Protein 2HR3 (pdb70)

InterPro domains:
  IPR000835 MarR-type HTH domain [PF12802] (34-91)
  IPR000835 MarR-type HTH domain [PS50995] (6-143)
  IPR000835 MarR-type HTH domain [SM00347] (26-128)
  IPR036388 Winged helix-like DNA-binding domain superfamily [G3DSA:1.10.10.10] (32-97)
  IPR036390 Winged helix DNA-binding domain superfamily [SSF46785] (3-143)
  IPR052526 HTH-type transcriptional regulators in bedaquiline tolerance [PTHR39515] (1-146)

B-factor: mean 63.4, std 9.83, range [36.43, 103.21]

Solvent-accessible surface area: 25669 Å² total

Sequence (544 aa):
PTNQDLQLAAHLRSQVTTLTRRLRREAQADPVQFSQLVVLGAIDRLGGDVTPSELAAAERRSSNLAALLRELERGGLIVRHARTRVSLSSEGRRNLYGNRAKREEWLVRAHACLDESERALLAAAGPLLTRLAQFEETNQDLQLAAHLRSQVTTLTRRLRREAQADPVQFSQLVVLGAIDRLGGDVTPSELAAAERRSSNLAALLRELERGGLIVRHTRVSLSSEGRRRNLYGNRAKREEWLVRAHACLDESERALLAAAGPLLTRLAQFETNQDLQLAAHLRSQVTTLTRRLRREAQADPVQFSQLVVLGAIDRLGGDVTPSELAAAERRSSNLAALLRELERGGLIVRHADRTRVSLSSEGRRNLYGNRAKREEWLVRAHACLDESERALLAAAGPLLTRLAQFEPTNQDLQLAAHLRSQVTTLTRRLRREAQADPVQFSQLVVLGAIDRLGGDVTPSELAAAERRSSNLAALLRELERGGLIVRHADPRTRVSLSSEGRRNLYGNRAKREEWLVRAHACLDESERALLAAAGPLLTRLAQFE

CATH classification: 1.20.5.420 (+2 more: 1.10.10.10, 1.10.287.100)

Structure (mmCIF, N/CA/C/O backbone):
data_2HR3
#
_entry.id   2HR3
#
_cell.length_a   60.251
_cell.length_b   72.281
_cell.length_c   70.043
_cell.angle_alpha   90.00
_cell.angle_beta   101.43
_cell.angle_gamma   90.00
#
_symmetry.space_group_name_H-M   'P 1 21 1'
#
loop_
_entity.id
_entity.type
_entity.pdbx_description
1 polymer 'Probable transcriptional regulator'
2 water water
#
loop_
_atom_site.group_PDB
_atom_site.id
_atom_site.type_symbol
_atom_site.label_atom_id
_atom_site.label_alt_id
_atom_site.label_comp_id
_atom_site.label_asym_id
_atom_site.label_entity_id
_atom_site.label_seq_id
_atom_site.pdbx_PDB_ins_code
_atom_site.Cartn_x
_atom_site.Cartn_y
_atom_site.Cartn_z
_atom_site.occupancy
_atom_site.B_iso_or_equiv
_atom_site.auth_seq_id
_atom_site.auth_comp_id
_atom_site.auth_asym_id
_atom_site.auth_atom_id
_atom_site.pdbx_PDB_model_num
ATOM 1 N N . PRO A 1 2 ? -0.290 -6.119 26.057 1.00 69.36 2 PRO A N 1
ATOM 2 C CA . PRO A 1 2 ? 0.684 -5.017 26.184 1.00 69.37 2 PRO A CA 1
ATOM 3 C C . PRO A 1 2 ? 0.242 -3.673 25.548 1.00 69.47 2 PRO A C 1
ATOM 4 O O . PRO A 1 2 ? 0.311 -3.523 24.320 1.00 69.62 2 PRO A O 1
ATOM 8 N N . THR A 1 3 ? -0.201 -2.709 26.376 1.00 69.03 3 THR A N 1
ATOM 9 C CA . THR A 1 3 ? -0.694 -1.437 25.848 1.00 68.59 3 THR A CA 1
ATOM 10 C C . THR A 1 3 ? 0.421 -0.658 25.193 1.00 67.64 3 THR A C 1
ATOM 11 O O . THR A 1 3 ? 1.598 -0.814 25.493 1.00 67.24 3 THR A O 1
ATOM 15 N N . ASN A 1 4 ? -0.005 0.172 24.258 1.00 66.80 4 ASN A N 1
ATOM 16 C CA . ASN A 1 4 ? 0.848 1.117 23.586 1.00 65.74 4 ASN A CA 1
ATOM 17 C C . ASN A 1 4 ? 1.405 2.127 24.616 1.00 64.66 4 ASN A C 1
ATOM 18 O O . ASN A 1 4 ? 2.557 2.594 24.469 1.00 64.29 4 ASN A O 1
ATOM 23 N N . GLN A 1 5 ? 0.614 2.413 25.665 1.00 62.63 5 GLN A N 1
ATOM 24 C CA . GLN A 1 5 ? 1.022 3.334 26.753 1.00 61.71 5 GLN A CA 1
ATOM 25 C C . GLN A 1 5 ? 2.134 2.795 27.625 1.00 60.32 5 GLN A C 1
ATOM 26 O O . GLN A 1 5 ? 2.823 3.526 28.304 1.00 60.12 5 GLN A O 1
ATOM 28 N N . ASP A 1 6 ? 2.244 1.477 27.633 1.00 59.67 6 ASP A N 1
ATOM 29 C CA . ASP A 1 6 ? 3.294 0.734 28.314 1.00 57.75 6 ASP A CA 1
ATOM 30 C C . ASP A 1 6 ? 4.505 0.791 27.398 1.00 56.08 6 ASP A C 1
ATOM 31 O O . ASP A 1 6 ? 5.638 0.893 27.864 1.00 55.48 6 ASP A O 1
ATOM 36 N N . LEU A 1 7 ? 4.266 0.729 26.085 1.00 54.85 7 LEU A N 1
ATOM 37 C CA . LEU A 1 7 ? 5.335 0.885 25.074 1.00 53.86 7 LEU A CA 1
ATOM 38 C C . LEU A 1 7 ? 5.962 2.298 25.165 1.00 52.56 7 LEU A C 1
ATOM 39 O O . LEU A 1 7 ? 7.174 2.417 25.256 1.00 51.84 7 LEU A O 1
ATOM 42 N N . GLN A 1 8 ? 5.152 3.365 25.186 1.00 51.36 8 GLN A N 1
ATOM 43 C CA . GLN A 1 8 ? 5.688 4.706 25.483 1.00 51.21 8 GLN A CA 1
ATOM 44 C C . GLN A 1 8 ? 6.314 4.912 26.876 1.00 50.85 8 GLN A C 1
ATOM 45 O O . GLN A 1 8 ? 7.255 5.662 27.010 1.00 51.07 8 GLN A O 1
ATOM 48 N N . LEU A 1 9 ? 5.898 4.189 27.896 1.00 50.74 9 LEU A N 1
ATOM 49 C CA . LEU A 1 9 ? 6.611 4.268 29.190 1.00 51.10 9 LEU A CA 1
ATOM 50 C C . LEU A 1 9 ? 8.001 3.667 29.123 1.00 49.26 9 LEU A C 1
ATOM 51 O O . LEU A 1 9 ? 8.988 4.240 29.591 1.00 49.08 9 LEU A O 1
ATOM 56 N N . ALA A 1 10 ? 8.098 2.503 28.493 1.00 48.64 10 ALA A N 1
ATOM 57 C CA . ALA A 1 10 ? 9.383 1.844 28.184 1.00 46.39 10 ALA A CA 1
ATOM 58 C C . ALA A 1 10 ? 10.353 2.678 27.337 1.00 47.27 10 ALA A C 1
ATOM 59 O O . ALA A 1 10 ? 11.493 2.763 27.647 1.00 47.95 10 ALA A O 1
ATOM 61 N N . ALA A 1 11 ? 9.899 3.267 26.234 1.00 48.94 11 ALA A N 1
ATOM 62 C CA . ALA A 1 11 ? 10.659 4.237 25.418 1.00 49.51 11 ALA A CA 1
ATOM 63 C C . ALA A 1 11 ? 11.230 5.406 26.224 1.00 50.70 11 ALA A C 1
ATOM 64 O O . ALA A 1 11 ? 12.402 5.723 26.154 1.00 51.78 11 ALA A O 1
ATOM 66 N N . HIS A 1 12 ? 10.383 6.029 27.025 1.00 51.83 12 HIS A N 1
ATOM 67 C CA . HIS A 1 12 ? 10.812 7.060 27.955 1.00 53.07 12 HIS A CA 1
ATOM 68 C C . HIS A 1 12 ? 11.833 6.620 28.991 1.00 53.57 12 HIS A C 1
ATOM 69 O O . HIS A 1 12 ? 12.867 7.227 29.139 1.00 54.25 12 HIS A O 1
ATOM 76 N N . LEU A 1 13 ? 11.502 5.583 29.744 1.00 53.76 13 LEU A N 1
ATOM 77 C CA . LEU A 1 13 ? 12.423 5.036 30.719 1.00 53.23 13 LEU A CA 1
ATOM 78 C C . LEU A 1 13 ? 13.755 4.707 30.078 1.00 54.75 13 LEU A C 1
ATOM 79 O O . LEU A 1 13 ? 14.795 5.105 30.594 1.00 55.86 13 LEU A O 1
ATOM 84 N N . ARG A 1 14 ? 13.751 3.970 28.965 1.00 55.62 14 ARG A N 1
ATOM 85 C CA . ARG A 1 14 ? 14.990 3.738 28.192 1.00 55.28 14 ARG A CA 1
ATOM 86 C C . ARG A 1 14 ? 15.799 5.033 27.887 1.00 55.30 14 ARG A C 1
ATOM 87 O O . ARG A 1 14 ? 17.010 5.086 28.059 1.00 54.33 14 ARG A O 1
ATOM 95 N N . SER A 1 15 ? 15.142 6.072 27.393 1.00 56.03 15 SER A N 1
ATOM 96 C CA . SER A 1 15 ? 15.914 7.227 26.928 1.00 58.04 15 SER A CA 1
ATOM 97 C C . SER A 1 15 ? 16.465 7.947 28.133 1.00 56.49 15 SER A C 1
ATOM 98 O O . SER A 1 15 ? 17.622 8.271 28.149 1.00 58.12 15 SER A O 1
ATOM 101 N N . GLN A 1 16 ? 15.684 8.020 29.184 1.00 55.60 16 GLN A N 1
ATOM 102 C CA . GLN A 1 16 ? 16.092 8.675 30.420 1.00 55.85 16 GLN A CA 1
ATOM 103 C C . GLN A 1 16 ? 17.285 8.095 31.133 1.00 57.34 16 GLN A C 1
ATOM 104 O O . GLN A 1 16 ? 18.017 8.816 31.788 1.00 58.60 16 GLN A O 1
ATOM 110 N N . VAL A 1 17 ? 17.348 6.772 31.155 1.00 57.54 17 VAL A N 1
ATOM 111 C CA . VAL A 1 17 ? 18.292 6.025 31.938 1.00 57.96 17 VAL A CA 1
ATOM 112 C C . VAL A 1 17 ? 19.547 5.983 31.083 1.00 58.03 17 VAL A C 1
ATOM 113 O O . VAL A 1 17 ? 20.618 6.038 31.605 1.00 59.28 17 VAL A O 1
ATOM 117 N N . THR A 1 18 ? 19.423 5.925 29.757 1.00 59.12 18 THR A N 1
ATOM 118 C CA . THR A 1 18 ? 20.623 5.869 28.886 1.00 59.28 18 THR A CA 1
ATOM 119 C C . THR A 1 18 ? 21.220 7.276 28.748 1.00 59.26 18 THR A C 1
ATOM 120 O O . THR A 1 18 ? 22.408 7.470 28.859 1.00 60.30 18 THR A O 1
ATOM 124 N N . THR A 1 19 ? 20.374 8.246 28.560 1.00 59.01 19 THR A N 1
ATOM 125 C CA . THR A 1 19 ? 20.787 9.614 28.613 1.00 60.25 19 THR A CA 1
ATOM 126 C C . THR A 1 19 ? 21.455 10.037 29.919 1.00 60.50 19 THR A C 1
ATOM 127 O O . THR A 1 19 ? 22.488 10.729 29.836 1.00 61.64 19 THR A O 1
ATOM 131 N N . LEU A 1 20 ? 20.907 9.686 31.094 1.00 59.00 20 LEU A N 1
ATOM 132 C CA . LEU A 1 20 ? 21.622 9.992 32.304 1.00 59.43 20 LEU A CA 1
ATOM 133 C C . LEU A 1 20 ? 22.969 9.259 32.378 1.00 61.69 20 LEU A C 1
ATOM 134 O O . LEU A 1 20 ? 23.952 9.848 32.798 1.00 62.25 20 LEU A O 1
ATOM 139 N N . THR A 1 21 ? 23.020 7.964 32.001 1.00 64.15 21 THR A N 1
ATOM 140 C CA . THR A 1 21 ? 24.279 7.167 31.959 1.00 64.44 21 THR A CA 1
ATOM 141 C C . THR A 1 21 ? 25.408 7.776 31.048 1.00 65.82 21 THR A C 1
ATOM 142 O O . THR A 1 21 ? 26.612 7.708 31.350 1.00 66.91 21 THR A O 1
ATOM 146 N N . ARG A 1 22 ? 25.011 8.374 29.947 1.00 66.70 22 ARG A N 1
ATOM 147 C CA . ARG A 1 22 ? 25.952 9.016 29.004 1.00 68.70 22 ARG A CA 1
ATOM 148 C C . ARG A 1 22 ? 26.534 10.394 29.520 1.00 67.26 22 ARG A C 1
ATOM 149 O O . ARG A 1 22 ? 27.702 10.725 29.274 1.00 67.17 22 ARG A O 1
ATOM 157 N N . ARG A 1 23 ? 25.712 11.160 30.233 1.00 65.36 23 ARG A N 1
ATOM 158 C CA . ARG A 1 23 ? 26.148 12.322 30.981 1.00 64.20 23 ARG A CA 1
ATOM 159 C C . ARG A 1 23 ? 27.157 11.980 32.065 1.00 64.22 23 ARG A C 1
ATOM 160 O O . ARG A 1 23 ? 28.206 12.559 32.143 1.00 64.85 23 ARG A O 1
ATOM 168 N N . LEU A 1 24 ? 26.868 10.984 32.866 1.00 65.54 24 LEU A N 1
ATOM 169 C CA . LEU A 1 24 ? 27.800 10.477 33.868 1.00 65.27 24 LEU A CA 1
ATOM 170 C C . LEU A 1 24 ? 29.099 10.010 33.248 1.00 66.72 24 LEU A C 1
ATOM 171 O O . LEU A 1 24 ? 30.153 10.049 33.912 1.00 66.58 24 LEU A O 1
ATOM 176 N N . ARG A 1 25 ? 29.023 9.538 31.999 1.00 68.86 25 ARG A N 1
ATOM 177 C CA . ARG A 1 25 ? 30.235 9.184 31.215 1.00 70.17 25 ARG A CA 1
ATOM 178 C C . ARG A 1 25 ? 31.097 10.404 30.998 1.00 70.11 25 ARG A C 1
ATOM 179 O O . ARG A 1 25 ? 32.242 10.386 31.343 1.00 71.63 25 ARG A O 1
ATOM 182 N N . ARG A 1 26 ? 30.527 11.464 30.460 1.00 71.12 26 ARG A N 1
ATOM 183 C CA . ARG A 1 26 ? 31.208 12.781 30.356 1.00 71.51 26 ARG A CA 1
ATOM 184 C C . ARG A 1 26 ? 31.755 13.364 31.682 1.00 71.85 26 ARG A C 1
ATOM 185 O O . ARG A 1 26 ? 32.717 14.115 31.707 1.00 72.16 26 ARG A O 1
ATOM 187 N N . GLU A 1 27 ? 31.140 13.020 32.797 1.00 72.80 27 GLU A N 1
ATOM 188 C CA . GLU A 1 27 ? 31.621 13.480 34.106 1.00 72.93 27 GLU A CA 1
ATOM 189 C C . GLU A 1 27 ? 32.862 12.725 34.653 1.00 73.79 27 GLU A C 1
ATOM 190 O O . GLU A 1 27 ? 33.419 13.065 35.681 1.00 71.96 27 GLU A O 1
ATOM 196 N N . ALA A 1 28 ? 33.273 11.673 33.952 1.00 76.08 28 ALA A N 1
ATOM 197 C CA . ALA A 1 28 ? 34.508 10.983 34.266 1.00 77.87 28 ALA A CA 1
ATOM 198 C C . ALA A 1 28 ? 35.699 11.925 34.097 1.00 78.78 28 ALA A C 1
ATOM 199 O O . ALA A 1 28 ? 36.686 11.792 34.823 1.00 79.47 28 ALA A O 1
ATOM 201 N N . GLN A 1 29 ? 35.573 12.890 33.172 1.00 79.77 29 GLN A N 1
ATOM 202 C CA . GLN A 1 29 ? 36.600 13.937 32.899 1.00 80.13 29 GLN A CA 1
ATOM 203 C C . GLN A 1 29 ? 37.918 13.317 32.433 1.00 79.91 29 GLN A C 1
ATOM 204 O O . GLN A 1 29 ? 39.014 13.737 32.822 1.00 80.57 29 GLN A O 1
ATOM 206 N N . ALA A 1 30 ? 37.785 12.318 31.579 1.00 79.61 30 ALA A N 1
ATOM 207 C CA . ALA A 1 30 ? 38.894 11.440 31.233 1.00 79.20 30 ALA A CA 1
ATOM 208 C C . ALA A 1 30 ? 38.911 11.325 29.715 1.00 78.54 30 ALA A C 1
ATOM 209 O O . ALA A 1 30 ? 37.880 10.917 29.126 1.00 79.86 30 ALA A O 1
ATOM 211 N N . ASP A 1 31 ? 40.041 11.691 29.097 1.00 76.73 31 ASP A N 1
ATOM 212 C CA . ASP A 1 31 ? 40.330 11.459 27.661 1.00 74.61 31 ASP A CA 1
ATOM 213 C C . ASP A 1 31 ? 40.008 10.023 27.199 1.00 73.71 31 ASP A C 1
ATOM 214 O O . ASP A 1 31 ? 39.675 9.172 28.028 1.00 72.71 31 ASP A O 1
ATOM 219 N N . PRO A 1 32 ? 40.018 9.763 25.867 1.00 72.49 32 PRO A N 1
ATOM 220 C CA . PRO A 1 32 ? 39.831 8.404 25.282 1.00 71.71 32 PRO A CA 1
ATOM 221 C C . PRO A 1 32 ? 40.545 7.206 25.925 1.00 70.28 32 PRO A C 1
ATOM 222 O O . PRO A 1 32 ? 39.898 6.159 26.167 1.00 69.05 32 PRO A O 1
ATOM 226 N N . VAL A 1 33 ? 41.857 7.358 26.144 1.00 69.35 33 VAL A N 1
ATOM 227 C CA . VAL A 1 33 ? 42.699 6.311 26.722 1.00 68.95 33 VAL A CA 1
ATOM 228 C C . VAL A 1 33 ? 42.226 5.961 28.136 1.00 68.56 33 VAL A C 1
ATOM 229 O O . VAL A 1 33 ? 41.999 4.790 28.438 1.00 67.57 33 VAL A O 1
ATOM 231 N N . GLN A 1 34 ? 42.059 6.988 28.975 1.00 68.36 34 GLN A N 1
ATOM 232 C CA . GLN A 1 34 ? 41.611 6.826 30.358 1.00 67.72 34 GLN A CA 1
ATOM 233 C C . GLN A 1 34 ? 40.231 6.253 30.426 1.00 67.22 34 GLN A C 1
ATOM 234 O O . GLN A 1 34 ? 39.899 5.435 31.319 1.00 65.05 34 GLN A O 1
ATOM 240 N N . PHE A 1 35 ? 39.383 6.693 29.509 1.00 67.90 35 PHE A N 1
ATOM 241 C CA . PHE A 1 35 ? 38.011 6.202 29.532 1.00 68.53 35 PHE A CA 1
ATOM 242 C C . PHE A 1 35 ? 37.909 4.713 29.191 1.00 67.53 35 PHE A C 1
ATOM 243 O O . PHE A 1 35 ? 37.179 3.961 29.837 1.00 69.55 35 PHE A O 1
ATOM 251 N N . SER A 1 36 ? 38.612 4.296 28.160 1.00 66.65 36 SER A N 1
ATOM 252 C CA . SER A 1 36 ? 38.618 2.904 27.750 1.00 67.09 36 SER A CA 1
ATOM 253 C C . SER A 1 36 ? 39.103 2.005 28.878 1.00 66.28 36 SER A C 1
ATOM 254 O O . SER A 1 36 ? 38.594 0.899 29.081 1.00 66.61 36 SER A O 1
ATOM 257 N N . GLN A 1 37 ? 40.064 2.534 29.625 1.00 64.76 37 GLN A N 1
ATOM 258 C CA . GLN A 1 37 ? 40.665 1.851 30.743 1.00 63.47 37 GLN A CA 1
ATOM 259 C C . GLN A 1 37 ? 39.823 1.740 31.973 1.00 62.12 37 GLN A C 1
ATOM 260 O O . GLN A 1 37 ? 39.835 0.731 32.678 1.00 62.32 37 GLN A O 1
ATOM 266 N N . LEU A 1 38 ? 39.097 2.795 32.227 1.00 61.01 38 LEU A N 1
ATOM 267 C CA . LEU A 1 38 ? 38.131 2.845 33.306 1.00 60.53 38 LEU A CA 1
ATOM 268 C C . LEU A 1 38 ? 37.051 1.791 33.202 1.00 58.96 38 LEU A C 1
ATOM 269 O O . LEU A 1 38 ? 36.753 1.161 34.171 1.00 57.36 38 LEU A O 1
ATOM 274 N N . VAL A 1 39 ? 36.453 1.682 32.017 1.00 58.61 39 VAL A N 1
ATOM 275 C CA . VAL A 1 39 ? 35.482 0.635 31.674 1.00 59.17 39 VAL A CA 1
ATOM 276 C C . VAL A 1 39 ? 36.026 -0.750 32.011 1.00 57.97 39 VAL A C 1
ATOM 277 O O . VAL A 1 39 ? 35.403 -1.469 32.765 1.00 58.09 39 VAL A O 1
ATOM 281 N N . VAL A 1 40 ? 37.224 -1.094 31.511 1.00 55.51 40 VAL A N 1
ATOM 282 C CA . VAL A 1 40 ? 37.810 -2.386 31.840 1.00 54.44 40 VAL A CA 1
ATOM 283 C C . VAL A 1 40 ? 37.925 -2.551 33.363 1.00 53.84 40 VAL A C 1
ATOM 284 O O . VAL A 1 40 ? 37.495 -3.564 33.942 1.00 54.28 40 VAL A O 1
ATOM 288 N N . LEU A 1 41 ? 38.489 -1.551 34.016 1.00 53.69 41 LEU A N 1
ATOM 289 C CA . LEU A 1 41 ? 38.661 -1.531 35.491 1.00 53.96 41 LEU A CA 1
ATOM 290 C C . LEU A 1 41 ? 37.384 -1.699 36.275 1.00 53.97 41 LEU A C 1
ATOM 291 O O . LEU A 1 41 ? 37.317 -2.393 37.321 1.00 54.21 41 LEU A O 1
ATOM 296 N N . GLY A 1 42 ? 36.354 -1.020 35.789 1.00 53.54 42 GLY A N 1
ATOM 297 C CA . GLY A 1 42 ? 35.128 -1.034 36.507 1.00 54.16 42 GLY A CA 1
ATOM 298 C C . GLY A 1 42 ? 34.471 -2.368 36.359 1.00 53.29 42 GLY A C 1
ATOM 299 O O . GLY A 1 42 ? 33.862 -2.822 37.282 1.00 54.55 42 GLY A O 1
ATOM 300 N N . ALA A 1 43 ? 34.530 -2.915 35.151 1.00 54.03 43 ALA A N 1
ATOM 301 C CA . ALA A 1 43 ? 34.148 -4.248 34.863 1.00 56.93 43 ALA A CA 1
ATOM 302 C C . ALA A 1 43 ? 34.788 -5.310 35.750 1.00 58.98 43 ALA A C 1
ATOM 303 O O . ALA A 1 43 ? 34.097 -6.191 36.261 1.00 62.05 43 ALA A O 1
ATOM 305 N N . ILE A 1 44 ? 36.094 -5.229 35.984 1.00 60.53 44 ILE A N 1
ATOM 306 C CA . ILE A 1 44 ? 36.774 -6.204 36.864 1.00 60.90 44 ILE A CA 1
ATOM 307 C C . ILE A 1 44 ? 36.280 -6.132 38.313 1.00 62.47 44 ILE A C 1
ATOM 308 O O . ILE A 1 44 ? 36.237 -7.143 39.027 1.00 61.66 44 ILE A O 1
ATOM 313 N N . ASP A 1 45 ? 36.026 -4.906 38.788 1.00 64.26 45 ASP A N 1
ATOM 314 C CA . ASP A 1 45 ? 35.605 -4.715 40.166 1.00 65.49 45 ASP A CA 1
ATOM 315 C C . ASP A 1 45 ? 34.171 -5.224 40.296 1.00 66.27 45 ASP A C 1
ATOM 316 O O . ASP A 1 45 ? 33.827 -5.909 41.252 1.00 65.54 45 ASP A O 1
ATOM 321 N N . ARG A 1 46 ? 33.361 -4.930 39.288 1.00 67.78 46 ARG A N 1
ATOM 322 C CA . ARG A 1 46 ? 32.019 -5.427 39.278 1.00 69.88 46 ARG A CA 1
ATOM 323 C C . ARG A 1 46 ? 31.996 -6.935 39.418 1.00 69.93 46 ARG A C 1
ATOM 324 O O . ARG A 1 46 ? 31.304 -7.430 40.296 1.00 70.51 46 ARG A O 1
ATOM 332 N N . LEU A 1 47 ? 32.768 -7.650 38.582 1.00 70.40 47 LEU A N 1
ATOM 333 C CA . LEU A 1 47 ? 32.794 -9.138 38.580 1.00 70.00 47 LEU A CA 1
ATOM 334 C C . LEU A 1 47 ? 33.550 -9.753 39.736 1.00 69.55 47 LEU A C 1
ATOM 335 O O . LEU A 1 47 ? 33.756 -10.992 39.771 1.00 70.63 47 LEU A O 1
ATOM 340 N N . GLY A 1 48 ? 33.966 -8.929 40.682 1.00 68.74 48 GLY A N 1
ATOM 341 C CA . GLY A 1 48 ? 34.452 -9.445 41.948 1.00 69.16 48 GLY A CA 1
ATOM 342 C C . GLY A 1 48 ? 35.952 -9.413 42.023 1.00 69.18 48 GLY A C 1
ATOM 343 O O . GLY A 1 48 ? 36.537 -9.849 43.012 1.00 68.97 48 GLY A O 1
ATOM 344 N N . GLY A 1 49 ? 36.565 -8.916 40.954 1.00 69.05 49 GLY A N 1
ATOM 345 C CA . GLY A 1 49 ? 37.950 -8.575 40.981 1.00 69.34 49 GLY A CA 1
ATOM 346 C C . GLY A 1 49 ? 38.978 -9.665 40.800 1.00 70.18 49 GLY A C 1
ATOM 347 O O . GLY A 1 49 ? 40.163 -9.333 40.964 1.00 71.41 49 GLY A O 1
ATOM 348 N N . ASP A 1 50 ? 38.590 -10.936 40.522 1.00 69.82 50 ASP A N 1
ATOM 349 C CA . ASP A 1 50 ? 39.594 -11.977 40.203 1.00 69.46 50 ASP A CA 1
ATOM 350 C C . ASP A 1 50 ? 39.161 -12.868 39.043 1.00 67.71 50 ASP A C 1
ATOM 351 O O . ASP A 1 50 ? 38.853 -14.042 39.220 1.00 68.50 50 ASP A O 1
ATOM 356 N N . VAL A 1 51 ? 39.294 -12.319 37.841 1.00 65.42 51 VAL A N 1
ATOM 357 C CA . VAL A 1 51 ? 38.547 -12.712 36.667 1.00 62.74 51 VAL A CA 1
ATOM 358 C C . VAL A 1 51 ? 39.407 -13.050 35.466 1.00 59.99 51 VAL A C 1
ATOM 359 O O . VAL A 1 51 ? 40.440 -12.459 35.239 1.00 57.45 51 VAL A O 1
ATOM 363 N N . THR A 1 52 ? 38.938 -14.000 34.659 1.00 59.08 52 THR A N 1
ATOM 364 C CA . THR A 1 52 ? 39.589 -14.337 33.399 1.00 57.64 52 THR A CA 1
ATOM 365 C C . THR A 1 52 ? 39.330 -13.207 32.404 1.00 57.94 52 THR A C 1
ATOM 366 O O . THR A 1 52 ? 38.237 -12.593 32.391 1.00 57.74 52 THR A O 1
ATOM 370 N N . PRO A 1 53 ? 40.301 -12.958 31.532 1.00 57.84 53 PRO A N 1
ATOM 371 C CA . PRO A 1 53 ? 40.025 -12.147 30.371 1.00 58.13 53 PRO A CA 1
ATOM 372 C C . PRO A 1 53 ? 38.703 -12.458 29.677 1.00 59.17 53 PRO A C 1
ATOM 373 O O . PRO A 1 53 ? 37.943 -11.497 29.349 1.00 60.36 53 PRO A O 1
ATOM 377 N N . SER A 1 54 ? 38.455 -13.754 29.435 1.00 59.47 54 SER A N 1
ATOM 378 C CA . SER A 1 54 ? 37.229 -14.276 28.804 1.00 60.04 54 SER A CA 1
ATOM 379 C C . SER A 1 54 ? 35.941 -13.869 29.489 1.00 59.57 54 SER A C 1
ATOM 380 O O . SER A 1 54 ? 34.990 -13.523 28.862 1.00 59.40 54 SER A O 1
ATOM 383 N N . GLU A 1 55 ? 35.907 -13.946 30.793 1.00 60.36 55 GLU A N 1
ATOM 384 C CA . GLU A 1 55 ? 34.695 -13.669 31.479 1.00 61.94 55 GLU A CA 1
ATOM 385 C C . GLU A 1 55 ? 34.370 -12.197 31.368 1.00 63.51 55 GLU A C 1
ATOM 386 O O . GLU A 1 55 ? 33.206 -11.800 31.284 1.00 63.45 55 GLU A O 1
ATOM 392 N N . LEU A 1 56 ? 35.439 -11.403 31.385 1.00 64.00 56 LEU A N 1
ATOM 393 C CA . LEU A 1 56 ? 35.414 -9.983 31.287 1.00 63.26 56 LEU A CA 1
ATOM 394 C C . LEU A 1 56 ? 34.970 -9.561 29.887 1.00 63.66 56 LEU A C 1
ATOM 395 O O . LEU A 1 56 ? 34.081 -8.698 29.756 1.00 62.12 56 LEU A O 1
ATOM 400 N N . ALA A 1 57 ? 35.630 -10.104 28.855 1.00 62.80 57 ALA A N 1
ATOM 401 C CA . ALA A 1 57 ? 35.186 -9.859 27.500 1.00 63.85 57 ALA A CA 1
ATOM 402 C C . ALA A 1 57 ? 33.665 -10.164 27.362 1.00 65.53 57 ALA A C 1
ATOM 403 O O . ALA A 1 57 ? 32.901 -9.314 26.865 1.00 66.47 57 ALA A O 1
ATOM 405 N N . ALA A 1 58 ? 33.222 -11.321 27.853 1.00 65.40 58 ALA A N 1
ATOM 406 C CA . ALA A 1 58 ? 31.843 -11.698 27.716 1.00 66.24 58 ALA A CA 1
ATOM 407 C C . ALA A 1 58 ? 30.893 -10.728 28.386 1.00 67.02 58 ALA A C 1
ATOM 408 O O . ALA A 1 58 ? 29.876 -10.376 27.805 1.00 68.13 58 ALA A O 1
ATOM 410 N N . ALA A 1 59 ? 31.214 -10.304 29.600 1.00 67.56 59 ALA A N 1
ATOM 411 C CA . ALA A 1 59 ? 30.388 -9.385 30.370 1.00 68.14 59 ALA A CA 1
ATOM 412 C C . ALA A 1 59 ? 30.298 -8.005 29.778 1.00 70.05 59 ALA A C 1
ATOM 413 O O . ALA A 1 59 ? 29.377 -7.239 30.093 1.00 70.73 59 ALA A O 1
ATOM 415 N N . GLU A 1 60 ? 31.307 -7.636 29.004 1.00 71.54 60 GLU A N 1
ATOM 416 C CA . GLU A 1 60 ? 31.387 -6.303 28.420 1.00 72.11 60 GLU A CA 1
ATOM 417 C C . GLU A 1 60 ? 31.094 -6.433 26.933 1.00 72.09 60 GLU A C 1
ATOM 418 O O . GLU A 1 60 ? 31.313 -5.501 26.179 1.00 71.38 60 GLU A O 1
ATOM 424 N N . ARG A 1 61 ? 30.584 -7.604 26.527 1.00 72.08 61 ARG A N 1
ATOM 425 C CA . ARG A 1 61 ? 30.391 -7.924 25.103 1.00 73.19 61 ARG A CA 1
ATOM 426 C C . ARG A 1 61 ? 31.576 -7.368 24.303 1.00 74.26 61 ARG A C 1
ATOM 427 O O . ARG A 1 61 ? 31.473 -6.953 23.140 1.00 74.00 61 ARG A O 1
ATOM 443 N N . ARG A 1 63 ? 35.227 -7.669 22.530 1.00 74.44 63 ARG A N 1
ATOM 444 C CA . ARG A 1 63 ? 35.951 -8.580 21.704 1.00 73.72 63 ARG A CA 1
ATOM 445 C C . ARG A 1 63 ? 37.257 -9.053 22.369 1.00 73.19 63 ARG A C 1
ATOM 446 O O . ARG A 1 63 ? 38.043 -8.256 22.873 1.00 72.60 63 ARG A O 1
ATOM 454 N N . SER A 1 64 ? 37.444 -10.374 22.389 1.00 72.88 64 SER A N 1
ATOM 455 C CA . SER A 1 64 ? 38.685 -11.015 22.892 1.00 71.90 64 SER A CA 1
ATOM 456 C C . SER A 1 64 ? 39.941 -10.259 22.435 1.00 71.54 64 SER A C 1
ATOM 457 O O . SER A 1 64 ? 40.730 -9.783 23.252 1.00 71.14 64 SER A O 1
ATOM 460 N N . SER A 1 65 ? 40.084 -10.102 21.125 1.00 71.82 65 SER A N 1
ATOM 461 C CA . SER A 1 65 ? 41.230 -9.378 20.513 1.00 72.17 65 SER A CA 1
ATOM 462 C C . SER A 1 65 ? 41.528 -8.020 21.148 1.00 71.65 65 SER A C 1
ATOM 463 O O . SER A 1 65 ? 42.661 -7.608 21.208 1.00 72.32 65 SER A O 1
ATOM 466 N N . ASN A 1 66 ? 40.496 -7.339 21.626 1.00 71.36 66 ASN A N 1
ATOM 467 C CA . ASN A 1 66 ? 40.547 -5.898 21.944 1.00 70.56 66 ASN A CA 1
ATOM 468 C C . ASN A 1 66 ? 40.903 -5.598 23.408 1.00 69.34 66 ASN A C 1
ATOM 469 O O . ASN A 1 66 ? 41.725 -4.733 23.738 1.00 68.21 66 ASN A O 1
ATOM 474 N N . LEU A 1 67 ? 40.217 -6.342 24.271 1.00 68.69 67 LEU A N 1
ATOM 475 C CA . LEU A 1 67 ? 40.561 -6.549 25.670 1.00 67.66 67 LEU A CA 1
ATOM 476 C C . LEU A 1 67 ? 42.031 -6.977 25.914 1.00 67.10 67 LEU A C 1
ATOM 477 O O . LEU A 1 67 ? 42.655 -6.620 26.932 1.00 65.53 67 LEU A O 1
ATOM 482 N N . ALA A 1 68 ? 42.574 -7.762 24.994 1.00 66.80 68 ALA A N 1
ATOM 483 C CA . ALA A 1 68 ? 43.914 -8.295 25.203 1.00 66.95 68 ALA A CA 1
ATOM 484 C C . ALA A 1 68 ? 44.843 -7.091 25.265 1.00 66.01 68 ALA A C 1
ATOM 485 O O . ALA A 1 68 ? 45.654 -6.949 26.167 1.00 67.06 68 ALA A O 1
ATOM 487 N N . ALA A 1 69 ? 44.611 -6.163 24.369 1.00 65.17 69 ALA A N 1
ATOM 488 C CA . ALA A 1 69 ? 45.421 -4.972 24.274 1.00 64.83 69 ALA A CA 1
ATOM 489 C C . ALA A 1 69 ? 45.236 -3.926 25.381 1.00 64.46 69 ALA A C 1
ATOM 490 O O . ALA A 1 69 ? 46.199 -3.250 25.742 1.00 64.07 69 ALA A O 1
ATOM 492 N N . LEU A 1 70 ? 44.002 -3.725 25.868 1.00 64.25 70 LEU A N 1
ATOM 493 C CA . LEU A 1 70 ? 43.762 -2.795 26.984 1.00 63.42 70 LEU A CA 1
ATOM 494 C C . LEU A 1 70 ? 44.262 -3.388 28.284 1.00 63.07 70 LEU A C 1
ATOM 495 O O . LEU A 1 70 ? 44.611 -2.667 29.197 1.00 62.35 70 LEU A O 1
ATOM 500 N N . LEU A 1 71 ? 44.241 -4.707 28.379 1.00 63.66 71 LEU A N 1
ATOM 501 C CA . LEU A 1 71 ? 44.755 -5.418 29.556 1.00 64.32 71 LEU A CA 1
ATOM 502 C C . LEU A 1 71 ? 46.237 -5.281 29.583 1.00 65.05 71 LEU A C 1
ATOM 503 O O . LEU A 1 71 ? 46.817 -5.034 30.625 1.00 65.22 71 LEU A O 1
ATOM 508 N N . ARG A 1 72 ? 46.845 -5.416 28.416 1.00 66.08 72 ARG A N 1
ATOM 509 C CA . ARG A 1 72 ? 48.232 -5.048 28.263 1.00 67.72 72 ARG A CA 1
ATOM 510 C C . ARG A 1 72 ? 48.563 -3.651 28.770 1.00 67.25 72 ARG A C 1
ATOM 511 O O . ARG A 1 72 ? 49.547 -3.499 29.506 1.00 67.50 72 ARG A O 1
ATOM 519 N N . GLU A 1 73 ? 47.771 -2.636 28.426 1.00 66.69 73 GLU A N 1
ATOM 520 C CA . GLU A 1 73 ? 48.119 -1.259 28.870 1.00 67.80 73 GLU A CA 1
ATOM 521 C C . GLU A 1 73 ? 48.003 -1.037 30.373 1.00 66.74 73 GLU A C 1
ATOM 522 O O . GLU A 1 73 ? 48.787 -0.311 30.987 1.00 66.78 73 GLU A O 1
ATOM 528 N N . LEU A 1 74 ? 46.951 -1.623 30.933 1.00 66.43 74 LEU A N 1
ATOM 529 C CA . LEU A 1 74 ? 46.648 -1.589 32.364 1.00 65.78 74 LEU A CA 1
ATOM 530 C C . LEU A 1 74 ? 47.737 -2.189 33.262 1.00 64.77 74 LEU A C 1
ATOM 531 O O . LEU A 1 74 ? 48.007 -1.628 34.311 1.00 64.72 74 LEU A O 1
ATOM 536 N N . GLU A 1 75 ? 48.296 -3.333 32.868 1.00 63.58 75 GLU A N 1
ATOM 537 C CA . GLU A 1 75 ? 49.455 -3.897 33.556 1.00 64.23 75 GLU A CA 1
ATOM 538 C C . GLU A 1 75 ? 50.641 -2.918 33.449 1.00 62.21 75 GLU A C 1
ATOM 539 O O . GLU A 1 75 ? 51.182 -2.538 34.487 1.00 61.64 75 GLU A O 1
ATOM 545 N N . ARG A 1 76 ? 51.024 -2.485 32.241 1.00 60.51 76 ARG A N 1
ATOM 546 C CA . ARG A 1 76 ? 52.195 -1.558 32.111 1.00 59.70 76 ARG A CA 1
ATOM 547 C C . ARG A 1 76 ? 52.050 -0.390 33.095 1.00 58.35 76 ARG A C 1
ATOM 548 O O . ARG A 1 76 ? 53.016 -0.036 33.766 1.00 58.63 76 ARG A O 1
ATOM 551 N N . GLY A 1 77 ? 50.825 0.134 33.223 1.00 56.52 77 GLY A N 1
ATOM 552 C CA . GLY A 1 77 ? 50.512 1.216 34.152 1.00 55.26 77 GLY A CA 1
ATOM 553 C C . GLY A 1 77 ? 50.197 0.834 35.591 1.00 54.75 77 GLY A C 1
ATOM 554 O O . GLY A 1 77 ? 49.742 1.680 36.359 1.00 54.04 77 GLY A O 1
ATOM 555 N N . GLY A 1 78 ? 50.431 -0.422 35.980 1.00 54.93 78 GLY A N 1
ATOM 556 C CA . GLY A 1 78 ? 50.196 -0.872 37.376 1.00 55.01 78 GLY A CA 1
ATOM 557 C C . GLY A 1 78 ? 48.762 -0.836 37.941 1.00 55.08 78 GLY A C 1
ATOM 558 O O . GLY A 1 78 ? 48.548 -0.974 39.158 1.00 53.72 78 GLY A O 1
ATOM 559 N N . LEU A 1 79 ? 47.761 -0.689 37.077 1.00 55.58 79 LEU A N 1
ATOM 560 C CA . LEU A 1 79 ? 46.381 -0.542 37.557 1.00 56.62 79 LEU A CA 1
ATOM 561 C C . LEU A 1 79 ? 45.731 -1.913 37.783 1.00 56.28 79 LEU A C 1
ATOM 562 O O . LEU A 1 79 ? 44.833 -2.081 38.635 1.00 55.58 79 LEU A O 1
ATOM 567 N N . ILE A 1 80 ? 46.180 -2.886 37.002 1.00 56.74 80 ILE A N 1
ATOM 568 C CA . ILE A 1 80 ? 45.790 -4.271 37.250 1.00 58.00 80 ILE A CA 1
ATOM 569 C C . ILE A 1 80 ? 46.987 -5.171 37.521 1.00 58.12 80 ILE A C 1
ATOM 570 O O . ILE A 1 80 ? 48.137 -4.864 37.157 1.00 57.49 80 ILE A O 1
ATOM 575 N N . VAL A 1 81 ? 46.655 -6.310 38.124 1.00 58.95 81 VAL A N 1
ATOM 576 C CA . VAL A 1 81 ? 47.614 -7.376 38.430 1.00 59.70 81 VAL A CA 1
ATOM 577 C C . VAL A 1 81 ? 47.137 -8.709 37.816 1.00 60.48 81 VAL A C 1
ATOM 578 O O . VAL A 1 81 ? 46.031 -9.172 38.050 1.00 59.26 81 VAL A O 1
ATOM 582 N N . ARG A 1 82 ? 47.988 -9.295 36.999 1.00 62.42 82 ARG A N 1
ATOM 583 C CA . ARG A 1 82 ? 47.662 -10.498 36.264 1.00 64.53 82 ARG A CA 1
ATOM 584 C C . ARG A 1 82 ? 48.343 -11.693 36.952 1.00 66.01 82 ARG A C 1
ATOM 585 O O . ARG A 1 82 ? 49.538 -11.624 37.283 1.00 66.43 82 ARG A O 1
ATOM 588 N N . HIS A 1 83 ? 47.553 -12.717 37.267 1.00 67.88 83 HIS A N 1
ATOM 589 C CA . HIS A 1 83 ? 48.054 -14.040 37.729 1.00 70.40 83 HIS A CA 1
ATOM 590 C C . HIS A 1 83 ? 47.418 -15.050 36.761 1.00 71.37 83 HIS A C 1
ATOM 591 O O . HIS A 1 83 ? 47.133 -14.684 35.617 1.00 72.55 83 HIS A O 1
ATOM 598 N N . ALA A 1 84 ? 47.241 -16.315 37.101 1.00 72.84 84 ALA A N 1
ATOM 599 C CA . ALA A 1 84 ? 48.155 -17.150 37.861 1.00 73.89 84 ALA A CA 1
ATOM 600 C C . ALA A 1 84 ? 48.869 -17.995 36.802 1.00 74.28 84 ALA A C 1
ATOM 601 O O . ALA A 1 84 ? 48.590 -17.847 35.596 1.00 74.78 84 ALA A O 1
ATOM 603 N N . ARG A 1 91 ? 45.208 -21.133 33.643 1.00 62.81 91 ARG A N 1
ATOM 604 C CA . ARG A 1 91 ? 44.284 -20.023 33.450 1.00 63.75 91 ARG A CA 1
ATOM 605 C C . ARG A 1 91 ? 44.774 -18.713 34.109 1.00 62.84 91 ARG A C 1
ATOM 606 O O . ARG A 1 91 ? 45.372 -18.724 35.200 1.00 63.12 91 ARG A O 1
ATOM 608 N N . THR A 1 92 ? 44.484 -17.600 33.434 1.00 61.89 92 THR A N 1
ATOM 609 C CA . THR A 1 92 ? 44.974 -16.273 33.807 1.00 60.95 92 THR A CA 1
ATOM 610 C C . THR A 1 92 ? 43.819 -15.387 34.293 1.00 60.18 92 THR A C 1
ATOM 611 O O . THR A 1 92 ? 42.764 -15.302 33.662 1.00 58.80 92 THR A O 1
ATOM 615 N N . ARG A 1 93 ? 44.060 -14.741 35.425 1.00 58.99 93 ARG A N 1
ATOM 616 C CA . ARG A 1 93 ? 43.087 -14.016 36.147 1.00 58.78 93 ARG A CA 1
ATOM 617 C C . ARG A 1 93 ? 43.663 -12.619 36.392 1.00 58.43 93 ARG A C 1
ATOM 618 O O . ARG A 1 93 ? 44.852 -12.476 36.639 1.00 58.68 93 ARG A O 1
ATOM 626 N N . VAL A 1 94 ? 42.824 -11.597 36.270 1.00 57.37 94 VAL A N 1
ATOM 627 C CA . VAL A 1 94 ? 43.247 -10.230 36.506 1.00 57.05 94 VAL A CA 1
ATOM 628 C C . VAL A 1 94 ? 42.459 -9.650 37.659 1.00 55.43 94 VAL A C 1
ATOM 629 O O . VAL A 1 94 ? 41.300 -9.966 37.848 1.00 55.23 94 VAL A O 1
ATOM 633 N N . SER A 1 95 ? 43.165 -8.831 38.414 1.00 54.37 95 SER A N 1
ATOM 634 C CA . SER A 1 95 ? 42.708 -8.118 39.564 1.00 54.23 95 SER A CA 1
ATOM 635 C C . SER A 1 95 ? 43.104 -6.644 39.551 1.00 53.80 95 SER A C 1
ATOM 636 O O . SER A 1 95 ? 44.054 -6.220 38.911 1.00 52.67 95 SER A O 1
ATOM 639 N N . LEU A 1 96 ? 42.354 -5.859 40.302 1.00 54.23 96 LEU A N 1
ATOM 640 C CA . LEU A 1 96 ? 42.754 -4.507 40.524 1.00 54.16 96 LEU A CA 1
ATOM 641 C C . LEU A 1 96 ? 43.955 -4.555 41.457 1.00 53.72 96 LEU A C 1
ATOM 642 O O . LEU A 1 96 ? 43.970 -5.314 42.439 1.00 52.27 96 LEU A O 1
ATOM 647 N N . SER A 1 97 ? 44.969 -3.768 41.107 1.00 53.83 97 SER A N 1
ATOM 648 C CA . SER A 1 97 ? 46.014 -3.391 42.056 1.00 53.71 97 SER A CA 1
ATOM 649 C C . SER A 1 97 ? 45.381 -2.302 42.928 1.00 54.74 97 SER A C 1
ATOM 650 O O . SER A 1 97 ? 44.354 -1.722 42.558 1.00 54.85 97 SER A O 1
ATOM 653 N N . SER A 1 98 ? 45.961 -2.001 44.081 1.00 56.32 98 SER A N 1
ATOM 654 C CA . SER A 1 98 ? 45.387 -0.892 44.899 1.00 56.86 98 SER A CA 1
ATOM 655 C C . SER A 1 98 ? 45.485 0.552 44.271 1.00 56.20 98 SER A C 1
ATOM 656 O O . SER A 1 98 ? 44.654 1.472 44.621 1.00 55.77 98 SER A O 1
ATOM 659 N N . GLU A 1 99 ? 46.458 0.738 43.363 1.00 55.01 99 GLU A N 1
ATOM 660 C CA . GLU A 1 99 ? 46.450 1.882 42.442 1.00 55.48 99 GLU A CA 1
ATOM 661 C C . GLU A 1 99 ? 45.202 1.841 41.549 1.00 55.66 99 GLU A C 1
ATOM 662 O O . GLU A 1 99 ? 44.620 2.855 41.268 1.00 53.83 99 GLU A O 1
ATOM 668 N N . GLY A 1 100 ? 44.845 0.639 41.080 1.00 57.22 100 GLY A N 1
ATOM 669 C CA . GLY A 1 100 ? 43.641 0.415 40.294 1.00 57.19 100 GLY A CA 1
ATOM 670 C C . GLY A 1 100 ? 42.388 0.807 41.034 1.00 58.20 100 GLY A C 1
ATOM 671 O O . GLY A 1 100 ? 41.500 1.491 40.472 1.00 58.30 100 GLY A O 1
ATOM 672 N N . ARG A 1 101 ? 42.280 0.348 42.282 1.00 58.92 101 ARG A N 1
ATOM 673 C CA . ARG A 1 101 ? 41.135 0.736 43.128 1.00 59.97 101 ARG A CA 1
ATOM 674 C C . ARG A 1 101 ? 41.077 2.224 43.373 1.00 58.71 101 ARG A C 1
ATOM 675 O O . ARG A 1 101 ? 40.014 2.843 43.257 1.00 58.87 101 ARG A O 1
ATOM 683 N N . ARG A 1 102 ? 42.227 2.782 43.757 1.00 58.59 102 ARG A N 1
ATOM 684 C CA . ARG A 1 102 ? 42.320 4.201 44.120 1.00 58.23 102 ARG A CA 1
ATOM 685 C C . ARG A 1 102 ? 41.846 5.035 42.928 1.00 57.55 102 ARG A C 1
ATOM 686 O O . ARG A 1 102 ? 41.093 6.012 43.090 1.00 57.02 102 ARG A O 1
ATOM 688 N N . ASN A 1 103 ? 42.312 4.642 41.746 1.00 56.21 103 ASN A N 1
ATOM 689 C CA . ASN A 1 103 ? 41.837 5.211 40.486 1.00 56.45 103 ASN A CA 1
ATOM 690 C C . ASN A 1 103 ? 40.295 5.041 40.194 1.00 55.58 103 ASN A C 1
ATOM 691 O O . ASN A 1 103 ? 39.593 6.019 39.931 1.00 56.82 103 ASN A O 1
ATOM 696 N N . LEU A 1 104 ? 39.771 3.829 40.261 1.00 53.84 104 LEU A N 1
ATOM 697 C CA . LEU A 1 104 ? 38.368 3.600 39.918 1.00 54.41 104 LEU A CA 1
ATOM 698 C C . LEU A 1 104 ? 37.428 4.307 40.866 1.00 54.41 104 LEU A C 1
ATOM 699 O O . LEU A 1 104 ? 36.501 4.955 40.422 1.00 54.90 104 LEU A O 1
ATOM 704 N N . TYR A 1 105 ? 37.637 4.077 42.157 1.00 56.11 105 TYR A N 1
ATOM 705 C CA . TYR A 1 105 ? 36.852 4.631 43.236 1.00 57.65 105 TYR A CA 1
ATOM 706 C C . TYR A 1 105 ? 36.928 6.152 43.195 1.00 58.26 105 TYR A C 1
ATOM 707 O O . TYR A 1 105 ? 35.881 6.860 43.337 1.00 59.41 105 TYR A O 1
ATOM 716 N N . GLY A 1 106 ? 38.158 6.623 42.996 1.00 57.31 106 GLY A N 1
ATOM 717 C CA . GLY A 1 106 ? 38.452 7.980 42.587 1.00 57.87 106 GLY A CA 1
ATOM 718 C C . GLY A 1 106 ? 37.501 8.605 41.582 1.00 57.65 106 GLY A C 1
ATOM 719 O O . GLY A 1 106 ? 36.967 9.658 41.845 1.00 57.30 106 GLY A O 1
ATOM 720 N N . ASN A 1 107 ? 37.305 7.959 40.439 1.00 58.08 107 ASN A N 1
ATOM 721 C CA . ASN A 1 107 ? 36.522 8.527 39.345 1.00 58.38 107 ASN A CA 1
ATOM 722 C C . ASN A 1 107 ? 35.076 8.493 39.747 1.00 60.31 107 ASN A C 1
ATOM 723 O O . ASN A 1 107 ? 34.294 9.420 39.443 1.00 60.30 107 ASN A O 1
ATOM 728 N N . ARG A 1 108 ? 34.720 7.415 40.447 1.00 61.26 108 ARG A N 1
ATOM 729 C CA . ARG A 1 108 ? 33.337 7.234 40.888 1.00 61.37 108 ARG A CA 1
ATOM 730 C C . ARG A 1 108 ? 32.995 8.249 41.932 1.00 60.48 108 ARG A C 1
ATOM 731 O O . ARG A 1 108 ? 31.873 8.633 42.027 1.00 59.82 108 ARG A O 1
ATOM 739 N N . ALA A 1 109 ? 33.974 8.635 42.749 1.00 60.36 109 ALA A N 1
ATOM 740 C CA . ALA A 1 109 ? 33.746 9.647 43.759 1.00 60.34 109 ALA A CA 1
ATOM 741 C C . ALA A 1 109 ? 33.465 11.008 43.077 1.00 60.29 109 ALA A C 1
ATOM 742 O O . ALA A 1 109 ? 32.546 11.724 43.502 1.00 59.77 109 ALA A O 1
ATOM 744 N N . LYS A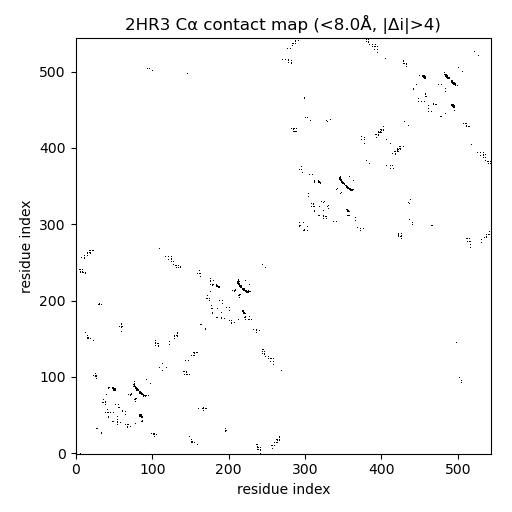 1 110 ? 34.246 11.333 42.031 1.00 59.19 110 LYS A N 1
ATOM 745 C CA . LYS A 1 110 ? 33.955 12.507 41.192 1.00 58.36 110 LYS A CA 1
ATOM 746 C C . LYS A 1 110 ? 32.576 12.483 40.610 1.00 57.30 110 LYS A C 1
ATOM 747 O O . LYS A 1 110 ? 31.868 13.461 40.735 1.00 57.28 110 LYS A O 1
ATOM 750 N N . ARG A 1 111 ? 32.184 11.391 39.970 1.00 56.46 111 ARG A N 1
ATOM 751 C CA . ARG A 1 111 ? 30.867 11.355 39.288 1.00 57.35 111 ARG A CA 1
ATOM 752 C C . ARG A 1 111 ? 29.665 11.545 40.235 1.00 54.80 111 ARG A C 1
ATOM 753 O O . ARG A 1 111 ? 28.632 12.090 39.864 1.00 53.22 111 ARG A O 1
ATOM 761 N N . GLU A 1 112 ? 29.848 11.017 41.444 1.00 53.80 112 GLU A N 1
ATOM 762 C CA . GLU A 1 112 ? 28.892 11.028 42.513 1.00 52.37 112 GLU A CA 1
ATOM 763 C C . GLU A 1 112 ? 28.770 12.392 43.175 1.00 51.78 112 GLU A C 1
ATOM 764 O O . GLU A 1 112 ? 27.666 12.814 43.561 1.00 48.64 112 GLU A O 1
ATOM 770 N N . GLU A 1 113 ? 29.917 13.037 43.347 1.00 51.67 113 GLU A N 1
ATOM 771 C CA . GLU A 1 113 ? 29.953 14.434 43.792 1.00 52.05 113 GLU A CA 1
ATOM 772 C C . GLU A 1 113 ? 29.207 15.298 42.783 1.00 50.95 113 GLU A C 1
ATOM 773 O O . GLU A 1 113 ? 28.280 15.969 43.147 1.00 52.09 113 GLU A O 1
ATOM 779 N N . TRP A 1 114 ? 29.611 15.255 41.517 1.00 50.15 114 TRP A N 1
ATOM 780 C CA . TRP A 1 114 ? 28.821 15.797 40.442 1.00 50.31 114 TRP A CA 1
ATOM 781 C C . TRP A 1 114 ? 27.303 15.602 40.660 1.00 50.45 114 TRP A C 1
ATOM 782 O O . TRP A 1 114 ? 26.582 16.548 40.641 1.00 49.63 114 TRP A O 1
ATOM 793 N N . LEU A 1 115 ? 26.836 14.366 40.857 1.00 52.56 115 LEU A N 1
ATOM 794 C CA . LEU A 1 115 ? 25.372 14.035 40.873 1.00 52.20 115 LEU A CA 1
ATOM 795 C C . LEU A 1 115 ? 24.648 14.636 42.015 1.00 51.96 115 LEU A C 1
ATOM 796 O O . LEU A 1 115 ? 23.493 15.028 41.877 1.00 51.48 115 LEU A O 1
ATOM 801 N N . VAL A 1 116 ? 25.314 14.625 43.168 1.00 52.07 116 VAL A N 1
ATOM 802 C CA . VAL A 1 116 ? 24.850 15.342 44.377 1.00 52.81 116 VAL A CA 1
ATOM 803 C C . VAL A 1 116 ? 24.579 16.804 44.118 1.00 52.36 116 VAL A C 1
ATOM 804 O O . VAL A 1 116 ? 23.570 17.362 44.592 1.00 53.51 116 VAL A O 1
ATOM 808 N N . ARG A 1 117 ? 25.501 17.435 43.404 1.00 52.52 117 ARG A N 1
ATOM 809 C CA . ARG A 1 117 ? 25.369 18.834 43.008 1.00 51.86 117 ARG A CA 1
ATOM 810 C C . ARG A 1 117 ? 24.293 19.039 41.976 1.00 50.74 117 ARG A C 1
ATOM 811 O O . ARG A 1 117 ? 23.606 20.044 42.036 1.00 48.80 117 ARG A O 1
ATOM 819 N N . ALA A 1 118 ? 24.149 18.141 41.004 1.00 51.40 118 ALA A N 1
ATOM 820 C CA . ALA A 1 118 ? 22.890 18.127 40.141 1.00 53.27 118 ALA A CA 1
ATOM 821 C C . ALA A 1 118 ? 21.596 18.078 40.942 1.00 53.11 118 ALA A C 1
ATOM 822 O O . ALA A 1 118 ? 20.681 18.831 40.713 1.00 51.75 118 ALA A O 1
ATOM 832 N N . HIS A 1 120 ? 21.050 18.775 43.995 1.00 58.12 120 HIS A N 1
ATOM 833 C CA . HIS A 1 120 ? 20.738 19.903 44.852 1.00 56.53 120 HIS A CA 1
ATOM 834 C C . HIS A 1 120 ? 20.311 21.088 44.079 1.00 55.29 120 HIS A C 1
ATOM 835 O O . HIS A 1 120 ? 19.581 21.928 44.595 1.00 53.37 120 HIS A O 1
ATOM 842 N N . ALA A 1 121 ? 20.695 21.116 42.820 1.00 54.46 121 ALA A N 1
ATOM 843 C CA . ALA A 1 121 ? 20.410 22.265 41.957 1.00 54.20 121 ALA A CA 1
ATOM 844 C C . ALA A 1 121 ? 19.134 22.065 41.097 1.00 53.60 121 ALA A C 1
ATOM 845 O O . ALA A 1 121 ? 18.621 23.006 40.575 1.00 54.47 121 ALA A O 1
ATOM 847 N N . CYS A 1 122 ? 18.699 20.835 40.899 1.00 53.13 122 CYS A N 1
ATOM 848 C CA . CYS A 1 122 ? 17.671 20.469 39.893 1.00 55.05 122 CYS A CA 1
ATOM 849 C C . CYS A 1 122 ? 16.338 20.032 40.511 1.00 54.14 122 CYS A C 1
ATOM 850 O O . CYS A 1 122 ? 15.305 20.077 39.841 1.00 54.04 122 CYS A O 1
ATOM 853 N N . LEU A 1 123 ? 16.393 19.625 41.782 1.00 52.85 123 LEU A N 1
ATOM 854 C CA . LEU A 1 123 ? 15.369 18.874 42.420 1.00 53.08 123 LEU A CA 1
ATOM 855 C C . LEU A 1 123 ? 15.198 19.395 43.805 1.00 52.50 123 LEU A C 1
ATOM 856 O O . LEU A 1 123 ? 16.189 19.749 44.402 1.00 52.54 123 LEU A O 1
ATOM 861 N N . ASP A 1 124 ? 13.983 19.323 44.363 1.00 52.65 124 ASP A N 1
ATOM 862 C CA . ASP A 1 124 ? 13.808 19.479 45.822 1.00 53.76 124 ASP A CA 1
ATOM 863 C C . ASP A 1 124 ? 13.869 18.162 46.588 1.00 52.98 124 ASP A C 1
ATOM 864 O O . ASP A 1 124 ? 14.042 17.124 46.010 1.00 53.78 124 ASP A O 1
ATOM 869 N N . GLU A 1 125 ? 13.691 18.247 47.884 1.00 53.37 125 GLU A N 1
ATOM 870 C CA . GLU A 1 125 ? 13.792 17.135 48.817 1.00 54.55 125 GLU A CA 1
ATOM 871 C C . GLU A 1 125 ? 12.820 15.963 48.515 1.00 55.54 125 GLU A C 1
ATOM 872 O O . GLU A 1 125 ? 13.213 14.746 48.572 1.00 55.18 125 GLU A O 1
ATOM 875 N N . SER A 1 126 ? 11.590 16.317 48.152 1.00 55.26 126 SER A N 1
ATOM 876 C CA . SER A 1 126 ? 10.554 15.347 47.908 1.00 56.19 126 SER A CA 1
ATOM 877 C C . SER A 1 126 ? 10.814 14.654 46.571 1.00 56.19 126 SER A C 1
ATOM 878 O O . SER A 1 126 ? 10.530 13.485 46.392 1.00 56.57 126 SER A O 1
ATOM 881 N N . GLU A 1 127 ? 11.502 15.347 45.671 1.00 56.34 127 GLU A N 1
ATOM 882 C CA . GLU A 1 127 ? 11.922 14.756 44.416 1.00 55.68 127 GLU A CA 1
ATOM 883 C C . GLU A 1 127 ? 13.109 13.805 44.524 1.00 54.97 127 GLU A C 1
ATOM 884 O O . GLU A 1 127 ? 13.186 12.854 43.784 1.00 54.56 127 GLU A O 1
ATOM 890 N N . ARG A 1 128 ? 14.087 14.132 45.372 1.00 55.13 128 ARG A N 1
ATOM 891 C CA . ARG A 1 128 ? 15.145 13.160 45.741 1.00 54.69 128 ARG A CA 1
ATOM 892 C C . ARG A 1 128 ? 14.605 11.905 46.443 1.00 53.28 128 ARG A C 1
ATOM 893 O O . ARG A 1 128 ? 15.214 10.835 46.378 1.00 54.05 128 ARG A O 1
ATOM 901 N N . ALA A 1 129 ? 13.552 12.091 47.232 1.00 51.74 129 ALA A N 1
ATOM 902 C CA . ALA A 1 129 ? 12.902 11.002 47.940 1.00 51.38 129 ALA A CA 1
ATOM 903 C C . ALA A 1 129 ? 12.188 10.002 46.981 1.00 51.83 129 ALA A C 1
ATOM 904 O O . ALA A 1 129 ? 12.210 8.801 47.235 1.00 49.93 129 ALA A O 1
ATOM 906 N N . LEU A 1 130 ? 11.599 10.521 45.903 1.00 52.38 130 LEU A N 1
ATOM 907 C CA . LEU A 1 130 ? 11.041 9.742 44.802 1.00 53.47 130 LEU A CA 1
ATOM 908 C C . LEU A 1 130 ? 12.101 8.942 44.051 1.00 53.08 130 LEU A C 1
ATOM 909 O O . LEU A 1 130 ? 11.850 7.836 43.604 1.00 51.07 130 LEU A O 1
ATOM 914 N N . LEU A 1 131 ? 13.202 9.604 43.765 1.00 51.42 131 LEU A N 1
ATOM 915 C CA . LEU A 1 131 ? 14.343 8.947 43.150 1.00 51.39 131 LEU A CA 1
ATOM 916 C C . LEU A 1 131 ? 14.970 7.894 43.990 1.00 50.23 131 LEU A C 1
ATOM 917 O O . LEU A 1 131 ? 15.525 6.886 43.436 1.00 51.01 131 LEU A O 1
ATOM 922 N N . ALA A 1 132 ? 14.933 8.102 45.298 1.00 49.18 132 ALA A N 1
ATOM 923 C CA . ALA A 1 132 ? 15.415 7.088 46.232 1.00 48.47 132 ALA A CA 1
ATOM 924 C C . ALA A 1 132 ? 14.483 5.863 46.219 1.00 50.07 132 ALA A C 1
ATOM 925 O O . ALA A 1 132 ? 14.989 4.737 46.250 1.00 51.92 132 ALA A O 1
ATOM 927 N N . ALA A 1 133 ? 13.136 6.075 46.177 1.00 50.59 133 ALA A N 1
ATOM 928 C CA . ALA A 1 133 ? 12.141 4.988 46.031 1.00 50.16 133 ALA A CA 1
ATOM 929 C C . ALA A 1 133 ? 12.193 4.315 44.668 1.00 50.40 133 ALA A C 1
ATOM 930 O O . ALA A 1 133 ? 11.980 3.109 44.549 1.00 49.97 133 ALA A O 1
ATOM 932 N N . ALA A 1 134 ? 12.469 5.076 43.643 1.00 50.67 134 ALA A N 1
ATOM 933 C CA . ALA A 1 134 ? 12.398 4.565 42.270 1.00 51.34 134 ALA A CA 1
ATOM 934 C C . ALA A 1 134 ? 13.641 3.870 41.788 1.00 51.38 134 ALA A C 1
ATOM 935 O O . ALA A 1 134 ? 13.574 3.060 40.939 1.00 53.29 134 ALA A O 1
ATOM 937 N N . GLY A 1 135 ? 14.778 4.199 42.346 1.00 53.17 135 GLY A N 1
ATOM 938 C CA . GLY A 1 135 ? 16.070 3.746 41.878 1.00 52.92 135 GLY A CA 1
ATOM 939 C C . GLY A 1 135 ? 16.236 2.264 42.076 1.00 52.75 135 GLY A C 1
ATOM 940 O O . GLY A 1 135 ? 16.634 1.506 41.190 1.00 52.57 135 GLY A O 1
ATOM 941 N N . PRO A 1 136 ? 15.912 1.820 43.247 1.00 53.25 136 PRO A N 1
ATOM 942 C CA . PRO A 1 136 ? 15.940 0.348 43.371 1.00 52.49 136 PRO A CA 1
ATOM 943 C C . PRO A 1 136 ? 14.999 -0.431 42.396 1.00 52.55 136 PRO A C 1
ATOM 944 O O . PRO A 1 136 ? 15.167 -1.658 42.198 1.00 54.68 136 PRO A O 1
ATOM 948 N N . LEU A 1 137 ? 14.045 0.209 41.727 1.00 50.45 137 LEU A N 1
ATOM 949 C CA . LEU A 1 137 ? 13.205 -0.610 40.815 1.00 47.81 137 LEU A CA 1
ATOM 950 C C . LEU A 1 137 ? 13.975 -0.817 39.505 1.00 46.44 137 LEU A C 1
ATOM 951 O O . LEU A 1 137 ? 13.669 -1.700 38.737 1.00 44.10 137 LEU A O 1
ATOM 956 N N . LEU A 1 138 ? 14.983 0.036 39.271 1.00 46.41 138 LEU A N 1
ATOM 957 C CA . LEU A 1 138 ? 15.846 -0.031 38.089 1.00 46.40 138 LEU A CA 1
ATOM 958 C C . LEU A 1 138 ? 16.736 -1.265 38.182 1.00 47.26 138 LEU A C 1
ATOM 959 O O . LEU A 1 138 ? 16.934 -1.985 37.190 1.00 45.62 138 LEU A O 1
ATOM 964 N N . THR A 1 139 ? 17.221 -1.505 39.395 1.00 48.44 139 THR A N 1
ATOM 965 C CA . THR A 1 139 ? 17.953 -2.718 39.763 1.00 49.52 139 THR A CA 1
ATOM 966 C C . THR A 1 139 ? 17.075 -3.961 39.560 1.00 49.01 139 THR A C 1
ATOM 967 O O . THR A 1 139 ? 17.487 -4.950 38.981 1.00 49.85 139 THR A O 1
ATOM 971 N N . ARG A 1 140 ? 15.846 -3.920 40.014 1.00 48.80 140 ARG A N 1
ATOM 972 C CA . ARG A 1 140 ? 14.988 -5.067 39.806 1.00 48.22 140 ARG A CA 1
ATOM 973 C C . ARG A 1 140 ? 14.766 -5.373 38.342 1.00 47.46 140 ARG A C 1
ATOM 974 O O . ARG A 1 140 ? 14.897 -6.510 37.951 1.00 47.33 140 ARG A O 1
ATOM 982 N N . LEU A 1 141 ? 14.575 -4.353 37.501 1.00 46.36 141 LEU A N 1
ATOM 983 C CA . LEU A 1 141 ? 14.439 -4.589 36.057 1.00 45.36 141 LEU A CA 1
ATOM 984 C C . LEU A 1 141 ? 15.778 -5.051 35.446 1.00 47.06 141 LEU A C 1
ATOM 985 O O . LEU A 1 141 ? 15.762 -5.951 34.561 1.00 47.03 141 LEU A O 1
ATOM 990 N N . ALA A 1 142 ? 16.906 -4.492 35.928 1.00 46.04 142 ALA A N 1
ATOM 991 C CA . ALA A 1 142 ? 18.233 -4.946 35.503 1.00 48.85 142 ALA A CA 1
ATOM 992 C C . ALA A 1 142 ? 18.549 -6.414 35.805 1.00 50.95 142 ALA A C 1
ATOM 993 O O . ALA A 1 142 ? 19.270 -7.000 35.058 1.00 51.94 142 ALA A O 1
ATOM 995 N N . GLN A 1 143 ? 17.990 -6.982 36.886 1.00 52.84 143 GLN A N 1
ATOM 996 C CA . GLN A 1 143 ? 18.249 -8.315 37.321 1.00 54.10 143 GLN A CA 1
ATOM 997 C C . GLN A 1 143 ? 17.096 -9.230 36.930 1.00 55.89 143 GLN A C 1
ATOM 998 O O . GLN A 1 143 ? 17.014 -10.337 37.390 1.00 56.14 143 GLN A O 1
ATOM 1004 N N . PHE A 1 144 ? 16.176 -8.754 36.102 1.00 58.09 144 PHE A N 1
ATOM 1005 C CA . PHE A 1 144 ? 15.051 -9.575 35.706 1.00 58.07 144 PHE A CA 1
ATOM 1006 C C . PHE A 1 144 ? 15.494 -10.836 34.953 1.00 60.44 144 PHE A C 1
ATOM 1007 O O . PHE A 1 144 ? 16.363 -10.764 34.084 1.00 60.16 144 PHE A O 1
ATOM 1015 N N . GLU A 1 145 ? 14.866 -11.975 35.283 1.00 62.66 145 GLU A N 1
ATOM 1016 C CA . GLU A 1 145 ? 14.938 -13.229 34.506 1.00 64.81 145 GLU A CA 1
ATOM 1017 C C . GLU A 1 145 ? 13.505 -13.624 34.176 1.00 65.99 145 GLU A C 1
ATOM 1018 O O . GLU A 1 145 ? 12.630 -13.594 35.060 1.00 65.30 145 GLU A O 1
ATOM 1024 N N . GLU A 1 146 ? 13.260 -13.933 32.906 1.00 68.02 146 GLU A N 1
ATOM 1025 C CA . GLU A 1 146 ? 11.913 -14.346 32.452 1.00 70.67 146 GLU A CA 1
ATOM 1026 C C . GLU A 1 146 ? 11.865 -15.821 32.138 1.00 69.18 146 GLU A C 1
ATOM 1027 O O . GLU A 1 146 ? 12.201 -16.195 31.026 1.00 69.47 146 GLU A O 1
ATOM 1033 N N . THR B 1 3 ? 25.231 15.518 53.808 1.00 57.66 3 THR B N 1
ATOM 1034 C CA . THR B 1 3 ? 25.616 14.937 52.516 1.00 58.02 3 THR B CA 1
ATOM 1035 C C . THR B 1 3 ? 25.776 13.430 52.665 1.00 58.27 3 THR B C 1
ATOM 1036 O O . THR B 1 3 ? 25.758 12.726 51.677 1.00 58.30 3 THR B O 1
ATOM 1040 N N . ASN B 1 4 ? 25.914 12.927 53.888 1.00 58.10 4 ASN B N 1
ATOM 1041 C CA . ASN B 1 4 ? 25.948 11.470 54.100 1.00 57.77 4 ASN B CA 1
ATOM 1042 C C . ASN B 1 4 ? 24.806 10.728 53.403 1.00 56.69 4 ASN B C 1
ATOM 1043 O O . ASN B 1 4 ? 25.067 9.808 52.601 1.00 56.91 4 ASN B O 1
ATOM 1048 N N . GLN B 1 5 ? 23.554 11.117 53.692 1.00 55.24 5 GLN B N 1
ATOM 1049 C CA . GLN B 1 5 ? 22.414 10.628 52.898 1.00 53.69 5 GLN B CA 1
ATOM 1050 C C . GLN B 1 5 ? 22.586 10.979 51.422 1.00 52.24 5 GLN B C 1
ATOM 1051 O O . GLN B 1 5 ? 22.362 10.139 50.547 1.00 52.24 5 GLN B O 1
ATOM 1053 N N . ASP B 1 6 ? 23.016 12.214 51.153 1.00 50.96 6 ASP B N 1
ATOM 1054 C CA . ASP B 1 6 ? 23.129 12.716 49.774 1.00 49.89 6 ASP B CA 1
ATOM 1055 C C . ASP B 1 6 ? 24.027 11.869 48.915 1.00 46.84 6 ASP B C 1
ATOM 1056 O O . ASP B 1 6 ? 23.660 11.488 47.834 1.00 46.83 6 ASP B O 1
ATOM 1061 N N . LEU B 1 7 ? 25.223 11.654 49.415 1.00 44.49 7 LEU B N 1
ATOM 1062 C CA . LEU B 1 7 ? 26.224 10.718 48.887 1.00 43.47 7 LEU B CA 1
ATOM 1063 C C . LEU B 1 7 ? 25.738 9.248 48.749 1.00 41.39 7 LEU B C 1
ATOM 1064 O O . LEU B 1 7 ? 25.890 8.668 47.713 1.00 39.66 7 LEU B O 1
ATOM 1069 N N . GLN B 1 8 ? 25.154 8.688 49.799 1.00 40.99 8 GLN B N 1
ATOM 1070 C CA . GLN B 1 8 ? 24.344 7.440 49.701 1.00 41.90 8 GLN B CA 1
ATOM 1071 C C . GLN B 1 8 ? 23.391 7.406 48.491 1.00 40.57 8 GLN B C 1
ATOM 1072 O O . GLN B 1 8 ? 23.436 6.467 47.710 1.00 39.85 8 GLN B O 1
ATOM 1075 N N . LEU B 1 9 ? 22.577 8.452 48.326 1.00 39.18 9 LEU B N 1
ATOM 1076 C CA . LEU B 1 9 ? 21.571 8.510 47.261 1.00 39.34 9 LEU B CA 1
ATOM 1077 C C . LEU B 1 9 ? 22.208 8.540 45.887 1.00 38.29 9 LEU B C 1
ATOM 1078 O O . LEU B 1 9 ? 21.805 7.803 44.974 1.00 38.10 9 LEU B O 1
ATOM 1083 N N . ALA B 1 10 ? 23.209 9.410 45.741 1.00 37.81 10 ALA B N 1
ATOM 1084 C CA . ALA B 1 10 ? 23.940 9.553 44.493 1.00 38.44 10 ALA B CA 1
ATOM 1085 C C . ALA B 1 10 ? 24.740 8.299 44.105 1.00 38.32 10 ALA B C 1
ATOM 1086 O O . ALA B 1 10 ? 24.804 7.968 42.970 1.00 37.50 10 ALA B O 1
ATOM 1088 N N . ALA B 1 11 ? 25.327 7.607 45.054 1.00 39.86 11 ALA B N 1
ATOM 1089 C CA . ALA B 1 11 ? 26.070 6.372 44.734 1.00 42.02 11 ALA B CA 1
ATOM 1090 C C . ALA B 1 11 ? 25.117 5.269 44.301 1.00 43.66 11 ALA B C 1
ATOM 1091 O O . ALA B 1 11 ? 25.413 4.529 43.348 1.00 45.85 11 ALA B O 1
ATOM 1093 N N . HIS B 1 12 ? 23.991 5.137 45.018 1.00 43.84 12 HIS B N 1
ATOM 1094 C CA . HIS B 1 12 ? 22.949 4.204 44.633 1.00 44.25 12 HIS B CA 1
ATOM 1095 C C . HIS B 1 12 ? 22.385 4.532 43.298 1.00 44.04 12 HIS B C 1
ATOM 1096 O O . HIS B 1 12 ? 22.362 3.648 42.431 1.00 45.42 12 HIS B O 1
ATOM 1103 N N . LEU B 1 13 ? 21.973 5.794 43.099 1.00 43.26 13 LEU B N 1
ATOM 1104 C CA . LEU B 1 13 ? 21.377 6.214 41.847 1.00 42.98 13 LEU B CA 1
ATOM 1105 C C . LEU B 1 13 ? 22.224 6.001 40.622 1.00 43.57 13 LEU B C 1
ATOM 1106 O O . LEU B 1 13 ? 21.721 5.601 39.589 1.00 45.09 13 LEU B O 1
ATOM 1111 N N . ARG B 1 14 ? 23.496 6.336 40.706 1.00 44.58 14 ARG B N 1
ATOM 1112 C CA . ARG B 1 14 ? 24.421 6.103 39.630 1.00 45.73 14 ARG B CA 1
ATOM 1113 C C . ARG B 1 14 ? 24.460 4.615 39.284 1.00 46.26 14 ARG B C 1
ATOM 1114 O O . ARG B 1 14 ? 24.486 4.208 38.144 1.00 46.98 14 ARG B O 1
ATOM 1122 N N . SER B 1 15 ? 24.506 3.796 40.296 1.00 46.23 15 SER B N 1
ATOM 1123 C CA . SER B 1 15 ? 24.708 2.417 40.055 1.00 47.42 15 SER B CA 1
ATOM 1124 C C . SER B 1 15 ? 23.461 1.822 39.415 1.00 46.78 15 SER B C 1
ATOM 1125 O O . SER B 1 15 ? 23.524 1.086 38.437 1.00 47.22 15 SER B O 1
ATOM 1128 N N . GLN B 1 16 ? 22.314 2.196 39.974 1.00 46.22 16 GLN B N 1
ATOM 1129 C CA . GLN B 1 16 ? 21.008 1.808 39.465 1.00 44.72 16 GLN B CA 1
ATOM 1130 C C . GLN B 1 16 ? 20.813 2.191 38.030 1.00 45.11 16 GLN B C 1
ATOM 1131 O O . GLN B 1 16 ? 20.309 1.410 37.288 1.00 46.17 16 GLN B O 1
ATOM 1137 N N . VAL B 1 17 ? 21.201 3.400 37.612 1.00 46.09 17 VAL B N 1
ATOM 1138 C CA . VAL B 1 17 ? 20.959 3.783 36.222 1.00 45.92 17 VAL B CA 1
ATOM 1139 C C . VAL B 1 17 ? 21.868 3.040 35.244 1.00 47.16 17 VAL B C 1
ATOM 1140 O O . VAL B 1 17 ? 21.432 2.639 34.170 1.00 46.84 17 VAL B O 1
ATOM 1144 N N . THR B 1 18 ? 23.131 2.916 35.607 1.00 49.41 18 THR B N 1
ATOM 1145 C CA . THR B 1 18 ? 24.143 2.411 34.676 1.00 51.77 18 THR B CA 1
ATOM 1146 C C . THR B 1 18 ? 24.082 0.929 34.597 1.00 51.21 18 THR B C 1
ATOM 1147 O O . THR B 1 18 ? 24.675 0.406 33.730 1.00 52.12 18 THR B O 1
ATOM 1151 N N . THR B 1 19 ? 23.433 0.278 35.556 1.00 51.70 19 THR B N 1
ATOM 1152 C CA . THR B 1 19 ? 23.234 -1.155 35.548 1.00 50.96 19 THR B CA 1
ATOM 1153 C C . THR B 1 19 ? 22.102 -1.517 34.595 1.00 50.59 19 THR B C 1
ATOM 1154 O O . THR B 1 19 ? 22.209 -2.453 33.792 1.00 49.02 19 THR B O 1
ATOM 1158 N N . LEU B 1 20 ? 21.037 -0.733 34.629 1.00 50.06 20 LEU B N 1
ATOM 1159 C CA . LEU B 1 20 ? 19.895 -1.044 33.819 1.00 50.94 20 LEU B CA 1
ATOM 1160 C C . LEU B 1 20 ? 20.298 -0.711 32.387 1.00 53.05 20 LEU B C 1
ATOM 1161 O O . LEU B 1 20 ? 19.922 -1.417 31.500 1.00 53.87 20 LEU B O 1
ATOM 1166 N N . THR B 1 21 ? 21.089 0.331 32.173 1.00 55.98 21 THR B N 1
ATOM 1167 C CA . THR B 1 21 ? 21.631 0.626 30.834 1.00 58.10 21 THR B CA 1
ATOM 1168 C C . THR B 1 21 ? 22.575 -0.470 30.248 1.00 59.75 21 THR B C 1
ATOM 1169 O O . THR B 1 21 ? 22.511 -0.722 29.044 1.00 62.47 21 THR B O 1
ATOM 1173 N N . ARG B 1 22 ? 23.450 -1.050 31.066 1.00 60.02 22 ARG B N 1
ATOM 1174 C CA . ARG B 1 22 ? 24.136 -2.304 30.790 1.00 60.41 22 ARG B CA 1
ATOM 1175 C C . ARG B 1 22 ? 23.176 -3.460 30.418 1.00 60.34 22 ARG B C 1
ATOM 1176 O O . ARG B 1 22 ? 23.286 -4.021 29.328 1.00 59.53 22 ARG B O 1
ATOM 1184 N N . ARG B 1 23 ? 22.207 -3.787 31.289 1.00 60.77 23 ARG B N 1
ATOM 1185 C CA . ARG B 1 23 ? 21.122 -4.707 30.903 1.00 60.03 23 ARG B CA 1
ATOM 1186 C C . ARG B 1 23 ? 20.446 -4.335 29.597 1.00 60.48 23 ARG B C 1
ATOM 1187 O O . ARG B 1 23 ? 20.156 -5.216 28.791 1.00 61.06 23 ARG B O 1
ATOM 1195 N N . LEU B 1 24 ? 20.221 -3.053 29.329 1.00 61.30 24 LEU B N 1
ATOM 1196 C CA . LEU B 1 24 ? 19.579 -2.709 28.062 1.00 62.91 24 LEU B CA 1
ATOM 1197 C C . LEU B 1 24 ? 20.390 -3.133 26.819 1.00 65.32 24 LEU B C 1
ATOM 1198 O O . LEU B 1 24 ? 19.809 -3.634 25.863 1.00 66.60 24 LEU B O 1
ATOM 1203 N N . ARG B 1 25 ? 21.700 -2.906 26.823 1.00 67.50 25 ARG B N 1
ATOM 1204 C CA . ARG B 1 25 ? 22.537 -3.249 25.682 1.00 69.45 25 ARG B CA 1
ATOM 1205 C C . ARG B 1 25 ? 22.857 -4.753 25.521 1.00 69.54 25 ARG B C 1
ATOM 1206 O O . ARG B 1 25 ? 23.290 -5.158 24.464 1.00 69.73 25 ARG B O 1
ATOM 1214 N N . ARG B 1 26 ? 22.640 -5.539 26.568 1.00 69.99 26 ARG B N 1
ATOM 1215 C CA . ARG B 1 26 ? 22.602 -7.013 26.507 1.00 70.40 26 ARG B CA 1
ATOM 1216 C C . ARG B 1 26 ? 21.420 -7.571 25.736 1.00 70.97 26 ARG B C 1
ATOM 1217 O O . ARG B 1 26 ? 21.531 -8.547 25.014 1.00 70.26 26 ARG B O 1
ATOM 1219 N N . GLU B 1 27 ? 20.262 -6.955 25.927 1.00 73.07 27 GLU B N 1
ATOM 1220 C CA . GLU B 1 27 ? 19.009 -7.342 25.244 1.00 74.10 27 GLU B CA 1
ATOM 1221 C C . GLU B 1 27 ? 18.945 -6.898 23.775 1.00 76.11 27 GLU B C 1
ATOM 1222 O O . GLU B 1 27 ? 17.858 -6.891 23.159 1.00 78.14 27 GLU B O 1
ATOM 1228 N N . ALA B 1 28 ? 20.103 -6.485 23.255 1.00 77.63 28 ALA B N 1
ATOM 1229 C CA . ALA B 1 28 ? 20.402 -6.469 21.830 1.00 78.41 28 ALA B CA 1
ATOM 1230 C C . ALA B 1 28 ? 20.509 -7.887 21.398 1.00 78.80 28 ALA B C 1
ATOM 1231 O O . ALA B 1 28 ? 20.158 -8.214 20.273 1.00 79.25 28 ALA B O 1
ATOM 1233 N N . GLN B 1 29 ? 20.976 -8.725 22.339 1.00 79.14 29 GLN B N 1
ATOM 1234 C CA . GLN B 1 29 ? 21.397 -10.106 22.100 1.00 78.67 29 GLN B CA 1
ATOM 1235 C C . GLN B 1 29 ? 22.273 -10.176 20.860 1.00 77.64 29 GLN B C 1
ATOM 1236 O O . GLN B 1 29 ? 21.913 -10.767 19.850 1.00 78.15 29 GLN B O 1
ATOM 1242 N N . ALA B 1 30 ? 23.423 -9.524 20.977 1.00 76.74 30 ALA B N 1
ATOM 1243 C CA . ALA B 1 30 ? 24.467 -9.510 19.956 1.00 75.76 30 ALA B CA 1
ATOM 1244 C C . ALA B 1 30 ? 25.744 -10.051 20.555 1.00 75.09 30 ALA B C 1
ATOM 1245 O O . ALA B 1 30 ? 26.058 -9.830 21.735 1.00 75.27 30 ALA B O 1
ATOM 1247 N N . ASP B 1 31 ? 26.480 -10.779 19.734 1.00 73.67 31 ASP B N 1
ATOM 1248 C CA . ASP B 1 31 ? 27.819 -11.136 20.062 1.00 72.36 31 ASP B CA 1
ATOM 1249 C C . ASP B 1 31 ? 28.702 -9.852 19.943 1.00 70.84 31 ASP B C 1
ATOM 1250 O O . ASP B 1 31 ? 28.300 -8.884 19.344 1.00 68.40 31 ASP B O 1
ATOM 1252 N N . PRO B 1 32 ? 29.918 -9.879 20.519 1.00 70.86 32 PRO B N 1
ATOM 1253 C CA . PRO B 1 32 ? 30.887 -8.788 20.495 1.00 70.58 32 PRO B CA 1
ATOM 1254 C C . PRO B 1 32 ? 31.030 -8.014 19.188 1.00 70.57 32 PRO B C 1
ATOM 1255 O O . PRO B 1 32 ? 31.008 -6.774 19.226 1.00 70.26 32 PRO B O 1
ATOM 1259 N N . VAL B 1 33 ? 31.169 -8.712 18.060 1.00 70.62 33 VAL B N 1
ATOM 1260 C CA . VAL B 1 33 ? 31.366 -8.014 16.778 1.00 70.92 33 VAL B CA 1
ATOM 1261 C C . VAL B 1 33 ? 30.176 -7.167 16.364 1.00 69.95 33 VAL B C 1
ATOM 1262 O O . VAL B 1 33 ? 30.379 -6.038 15.936 1.00 70.04 33 VAL B O 1
ATOM 1266 N N . GLN B 1 34 ? 28.964 -7.719 16.459 1.00 69.36 34 GLN B N 1
ATOM 1267 C CA . GLN B 1 34 ? 27.730 -6.948 16.156 1.00 68.60 34 GLN B CA 1
ATOM 1268 C C . GLN B 1 34 ? 27.518 -5.855 17.204 1.00 67.67 34 GLN B C 1
ATOM 1269 O O . GLN B 1 34 ? 27.037 -4.808 16.880 1.00 66.04 34 GLN B O 1
ATOM 1275 N N . PHE B 1 35 ? 27.908 -6.114 18.449 1.00 67.35 35 PHE B N 1
ATOM 1276 C CA . PHE B 1 35 ? 27.773 -5.132 19.518 1.00 67.86 35 PHE B CA 1
ATOM 1277 C C . PHE B 1 35 ? 28.565 -3.835 19.389 1.00 67.76 35 PHE B C 1
ATOM 1278 O O . PHE B 1 35 ? 27.985 -2.718 19.453 1.00 65.18 35 PHE B O 1
ATOM 1286 N N . SER B 1 36 ? 29.889 -4.005 19.295 1.00 67.84 36 SER B N 1
ATOM 1287 C CA . SER B 1 36 ? 30.837 -2.900 19.076 1.00 69.34 36 SER B CA 1
ATOM 1288 C C . SER B 1 36 ? 30.352 -1.956 17.962 1.00 70.63 36 SER B C 1
ATOM 1289 O O . SER B 1 36 ? 30.520 -0.751 18.016 1.00 71.30 36 SER B O 1
ATOM 1292 N N . GLN B 1 37 ? 29.659 -2.533 16.993 1.00 72.11 37 GLN B N 1
ATOM 1293 C CA . GLN B 1 37 ? 29.126 -1.814 15.847 1.00 72.62 37 GLN B CA 1
ATOM 1294 C C . GLN B 1 37 ? 27.935 -0.893 16.129 1.00 72.41 37 GLN B C 1
ATOM 1295 O O . GLN B 1 37 ? 27.962 0.276 15.767 1.00 73.25 37 GLN B O 1
ATOM 1301 N N . LEU B 1 38 ? 26.902 -1.411 16.787 1.00 72.50 38 LEU B N 1
ATOM 1302 C CA . LEU B 1 38 ? 25.719 -0.603 17.225 1.00 71.83 38 LEU B CA 1
ATOM 1303 C C . LEU B 1 38 ? 26.086 0.712 17.959 1.00 71.04 38 LEU B C 1
ATOM 1304 O O . LEU B 1 38 ? 25.467 1.787 17.786 1.00 72.14 38 LEU B O 1
ATOM 1307 N N . VAL B 1 39 ? 27.120 0.624 18.764 1.00 70.00 39 VAL B N 1
ATOM 1308 C CA . VAL B 1 39 ? 27.659 1.758 19.500 1.00 69.36 39 VAL B CA 1
ATOM 1309 C C . VAL B 1 39 ? 28.098 2.916 18.552 1.00 68.40 39 VAL B C 1
ATOM 1310 O O . VAL B 1 39 ? 27.927 4.084 18.897 1.00 68.65 39 VAL B O 1
ATOM 1314 N N . VAL B 1 40 ? 28.706 2.579 17.405 1.00 67.28 40 VAL B N 1
ATOM 1315 C CA . VAL B 1 40 ? 29.167 3.566 16.435 1.00 66.91 40 VAL B CA 1
ATOM 1316 C C . VAL B 1 40 ? 27.956 4.057 15.619 1.00 66.16 40 VAL B C 1
ATOM 1317 O O . VAL B 1 40 ? 27.787 5.242 15.445 1.00 64.78 40 VAL B O 1
ATOM 1321 N N . LEU B 1 41 ? 27.108 3.128 15.176 1.00 65.31 41 LEU B N 1
ATOM 1322 C CA . LEU B 1 41 ? 25.806 3.444 14.600 1.00 65.96 41 LEU B CA 1
ATOM 1323 C C . LEU B 1 41 ? 24.964 4.467 15.381 1.00 65.27 41 LEU B C 1
ATOM 1324 O O . LEU B 1 41 ? 24.546 5.468 14.824 1.00 64.61 41 LEU B O 1
ATOM 1329 N N . GLY B 1 42 ? 24.685 4.161 16.651 1.00 64.79 42 GLY B N 1
ATOM 1330 C CA . GLY B 1 42 ? 24.016 5.078 17.551 1.00 64.89 42 GLY B CA 1
ATOM 1331 C C . GLY B 1 42 ? 24.738 6.388 17.684 1.00 65.43 42 GLY B C 1
ATOM 1332 O O . GLY B 1 42 ? 24.139 7.446 17.649 1.00 64.79 42 GLY B O 1
ATOM 1333 N N . ALA B 1 43 ? 26.054 6.324 17.843 1.00 67.70 43 ALA B N 1
ATOM 1334 C CA . ALA B 1 43 ? 26.881 7.563 17.913 1.00 68.28 43 ALA B CA 1
ATOM 1335 C C . ALA B 1 43 ? 26.666 8.419 16.679 1.00 68.70 43 ALA B C 1
ATOM 1336 O O . ALA B 1 43 ? 26.482 9.637 16.770 1.00 70.15 43 ALA B O 1
ATOM 1338 N N . ILE B 1 44 ? 26.666 7.788 15.511 1.00 68.72 44 ILE B N 1
ATOM 1339 C CA . ILE B 1 44 ? 26.482 8.534 14.276 1.00 68.27 44 ILE B CA 1
ATOM 1340 C C . ILE B 1 44 ? 25.064 9.109 14.198 1.00 68.64 44 ILE B C 1
ATOM 1341 O O . ILE B 1 44 ? 24.862 10.273 13.828 1.00 67.80 44 ILE B O 1
ATOM 1346 N N . ASP B 1 45 ? 24.084 8.287 14.535 1.00 68.97 45 ASP B N 1
ATOM 1347 C CA . ASP B 1 45 ? 22.706 8.759 14.555 1.00 69.42 45 ASP B CA 1
ATOM 1348 C C . ASP B 1 45 ? 22.491 9.937 15.533 1.00 70.14 45 ASP B C 1
ATOM 1349 O O . ASP B 1 45 ? 21.899 10.965 15.184 1.00 68.99 45 ASP B O 1
ATOM 1354 N N . ARG B 1 46 ? 23.021 9.784 16.749 1.00 71.95 46 ARG B N 1
ATOM 1355 C CA . ARG B 1 46 ? 22.914 10.818 17.771 1.00 73.64 46 ARG B CA 1
ATOM 1356 C C . ARG B 1 46 ? 23.525 12.148 17.332 1.00 74.14 46 ARG B C 1
ATOM 1357 O O . ARG B 1 46 ? 23.024 13.211 17.692 1.00 75.07 46 ARG B O 1
ATOM 1365 N N . LEU B 1 47 ? 24.572 12.104 16.517 1.00 74.43 47 LEU B N 1
ATOM 1366 C CA . LEU B 1 47 ? 25.183 13.329 16.001 1.00 74.69 47 LEU B CA 1
ATOM 1367 C C . LEU B 1 47 ? 24.649 13.842 14.650 1.00 74.37 47 LEU B C 1
ATOM 1368 O O . LEU B 1 47 ? 25.320 14.623 13.981 1.00 74.37 47 LEU B O 1
ATOM 1373 N N . GLY B 1 48 ? 23.465 13.408 14.233 1.00 74.57 48 GLY B N 1
ATOM 1374 C CA . GLY B 1 48 ? 22.886 13.875 12.975 1.00 74.79 48 GLY B CA 1
ATOM 1375 C C . GLY B 1 48 ? 23.342 13.201 11.686 1.00 75.28 48 GLY B C 1
ATOM 1376 O O . GLY B 1 48 ? 22.885 13.563 10.592 1.00 75.49 48 GLY B O 1
ATOM 1377 N N . GLY B 1 49 ? 24.266 12.249 11.789 1.00 75.85 49 GLY B N 1
ATOM 1378 C CA . GLY B 1 49 ? 24.558 11.325 10.705 1.00 75.76 49 GLY B CA 1
ATOM 1379 C C . GLY B 1 49 ? 25.384 11.782 9.505 1.00 76.17 49 GLY B C 1
ATOM 1380 O O . GLY B 1 49 ? 25.394 11.053 8.499 1.00 77.42 49 GLY B O 1
ATOM 1381 N N . ASP B 1 50 ? 26.046 12.955 9.550 1.00 75.45 50 ASP B N 1
ATOM 1382 C CA . ASP B 1 50 ? 26.941 13.388 8.444 1.00 74.44 50 ASP B CA 1
ATOM 1383 C C . ASP B 1 50 ? 28.278 13.793 9.039 1.00 73.94 50 ASP B C 1
ATOM 1384 O O . ASP B 1 50 ? 28.783 14.895 8.840 1.00 73.27 50 ASP B O 1
ATOM 1386 N N . VAL B 1 51 ? 28.861 12.842 9.751 1.00 73.33 51 VAL B N 1
ATOM 1387 C CA . VAL B 1 51 ? 30.011 13.098 10.603 1.00 72.80 51 VAL B CA 1
ATOM 1388 C C . VAL B 1 51 ? 31.321 12.629 9.940 1.00 71.55 51 VAL B C 1
ATOM 1389 O O . VAL B 1 51 ? 31.326 11.735 9.097 1.00 71.79 51 VAL B O 1
ATOM 1393 N N . THR B 1 52 ? 32.424 13.254 10.317 1.00 69.94 52 THR B N 1
ATOM 1394 C CA . THR B 1 52 ? 33.726 12.755 9.945 1.00 68.86 52 THR B CA 1
ATOM 1395 C C . THR B 1 52 ? 34.187 11.879 11.063 1.00 67.59 52 THR B C 1
ATOM 1396 O O . THR B 1 52 ? 33.813 12.098 12.213 1.00 67.14 52 THR B O 1
ATOM 1400 N N . PRO B 1 53 ? 35.052 10.921 10.749 1.00 67.05 53 PRO B N 1
ATOM 1401 C CA . PRO B 1 53 ? 35.633 10.055 11.799 1.00 67.50 53 PRO B CA 1
ATOM 1402 C C . PRO B 1 53 ? 36.137 10.781 13.073 1.00 67.36 53 PRO B C 1
ATOM 1403 O O . PRO B 1 53 ? 35.930 10.295 14.174 1.00 66.15 53 PRO B O 1
ATOM 1407 N N . SER B 1 54 ? 36.797 11.929 12.887 1.00 68.50 54 SER B N 1
ATOM 1408 C CA . SER B 1 54 ? 37.376 12.721 13.981 1.00 69.14 54 SER B CA 1
ATOM 1409 C C . SER B 1 54 ? 36.320 13.232 14.953 1.00 69.37 54 SER B C 1
ATOM 1410 O O . SER B 1 54 ? 36.444 13.001 16.157 1.00 69.44 54 SER B O 1
ATOM 1413 N N . GLU B 1 55 ? 35.302 13.934 14.439 1.00 69.60 55 GLU B N 1
ATOM 1414 C CA . GLU B 1 55 ? 34.273 14.552 15.302 1.00 69.97 55 GLU B CA 1
ATOM 1415 C C . GLU B 1 55 ? 33.559 13.439 16.036 1.00 70.32 55 GLU B C 1
ATOM 1416 O O . GLU B 1 55 ? 33.045 13.614 17.151 1.00 70.09 55 GLU B O 1
ATOM 1418 N N . LEU B 1 56 ? 33.573 12.282 15.387 1.00 70.50 56 LEU B N 1
ATOM 1419 C CA . LEU B 1 56 ? 32.992 11.093 15.908 1.00 71.19 56 LEU B CA 1
ATOM 1420 C C . LEU B 1 56 ? 33.853 10.560 17.038 1.00 71.93 56 LEU B C 1
ATOM 1421 O O . LEU B 1 56 ? 33.499 10.655 18.196 1.00 72.55 56 LEU B O 1
ATOM 1426 N N . ALA B 1 57 ? 35.010 10.023 16.707 1.00 73.83 57 ALA B N 1
ATOM 1427 C CA . ALA B 1 57 ? 36.074 9.744 17.707 1.00 74.42 57 ALA B CA 1
ATOM 1428 C C . ALA B 1 57 ? 36.104 10.733 18.889 1.00 75.12 57 ALA B C 1
ATOM 1429 O O . ALA B 1 57 ? 36.207 10.328 20.040 1.00 75.09 57 ALA B O 1
ATOM 1431 N N . ALA B 1 58 ? 36.014 12.023 18.603 1.00 76.86 58 ALA B N 1
ATOM 1432 C CA . ALA B 1 58 ? 35.942 13.064 19.653 1.00 78.35 58 ALA B CA 1
ATOM 1433 C C . ALA B 1 58 ? 34.610 13.022 20.425 1.00 79.75 58 ALA B C 1
ATOM 1434 O O . ALA B 1 58 ? 34.591 12.773 21.631 1.00 80.30 58 ALA B O 1
ATOM 1436 N N . ALA B 1 59 ? 33.492 13.247 19.736 1.00 81.36 59 ALA B N 1
ATOM 1437 C CA . ALA B 1 59 ? 32.178 13.200 20.385 1.00 82.25 59 ALA B CA 1
ATOM 1438 C C . ALA B 1 59 ? 32.203 12.242 21.548 1.00 83.18 59 ALA B C 1
ATOM 1439 O O . ALA B 1 59 ? 31.916 12.638 22.675 1.00 83.85 59 ALA B O 1
ATOM 1441 N N . GLU B 1 60 ? 32.594 10.996 21.250 1.00 84.01 60 GLU B N 1
ATOM 1442 C CA . GLU B 1 60 ? 32.270 9.827 22.045 1.00 84.39 60 GLU B CA 1
ATOM 1443 C C . GLU B 1 60 ? 33.352 9.324 23.008 1.00 85.56 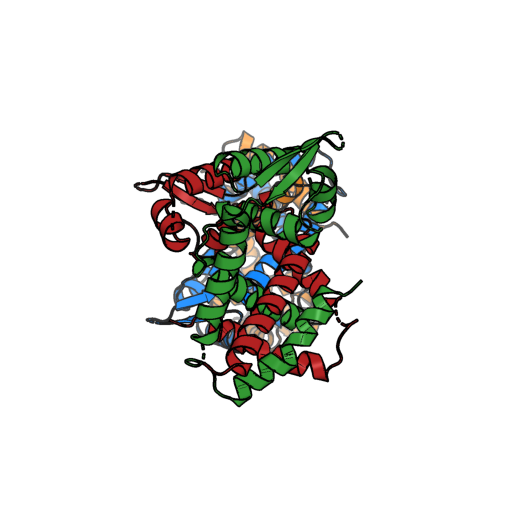60 GLU B C 1
ATOM 1444 O O . GLU B 1 60 ? 33.187 8.246 23.582 1.00 85.85 60 GLU B O 1
ATOM 1446 N N . ARG B 1 61 ? 34.448 10.077 23.185 1.00 87.14 61 ARG B N 1
ATOM 1447 C CA . ARG B 1 61 ? 35.555 9.734 24.136 1.00 87.83 61 ARG B CA 1
ATOM 1448 C C . ARG B 1 61 ? 36.281 8.472 23.674 1.00 88.95 61 ARG B C 1
ATOM 1449 O O . ARG B 1 61 ? 36.638 7.594 24.466 1.00 88.72 61 ARG B O 1
ATOM 1459 N N . ARG B 1 63 ? 38.762 6.187 20.722 1.00 87.84 63 ARG B N 1
ATOM 1460 C CA . ARG B 1 63 ? 40.091 6.126 20.131 1.00 86.11 63 ARG B CA 1
ATOM 1461 C C . ARG B 1 63 ? 40.017 5.786 18.643 1.00 85.00 63 ARG B C 1
ATOM 1462 O O . ARG B 1 63 ? 39.151 5.042 18.205 1.00 85.09 63 ARG B O 1
ATOM 1470 N N . SER B 1 64 ? 40.952 6.329 17.878 1.00 83.64 64 SER B N 1
ATOM 1471 C CA . SER B 1 64 ? 40.877 6.319 16.422 1.00 82.57 64 SER B CA 1
ATOM 1472 C C . SER B 1 64 ? 41.255 4.979 15.755 1.00 81.19 64 SER B C 1
ATOM 1473 O O . SER B 1 64 ? 40.676 4.606 14.727 1.00 81.61 64 SER B O 1
ATOM 1476 N N . SER B 1 65 ? 42.214 4.261 16.324 1.00 79.20 65 SER B N 1
ATOM 1477 C CA . SER B 1 65 ? 42.493 2.882 15.891 1.00 77.63 65 SER B CA 1
ATOM 1478 C C . SER B 1 65 ? 41.180 2.083 15.872 1.00 75.76 65 SER B C 1
ATOM 1479 O O . SER B 1 65 ? 40.716 1.619 14.818 1.00 75.14 65 SER B O 1
ATOM 1482 N N . ASN B 1 66 ? 40.624 1.940 17.078 1.00 73.92 66 ASN B N 1
ATOM 1483 C CA . ASN B 1 66 ? 39.303 1.376 17.328 1.00 72.33 66 ASN B CA 1
ATOM 1484 C C . ASN B 1 66 ? 38.329 1.875 16.231 1.00 70.31 66 ASN B C 1
ATOM 1485 O O . ASN B 1 66 ? 37.913 1.099 15.372 1.00 68.23 66 ASN B O 1
ATOM 1490 N N . LEU B 1 67 ? 38.079 3.181 16.201 1.00 69.28 67 LEU B N 1
ATOM 1491 C CA . LEU B 1 67 ? 37.076 3.752 15.288 1.00 68.80 67 LEU B CA 1
ATOM 1492 C C . LEU B 1 67 ? 37.330 3.469 13.815 1.00 68.18 67 LEU B C 1
ATOM 1493 O O . LEU B 1 67 ? 36.402 3.066 13.098 1.00 68.76 67 LEU B O 1
ATOM 1498 N N . ALA B 1 68 ? 38.555 3.657 13.347 1.00 67.23 68 ALA B N 1
ATOM 1499 C CA . ALA B 1 68 ? 38.816 3.443 11.933 1.00 66.86 68 ALA B CA 1
ATOM 1500 C C . ALA B 1 68 ? 38.355 2.042 11.554 1.00 66.46 68 ALA B C 1
ATOM 1501 O O . ALA B 1 68 ? 37.711 1.849 10.525 1.00 66.85 68 ALA B O 1
ATOM 1503 N N . ALA B 1 69 ? 38.673 1.076 12.412 1.00 66.34 69 ALA B N 1
ATOM 1504 C CA . ALA B 1 69 ? 38.418 -0.349 12.148 1.00 66.43 69 ALA B CA 1
ATOM 1505 C C . ALA B 1 69 ? 36.917 -0.698 12.136 1.00 66.74 69 ALA B C 1
ATOM 1506 O O . ALA B 1 69 ? 36.435 -1.472 11.307 1.00 66.89 69 ALA B O 1
ATOM 1508 N N . LEU B 1 70 ? 36.176 -0.120 13.069 1.00 67.31 70 LEU B N 1
ATOM 1509 C CA . LEU B 1 70 ? 34.733 -0.293 13.107 1.00 67.69 70 LEU B CA 1
ATOM 1510 C C . LEU B 1 70 ? 34.048 0.230 11.844 1.00 68.48 70 LEU B C 1
ATOM 1511 O O . LEU B 1 70 ? 33.150 -0.421 11.322 1.00 69.64 70 LEU B O 1
ATOM 1516 N N . LEU B 1 71 ? 34.473 1.387 11.330 1.00 68.98 71 LEU B N 1
ATOM 1517 C CA . LEU B 1 71 ? 33.837 1.966 10.124 1.00 68.56 71 LEU B CA 1
ATOM 1518 C C . LEU B 1 71 ? 33.949 1.005 8.931 1.00 68.48 71 LEU B C 1
ATOM 1519 O O . LEU B 1 71 ? 32.991 0.775 8.226 1.00 68.88 71 LEU B O 1
ATOM 1524 N N . ARG B 1 72 ? 35.109 0.399 8.749 1.00 68.65 72 ARG B N 1
ATOM 1525 C CA . ARG B 1 72 ? 35.362 -0.446 7.586 1.00 68.24 72 ARG B CA 1
ATOM 1526 C C . ARG B 1 72 ? 34.458 -1.702 7.611 1.00 67.63 72 ARG B C 1
ATOM 1527 O O . ARG B 1 72 ? 33.921 -2.157 6.577 1.00 66.21 72 ARG B O 1
ATOM 1529 N N . GLU B 1 73 ? 34.266 -2.231 8.815 1.00 67.61 73 GLU B N 1
ATOM 1530 C CA . GLU B 1 73 ? 33.304 -3.320 9.038 1.00 67.58 73 GLU B CA 1
ATOM 1531 C C . GLU B 1 73 ? 31.885 -2.898 8.697 1.00 66.94 73 GLU B C 1
ATOM 1532 O O . GLU B 1 73 ? 31.120 -3.622 8.067 1.00 66.72 73 GLU B O 1
ATOM 1538 N N . LEU B 1 74 ? 31.551 -1.707 9.151 1.00 66.48 74 LEU B N 1
ATOM 1539 C CA . LEU B 1 74 ? 30.238 -1.132 8.951 1.00 66.18 74 LEU B CA 1
ATOM 1540 C C . LEU B 1 74 ? 29.914 -0.889 7.494 1.00 65.99 74 LEU B C 1
ATOM 1541 O O . LEU B 1 74 ? 28.780 -1.178 7.063 1.00 65.06 74 LEU B O 1
ATOM 1546 N N . GLU B 1 75 ? 30.900 -0.375 6.750 1.00 66.05 75 GLU B N 1
ATOM 1547 C CA . GLU B 1 75 ? 30.744 -0.125 5.306 1.00 66.94 75 GLU B CA 1
ATOM 1548 C C . GLU B 1 75 ? 30.563 -1.455 4.532 1.00 66.39 75 GLU B C 1
ATOM 1549 O O . GLU B 1 75 ? 29.571 -1.645 3.829 1.00 66.68 75 GLU B O 1
ATOM 1555 N N . ARG B 1 76 ? 31.537 -2.358 4.668 1.00 66.86 76 ARG B N 1
ATOM 1556 C CA . ARG B 1 76 ? 31.468 -3.738 4.168 1.00 66.41 76 ARG B CA 1
ATOM 1557 C C . ARG B 1 76 ? 30.140 -4.479 4.527 1.00 65.54 76 ARG B C 1
ATOM 1558 O O . ARG B 1 76 ? 29.556 -5.155 3.679 1.00 65.51 76 ARG B O 1
ATOM 1561 N N . GLY B 1 77 ? 29.658 -4.327 5.758 1.00 64.86 77 GLY B N 1
ATOM 1562 C CA . GLY B 1 77 ? 28.311 -4.818 6.164 1.00 63.64 77 GLY B CA 1
ATOM 1563 C C . GLY B 1 77 ? 27.092 -4.058 5.609 1.00 63.11 77 GLY B C 1
ATOM 1564 O O . GLY B 1 77 ? 25.946 -4.553 5.673 1.00 62.25 77 GLY B O 1
ATOM 1565 N N . GLY B 1 78 ? 27.313 -2.833 5.110 1.00 62.28 78 GLY B N 1
ATOM 1566 C CA . GLY B 1 78 ? 26.269 -2.088 4.393 1.00 61.23 78 GLY B CA 1
ATOM 1567 C C . GLY B 1 78 ? 25.408 -1.174 5.255 1.00 60.00 78 GLY B C 1
ATOM 1568 O O . GLY B 1 78 ? 24.341 -0.723 4.845 1.00 57.13 78 GLY B O 1
ATOM 1569 N N . LEU B 1 79 ? 25.959 -0.851 6.417 1.00 60.11 79 LEU B N 1
ATOM 1570 C CA . LEU B 1 79 ? 25.291 -0.068 7.442 1.00 60.37 79 LEU B CA 1
ATOM 1571 C C . LEU B 1 79 ? 25.694 1.420 7.467 1.00 60.48 79 LEU B C 1
ATOM 1572 O O . LEU B 1 79 ? 25.061 2.222 8.131 1.00 61.41 79 LEU B O 1
ATOM 1577 N N . ILE B 1 80 ? 26.748 1.780 6.759 1.00 60.51 80 ILE B N 1
ATOM 1578 C CA . ILE B 1 80 ? 27.183 3.153 6.674 1.00 60.77 80 ILE B CA 1
ATOM 1579 C C . ILE B 1 80 ? 27.583 3.440 5.235 1.00 60.32 80 ILE B C 1
ATOM 1580 O O . ILE B 1 80 ? 27.895 2.529 4.474 1.00 59.67 80 ILE B O 1
ATOM 1585 N N . VAL B 1 81 ? 27.491 4.698 4.851 1.00 60.62 81 VAL B N 1
ATOM 1586 C CA . VAL B 1 81 ? 28.002 5.111 3.562 1.00 61.82 81 VAL B CA 1
ATOM 1587 C C . VAL B 1 81 ? 29.040 6.183 3.785 1.00 62.60 81 VAL B C 1
ATOM 1588 O O . VAL B 1 81 ? 28.966 6.923 4.769 1.00 61.55 81 VAL B O 1
ATOM 1592 N N . ARG B 1 82 ? 30.022 6.197 2.880 1.00 64.69 82 ARG B N 1
ATOM 1593 C CA . ARG B 1 82 ? 31.182 7.105 2.924 1.00 65.95 82 ARG B CA 1
ATOM 1594 C C . ARG B 1 82 ? 31.045 8.111 1.809 1.00 66.84 82 ARG B C 1
ATOM 1595 O O . ARG B 1 82 ? 30.812 7.726 0.668 1.00 67.42 82 ARG B O 1
ATOM 1597 N N . HIS B 1 83 ? 31.155 9.397 2.147 1.00 68.02 83 HIS B N 1
ATOM 1598 C CA . HIS B 1 83 ? 31.020 10.494 1.161 1.00 68.56 83 HIS B CA 1
ATOM 1599 C C . HIS B 1 83 ? 31.901 11.678 1.571 1.00 68.94 83 HIS B C 1
ATOM 1600 O O . HIS B 1 83 ? 32.683 11.580 2.532 1.00 68.33 83 HIS B O 1
ATOM 1602 N N . THR B 1 92 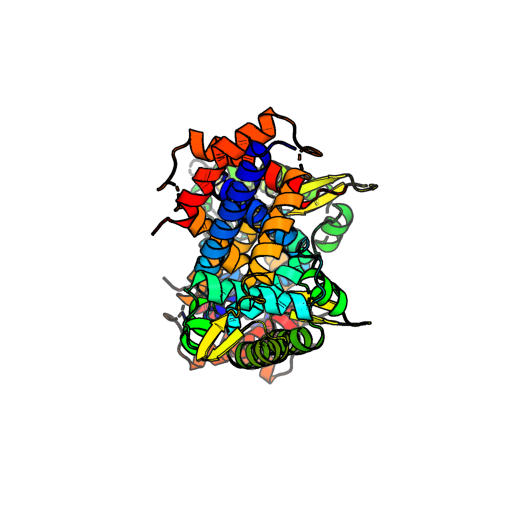? 35.562 12.148 2.812 1.00 64.60 92 THR B N 1
ATOM 1603 C CA . THR B 1 92 ? 35.985 11.863 4.191 1.00 64.47 92 THR B CA 1
ATOM 1604 C C . THR B 1 92 ? 34.839 11.959 5.281 1.00 63.75 92 THR B C 1
ATOM 1605 O O . THR B 1 92 ? 35.117 11.943 6.480 1.00 63.87 92 THR B O 1
ATOM 1609 N N . ARG B 1 93 ? 33.568 12.024 4.877 1.00 63.09 93 ARG B N 1
ATOM 1610 C CA . ARG B 1 93 ? 32.423 11.967 5.860 1.00 63.46 93 ARG B CA 1
ATOM 1611 C C . ARG B 1 93 ? 31.600 10.696 5.767 1.00 62.29 93 ARG B C 1
ATOM 1612 O O . ARG B 1 93 ? 31.552 10.024 4.744 1.00 62.00 93 ARG B O 1
ATOM 1620 N N . VAL B 1 94 ? 30.892 10.432 6.848 1.00 61.94 94 VAL B N 1
ATOM 1621 C CA . VAL B 1 94 ? 30.274 9.144 7.086 1.00 61.46 94 VAL B CA 1
ATOM 1622 C C . VAL B 1 94 ? 28.789 9.300 7.482 1.00 60.86 94 VAL B C 1
ATOM 1623 O O . VAL B 1 94 ? 28.440 10.200 8.234 1.00 60.98 94 VAL B O 1
ATOM 1627 N N . SER B 1 95 ? 27.924 8.442 6.926 1.00 60.26 95 SER B N 1
ATOM 1628 C CA . SER B 1 95 ? 26.476 8.413 7.243 1.00 59.56 95 SER B CA 1
ATOM 1629 C C . SER B 1 95 ? 25.897 6.994 7.366 1.00 58.50 95 SER B C 1
ATOM 1630 O O . SER B 1 95 ? 26.466 6.036 6.861 1.00 59.34 95 SER B O 1
ATOM 1633 N N . LEU B 1 96 ? 24.738 6.858 7.975 1.00 56.68 96 LEU B N 1
ATOM 1634 C CA . LEU B 1 96 ? 24.069 5.559 7.980 1.00 55.56 96 LEU B CA 1
ATOM 1635 C C . LEU B 1 96 ? 23.232 5.335 6.711 1.00 54.20 96 LEU B C 1
ATOM 1636 O O . LEU B 1 96 ? 22.454 6.203 6.271 1.00 54.13 96 LEU B O 1
ATOM 1641 N N . SER B 1 97 ? 23.419 4.164 6.126 1.00 52.67 97 SER B N 1
ATOM 1642 C CA . SER B 1 97 ? 22.528 3.658 5.123 1.00 51.89 97 SER B CA 1
ATOM 1643 C C . SER B 1 97 ? 21.163 3.383 5.771 1.00 51.41 97 SER B C 1
ATOM 1644 O O . SER B 1 97 ? 21.013 3.410 6.991 1.00 50.96 97 SER B O 1
ATOM 1647 N N . SER B 1 98 ? 20.169 3.095 4.947 1.00 51.37 98 SER B N 1
ATOM 1648 C CA . SER B 1 98 ? 18.845 2.743 5.472 1.00 51.51 98 SER B CA 1
ATOM 1649 C C . SER B 1 98 ? 18.901 1.449 6.297 1.00 51.34 98 SER B C 1
ATOM 1650 O O . SER B 1 98 ? 18.163 1.330 7.252 1.00 49.15 98 SER B O 1
ATOM 1653 N N . GLU B 1 99 ? 19.770 0.495 5.914 1.00 51.60 99 GLU B N 1
ATOM 1654 C CA . GLU B 1 99 ? 19.903 -0.779 6.652 1.00 52.77 99 GLU B CA 1
ATOM 1655 C C . GLU B 1 99 ? 20.468 -0.529 8.021 1.00 50.80 99 GLU B C 1
ATOM 1656 O O . GLU B 1 99 ? 20.062 -1.148 8.973 1.00 50.51 99 GLU B O 1
ATOM 1662 N N . GLY B 1 100 ? 21.380 0.421 8.101 1.00 50.88 100 GLY B N 1
ATOM 1663 C CA . GLY B 1 100 ? 21.957 0.888 9.347 1.00 50.54 100 GLY B CA 1
ATOM 1664 C C . GLY B 1 100 ? 20.962 1.630 10.188 1.00 50.07 100 GLY B C 1
ATOM 1665 O O . GLY B 1 100 ? 20.921 1.452 11.395 1.00 50.35 100 GLY B O 1
ATOM 1666 N N . ARG B 1 101 ? 20.18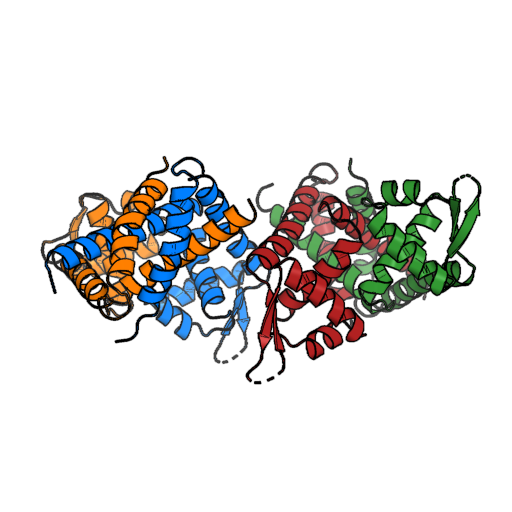7 2.516 9.587 1.00 50.56 101 ARG B N 1
ATOM 1667 C CA A ARG B 1 101 ? 19.082 3.143 10.317 0.60 50.73 101 ARG B CA 1
ATOM 1668 C CA B ARG B 1 101 ? 19.097 3.163 10.304 0.40 50.56 101 ARG B CA 1
ATOM 1669 C C . ARG B 1 101 ? 18.133 2.059 10.792 1.00 50.63 101 ARG B C 1
ATOM 1670 O O . ARG B 1 101 ? 17.783 2.013 11.926 1.00 50.89 101 ARG B O 1
ATOM 1685 N N . ARG B 1 102 ? 17.754 1.139 9.916 1.00 51.71 102 ARG B N 1
ATOM 1686 C CA . ARG B 1 102 ? 17.012 -0.080 10.309 1.00 53.19 102 ARG B CA 1
ATOM 1687 C C . ARG B 1 102 ? 17.615 -0.921 11.449 1.00 53.72 102 ARG B C 1
ATOM 1688 O O . ARG B 1 102 ? 16.894 -1.257 12.364 1.00 54.08 102 ARG B O 1
ATOM 1696 N N . ASN B 1 103 ? 18.888 -1.294 11.408 1.00 54.25 103 ASN B N 1
ATOM 1697 C CA . ASN B 1 103 ? 19.495 -2.013 12.565 1.00 55.35 103 ASN B CA 1
ATOM 1698 C C . ASN B 1 103 ? 19.397 -1.262 13.868 1.00 55.44 103 ASN B C 1
ATOM 1699 O O . ASN B 1 103 ? 18.989 -1.815 14.884 1.00 54.69 103 ASN B O 1
ATOM 1704 N N . LEU B 1 104 ? 19.813 -0.010 13.842 1.00 56.36 104 LEU B N 1
ATOM 1705 C CA . LEU B 1 104 ? 19.804 0.838 15.020 1.00 57.27 104 LEU B CA 1
ATOM 1706 C C . LEU B 1 104 ? 18.416 0.943 15.609 1.00 58.33 104 LEU B C 1
ATOM 1707 O O . LEU B 1 104 ? 18.181 0.548 16.741 1.00 60.57 104 LEU B O 1
ATOM 1712 N N . TYR B 1 105 ? 17.452 1.405 14.828 1.00 59.35 105 TYR B N 1
ATOM 1713 C CA . TYR B 1 105 ? 16.064 1.546 15.325 1.00 58.82 105 TYR B CA 1
ATOM 1714 C C . TYR B 1 105 ? 15.397 0.222 15.674 1.00 57.68 105 TYR B C 1
ATOM 1715 O O . TYR B 1 105 ? 14.564 0.127 16.592 1.00 56.25 105 TYR B O 1
ATOM 1724 N N . GLY B 1 106 ? 15.754 -0.822 14.945 1.00 57.11 106 GLY B N 1
ATOM 1725 C CA . GLY B 1 106 ? 15.285 -2.147 15.286 1.00 56.67 106 GLY B CA 1
ATOM 1726 C C . GLY B 1 106 ? 15.773 -2.519 16.660 1.00 57.05 106 GLY B C 1
ATOM 1727 O O . GLY B 1 106 ? 15.031 -3.064 17.431 1.00 57.21 106 GLY B O 1
ATOM 1728 N N . ASN B 1 107 ? 17.019 -2.172 16.975 1.00 58.06 107 ASN B N 1
ATOM 1729 C CA . ASN B 1 107 ? 17.625 -2.499 18.257 1.00 59.22 107 ASN B CA 1
ATOM 1730 C C . ASN B 1 107 ? 17.037 -1.788 19.457 1.00 59.30 107 ASN B C 1
ATOM 1731 O O . ASN B 1 107 ? 16.904 -2.378 20.511 1.00 58.52 107 ASN B O 1
ATOM 1736 N N . ARG B 1 108 ? 16.775 -0.496 19.264 1.00 60.18 108 ARG B N 1
ATOM 1737 C CA . ARG B 1 108 ? 15.996 0.360 20.156 1.00 61.00 108 ARG B CA 1
ATOM 1738 C C . ARG B 1 108 ? 14.619 -0.235 20.405 1.00 59.72 108 ARG B C 1
ATOM 1739 O O . ARG B 1 108 ? 14.266 -0.410 21.545 1.00 60.33 108 ARG B O 1
ATOM 1747 N N . ALA B 1 109 ? 13.855 -0.544 19.358 1.00 59.15 109 ALA B N 1
ATOM 1748 C CA . ALA B 1 109 ? 12.510 -1.160 19.504 1.00 57.68 109 ALA B CA 1
ATOM 1749 C C . ALA B 1 109 ? 12.511 -2.378 20.398 1.00 57.36 109 ALA B C 1
ATOM 1750 O O . ALA B 1 109 ? 11.646 -2.562 21.214 1.00 56.21 109 ALA B O 1
ATOM 1752 N N . LYS B 1 110 ? 13.528 -3.193 20.245 1.00 57.61 110 LYS B N 1
ATOM 1753 C CA . LYS B 1 110 ? 13.634 -4.507 20.875 1.00 58.40 110 LYS B CA 1
ATOM 1754 C C . LYS B 1 110 ? 14.030 -4.362 22.339 1.00 57.40 110 LYS B C 1
ATOM 1755 O O . LYS B 1 110 ? 13.671 -5.154 23.194 1.00 56.25 110 LYS B O 1
ATOM 1761 N N . ARG B 1 111 ? 14.814 -3.351 22.629 1.00 57.74 111 ARG B N 1
ATOM 1762 C CA . ARG B 1 111 ? 15.095 -3.009 24.012 1.00 58.56 111 ARG B CA 1
ATOM 1763 C C . ARG B 1 111 ? 13.797 -2.519 24.696 1.00 56.33 111 ARG B C 1
ATOM 1764 O O . ARG B 1 111 ? 13.525 -2.822 25.839 1.00 55.03 111 ARG B O 1
ATOM 1772 N N . GLU B 1 112 ? 13.024 -1.733 23.979 1.00 54.40 112 GLU B N 1
ATOM 1773 C CA . GLU B 1 112 ? 11.752 -1.237 24.504 1.00 54.31 112 GLU B CA 1
ATOM 1774 C C . GLU B 1 112 ? 10.779 -2.377 24.765 1.00 52.80 112 GLU B C 1
ATOM 1775 O O . GLU B 1 112 ? 10.254 -2.491 25.861 1.00 51.65 112 GLU B O 1
ATOM 1781 N N . GLU B 1 113 ? 10.640 -3.259 23.785 1.00 52.51 113 GLU B N 1
ATOM 1782 C CA . GLU B 1 113 ? 9.860 -4.469 23.917 1.00 54.01 113 GLU B CA 1
ATOM 1783 C C . GLU B 1 113 ? 10.328 -5.262 25.118 1.00 52.34 113 GLU B C 1
ATOM 1784 O O . GLU B 1 113 ? 9.536 -5.582 25.983 1.00 52.83 113 GLU B O 1
ATOM 1790 N N . TRP B 1 114 ? 11.615 -5.470 25.258 1.00 51.58 114 TRP B N 1
ATOM 1791 C CA . TRP B 1 114 ? 12.134 -6.120 26.471 1.00 50.98 114 TRP B CA 1
ATOM 1792 C C . TRP B 1 114 ? 11.804 -5.408 27.758 1.00 50.80 114 TRP B C 1
ATOM 1793 O O . TRP B 1 114 ? 11.320 -6.008 28.689 1.00 50.58 114 TRP B O 1
ATOM 1804 N N . LEU B 1 115 ? 12.041 -4.111 27.822 1.00 51.64 115 LEU B N 1
ATOM 1805 C CA . LEU B 1 115 ? 11.640 -3.337 29.036 1.00 51.99 115 LEU B CA 1
ATOM 1806 C C . LEU B 1 115 ? 10.189 -3.504 29.416 1.00 52.51 115 LEU B C 1
ATOM 1807 O O . LEU B 1 115 ? 9.865 -3.567 30.577 1.00 51.73 115 LEU B O 1
ATOM 1812 N N . VAL B 1 116 ? 9.304 -3.535 28.422 1.00 54.62 116 VAL B N 1
ATOM 1813 C CA . VAL B 1 116 ? 7.835 -3.674 28.657 1.00 55.38 116 VAL B CA 1
ATOM 1814 C C . VAL B 1 116 ? 7.529 -4.967 29.377 1.00 55.20 116 VAL B C 1
ATOM 1815 O O . VAL B 1 116 ? 6.862 -4.960 30.382 1.00 55.29 116 VAL B O 1
ATOM 1819 N N . ARG B 1 117 ? 8.021 -6.073 28.833 1.00 55.45 117 ARG B N 1
ATOM 1820 C CA . ARG B 1 117 ? 7.863 -7.374 29.437 1.00 56.37 117 ARG B CA 1
ATOM 1821 C C . ARG B 1 117 ? 8.440 -7.358 30.839 1.00 55.91 117 ARG B C 1
ATOM 1822 O O . ARG B 1 117 ? 7.786 -7.809 31.774 1.00 56.41 117 ARG B O 1
ATOM 1830 N N . ALA B 1 118 ? 9.653 -6.819 30.993 1.00 55.84 118 ALA B N 1
ATOM 1831 C CA . ALA B 1 118 ? 10.284 -6.660 32.315 1.00 55.78 118 ALA B CA 1
ATOM 1832 C C . ALA B 1 118 ? 9.411 -5.884 33.332 1.00 55.56 118 ALA B C 1
ATOM 1833 O O . ALA B 1 118 ? 9.210 -6.320 34.475 1.00 54.24 118 ALA B O 1
ATOM 1843 N N . HIS B 1 120 ? 6.168 -5.328 33.233 1.00 54.95 120 HIS B N 1
ATOM 1844 C CA . HIS B 1 120 ? 4.930 -6.113 33.527 1.00 55.43 120 HIS B CA 1
ATOM 1845 C C . HIS B 1 120 ? 5.157 -7.366 34.323 1.00 54.01 120 HIS B C 1
ATOM 1846 O O . HIS B 1 120 ? 4.429 -7.605 35.244 1.00 53.39 120 HIS B O 1
ATOM 1853 N N . ALA B 1 121 ? 6.261 -8.050 34.095 1.00 54.40 121 ALA B N 1
ATOM 1854 C CA . ALA B 1 121 ? 6.596 -9.224 34.902 1.00 54.40 121 ALA B CA 1
ATOM 1855 C C . ALA B 1 121 ? 7.040 -8.931 36.329 1.00 53.83 121 ALA B C 1
ATOM 1856 O O . ALA B 1 121 ? 6.522 -9.535 37.248 1.00 54.26 121 ALA B O 1
ATOM 1858 N N . CYS B 1 122 ? 7.976 -8.031 36.558 1.00 53.06 122 CYS B N 1
ATOM 1859 C CA . CYS B 1 122 ? 8.502 -7.919 37.916 1.00 53.41 122 CYS B CA 1
ATOM 1860 C C . CYS B 1 122 ? 8.120 -6.665 38.706 1.00 52.98 122 CYS B C 1
ATOM 1861 O O . CYS B 1 122 ? 8.583 -6.495 39.841 1.00 53.31 122 CYS B O 1
ATOM 1864 N N . LEU B 1 123 ? 7.276 -5.808 38.129 1.00 52.23 123 LEU B N 1
ATOM 1865 C CA . LEU B 1 123 ? 6.774 -4.624 38.844 1.00 51.81 123 LEU B CA 1
ATOM 1866 C C . LEU B 1 123 ? 5.274 -4.634 38.890 1.00 51.71 123 LEU B C 1
ATOM 1867 O O . LEU B 1 123 ? 4.616 -5.087 37.964 1.00 51.34 123 LEU B O 1
ATOM 1872 N N . ASP B 1 124 ? 4.724 -4.093 39.951 1.00 51.83 124 ASP B N 1
ATOM 1873 C CA . ASP B 1 124 ? 3.291 -3.903 39.980 1.00 52.97 124 ASP B CA 1
ATOM 1874 C C . ASP B 1 124 ? 2.955 -2.508 39.417 1.00 52.76 124 ASP B C 1
ATOM 1875 O O . ASP B 1 124 ? 3.831 -1.713 39.069 1.00 52.33 124 ASP B O 1
ATOM 1880 N N . GLU B 1 125 ? 1.657 -2.232 39.354 1.00 53.16 125 GLU B N 1
ATOM 1881 C CA . GLU B 1 125 ? 1.156 -1.068 38.679 1.00 53.50 125 GLU B CA 1
ATOM 1882 C C . GLU B 1 125 ? 1.606 0.243 39.301 1.00 51.95 125 GLU B C 1
ATOM 1883 O O . GLU B 1 125 ? 1.833 1.198 38.594 1.00 52.13 125 GLU B O 1
ATOM 1889 N N . SER B 1 126 ? 1.695 0.283 40.615 1.00 51.22 126 SER B N 1
ATOM 1890 C CA . SER B 1 126 ? 2.112 1.454 41.286 1.00 51.66 126 SER B CA 1
ATOM 1891 C C . SER B 1 126 ? 3.629 1.637 41.187 1.00 52.37 126 SER B C 1
ATOM 1892 O O . SER B 1 126 ? 4.112 2.783 41.192 1.00 53.12 126 SER B O 1
ATOM 1895 N N . GLU B 1 127 ? 4.367 0.546 41.040 1.00 51.16 127 GLU B N 1
ATOM 1896 C CA . GLU B 1 127 ? 5.797 0.678 40.755 1.00 50.01 127 GLU B CA 1
ATOM 1897 C C . GLU B 1 127 ? 6.103 1.344 39.408 1.00 48.86 127 GLU B C 1
ATOM 1898 O O . GLU B 1 127 ? 7.006 2.215 39.330 1.00 48.13 127 GLU B O 1
ATOM 1904 N N . ARG B 1 128 ? 5.343 0.942 38.396 1.00 46.56 128 ARG B N 1
ATOM 1905 C CA . ARG B 1 128 ? 5.440 1.497 37.081 1.00 46.68 128 ARG B CA 1
ATOM 1906 C C . ARG B 1 128 ? 4.996 2.938 37.069 1.00 46.08 128 ARG B C 1
ATOM 1907 O O . ARG B 1 128 ? 5.617 3.774 36.418 1.00 48.32 128 ARG B O 1
ATOM 1915 N N . ALA B 1 129 ? 3.973 3.279 37.820 1.00 45.38 129 ALA B N 1
ATOM 1916 C CA . ALA B 1 129 ? 3.599 4.683 37.905 1.00 45.71 129 ALA B CA 1
ATOM 1917 C C . ALA B 1 129 ? 4.709 5.534 38.619 1.00 46.72 129 ALA B C 1
ATOM 1918 O O . ALA B 1 129 ? 4.823 6.755 38.359 1.00 45.75 129 ALA B O 1
ATOM 1920 N N . LEU B 1 130 ? 5.463 4.943 39.553 1.00 47.67 130 LEU B N 1
ATOM 1921 C CA . LEU B 1 130 ? 6.504 5.701 40.304 1.00 49.48 130 LEU B CA 1
ATOM 1922 C C . LEU B 1 130 ? 7.593 6.003 39.312 1.00 50.21 130 LEU B C 1
ATOM 1923 O O . LEU B 1 130 ? 8.193 7.049 39.303 1.00 51.79 130 LEU B O 1
ATOM 1928 N N . LEU B 1 131 ? 7.837 5.039 38.445 1.00 51.51 131 LEU B N 1
ATOM 1929 C CA . LEU B 1 131 ? 8.837 5.184 37.419 1.00 51.52 131 LEU B CA 1
ATOM 1930 C C . LEU B 1 131 ? 8.420 6.205 36.404 1.00 51.65 131 LEU B C 1
ATOM 1931 O O . LEU B 1 131 ? 9.274 6.962 35.946 1.00 51.19 131 LEU B O 1
ATOM 1936 N N . ALA B 1 132 ? 7.143 6.206 36.000 1.00 50.85 132 ALA B N 1
ATOM 1937 C CA . ALA B 1 132 ? 6.660 7.265 35.116 1.00 51.80 132 ALA B CA 1
ATOM 1938 C C . ALA B 1 132 ? 6.828 8.646 35.772 1.00 52.25 132 ALA B C 1
ATOM 1939 O O . ALA B 1 132 ? 7.322 9.582 35.161 1.00 53.11 132 ALA B O 1
ATOM 1941 N N . ALA B 1 133 ? 6.496 8.724 37.037 1.00 52.08 133 ALA B N 1
ATOM 1942 C CA . ALA B 1 133 ? 6.738 9.939 37.838 1.00 52.31 133 ALA B CA 1
ATOM 1943 C C . ALA B 1 133 ? 8.243 10.312 38.079 1.00 53.02 133 ALA B C 1
ATOM 1944 O O . ALA B 1 133 ? 8.574 11.476 37.969 1.00 51.43 133 ALA B O 1
ATOM 1946 N N . ALA B 1 134 ? 9.098 9.346 38.455 1.00 53.39 134 ALA B N 1
ATOM 1947 C CA . ALA B 1 134 ? 10.505 9.637 38.706 1.00 55.07 134 ALA B CA 1
ATOM 1948 C C . ALA B 1 134 ? 11.346 9.836 37.443 1.00 55.80 134 ALA B C 1
ATOM 1949 O O . ALA B 1 134 ? 12.349 10.559 37.456 1.00 56.61 134 ALA B O 1
ATOM 1951 N N . GLY B 1 135 ? 10.909 9.244 36.332 1.00 56.91 135 GLY B N 1
ATOM 1952 C CA . GLY B 1 135 ? 11.697 9.145 35.122 1.00 56.20 135 GLY B CA 1
ATOM 1953 C C . GLY B 1 135 ? 12.231 10.476 34.667 1.00 57.49 135 GLY B C 1
ATOM 1954 O O . GLY B 1 135 ? 13.424 10.663 34.511 1.00 58.91 135 GLY B O 1
ATOM 1955 N N . PRO B 1 136 ? 11.329 11.422 34.400 1.00 56.40 136 PRO B N 1
ATOM 1956 C CA . PRO B 1 136 ? 11.676 12.734 33.956 1.00 54.54 136 PRO B CA 1
ATOM 1957 C C . PRO B 1 136 ? 12.778 13.439 34.793 1.00 53.90 136 PRO B C 1
ATOM 1958 O O . PRO B 1 136 ? 13.445 14.384 34.320 1.00 54.34 136 PRO B O 1
ATOM 1962 N N . LEU B 1 137 ? 12.883 13.072 36.054 1.00 52.74 137 LEU B N 1
ATOM 1963 C CA . LEU B 1 137 ? 13.841 13.687 36.954 1.00 50.79 137 LEU B CA 1
ATOM 1964 C C . LEU B 1 137 ? 15.223 13.306 36.506 1.00 50.00 137 LEU B C 1
ATOM 1965 O O . LEU B 1 137 ? 16.175 14.048 36.670 1.00 48.74 137 LEU B O 1
ATOM 1970 N N . LEU B 1 138 ? 15.292 12.106 35.933 1.00 50.26 138 LEU B N 1
ATOM 1971 C CA . LEU B 1 138 ? 16.508 11.575 35.373 1.00 49.57 138 LEU B CA 1
ATOM 1972 C C . LEU B 1 138 ? 16.993 12.407 34.183 1.00 50.82 138 LEU B C 1
ATOM 1973 O O . LEU B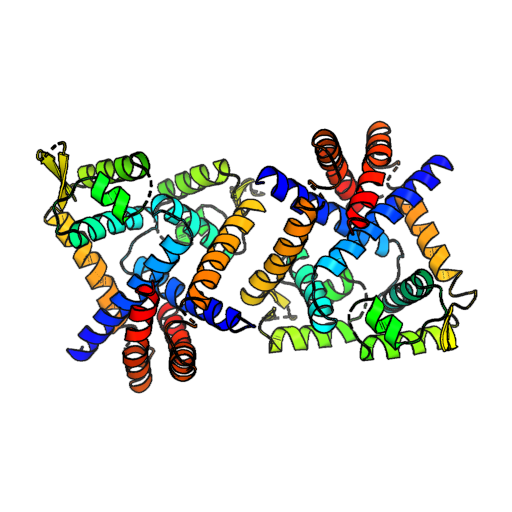 1 138 ? 18.207 12.615 33.991 1.00 50.97 138 LEU B O 1
ATOM 1978 N N . THR B 1 139 ? 16.039 12.835 33.360 1.00 52.44 139 THR B N 1
ATOM 1979 C CA . THR B 1 139 ? 16.294 13.729 32.221 1.00 53.05 139 THR B CA 1
ATOM 1980 C C . THR B 1 139 ? 16.830 15.124 32.639 1.00 52.97 139 THR B C 1
ATOM 1981 O O . THR B 1 139 ? 17.737 15.693 32.018 1.00 53.85 139 THR B O 1
ATOM 1985 N N . ARG B 1 140 ? 16.238 15.686 33.678 1.00 52.40 140 ARG B N 1
ATOM 1986 C CA . ARG B 1 140 ? 16.739 16.919 34.262 1.00 51.74 140 ARG B CA 1
ATOM 1987 C C . ARG B 1 140 ? 18.156 16.797 34.797 1.00 51.08 140 ARG B C 1
ATOM 1988 O O . ARG B 1 140 ? 18.931 17.657 34.619 1.00 50.14 140 ARG B O 1
ATOM 1996 N N . LEU B 1 141 ? 18.501 15.706 35.477 1.00 51.60 141 LEU B N 1
ATOM 1997 C CA . LEU B 1 141 ? 19.844 15.598 36.026 1.00 51.03 141 LEU B CA 1
ATOM 1998 C C . LEU B 1 141 ? 20.861 15.475 34.890 1.00 52.15 141 LEU B C 1
ATOM 1999 O O . LEU B 1 141 ? 21.987 15.998 35.018 1.00 50.36 141 LEU B O 1
ATOM 2004 N N . ALA B 1 142 ? 20.418 14.822 33.792 1.00 52.95 142 ALA B N 1
ATOM 2005 C CA . ALA B 1 142 ? 21.222 14.638 32.578 1.00 54.34 142 ALA B CA 1
ATOM 2006 C C . ALA B 1 142 ? 21.475 15.920 31.814 1.00 55.50 142 ALA B C 1
ATOM 2007 O O . ALA B 1 142 ? 22.535 16.067 31.228 1.00 56.71 142 ALA B O 1
ATOM 2009 N N . GLN B 1 143 ? 20.492 16.821 31.791 1.00 56.71 143 GLN B N 1
ATOM 2010 C CA . GLN B 1 143 ? 20.638 18.158 31.203 1.00 57.11 143 GLN B CA 1
ATOM 2011 C C . GLN B 1 143 ? 21.165 19.210 32.161 1.00 57.39 143 GLN B C 1
ATOM 2012 O O . GLN B 1 143 ? 21.028 20.388 31.892 1.00 57.68 143 GLN B O 1
ATOM 2018 N N . PHE B 1 144 ? 21.786 18.827 33.265 1.00 58.20 144 PHE B N 1
ATOM 2019 C CA . PHE B 1 144 ? 22.274 19.827 34.213 1.00 58.87 144 PHE B CA 1
ATOM 2020 C C . PHE B 1 144 ? 23.527 20.561 33.657 1.00 59.40 144 PHE B C 1
ATOM 2021 O O . PHE B 1 144 ? 24.603 20.422 34.227 1.00 59.68 144 PHE B O 1
ATOM 2029 N N . GLU B 1 145 ? 23.377 21.314 32.553 1.00 60.07 145 GLU B N 1
ATOM 2030 C CA . GLU B 1 145 ? 24.414 22.305 32.066 1.00 60.14 145 GLU B CA 1
ATOM 2031 C C . GLU B 1 145 ? 23.997 23.671 32.533 1.00 60.39 145 GLU B C 1
ATOM 2032 O O . GLU B 1 145 ? 22.936 23.790 33.158 1.00 60.81 145 GLU B O 1
ATOM 2034 N N . THR C 1 3 ? 51.391 18.617 41.610 1.00 81.31 3 THR C N 1
ATOM 2035 C CA . THR C 1 3 ? 49.947 18.237 41.481 1.00 81.34 3 THR C CA 1
ATOM 2036 C C . THR C 1 3 ? 49.556 17.819 40.065 1.00 81.38 3 THR C C 1
ATOM 2037 O O . THR C 1 3 ? 48.516 18.237 39.582 1.00 81.12 3 THR C O 1
ATOM 2039 N N . ASN C 1 4 ? 50.371 16.989 39.412 1.00 81.72 4 ASN C N 1
ATOM 2040 C CA . ASN C 1 4 ? 49.952 16.335 38.155 1.00 81.81 4 ASN C CA 1
ATOM 2041 C C . ASN C 1 4 ? 49.582 14.850 38.425 1.00 81.64 4 ASN C C 1
ATOM 2042 O O . ASN C 1 4 ? 48.442 14.560 38.867 1.00 82.26 4 ASN C O 1
ATOM 2047 N N . GLN C 1 5 ? 50.516 13.921 38.158 1.00 80.58 5 GLN C N 1
ATOM 2048 C CA . GLN C 1 5 ? 50.456 12.579 38.723 1.00 79.22 5 GLN C CA 1
ATOM 2049 C C . GLN C 1 5 ? 51.777 12.365 39.422 1.00 78.39 5 GLN C C 1
ATOM 2050 O O . GLN C 1 5 ? 52.410 11.323 39.278 1.00 78.92 5 GLN C O 1
ATOM 2052 N N . ASP C 1 6 ? 52.216 13.415 40.117 1.00 76.85 6 ASP C N 1
ATOM 2053 C CA . ASP C 1 6 ? 53.111 13.311 41.265 1.00 75.48 6 ASP C CA 1
ATOM 2054 C C . ASP C 1 6 ? 52.183 13.197 42.497 1.00 74.14 6 ASP C C 1
ATOM 2055 O O . ASP C 1 6 ? 52.626 13.120 43.669 1.00 73.55 6 ASP C O 1
ATOM 2060 N N . LEU C 1 7 ? 50.881 13.176 42.202 1.00 72.23 7 LEU C N 1
ATOM 2061 C CA . LEU C 1 7 ? 49.879 12.655 43.130 1.00 70.94 7 LEU C CA 1
ATOM 2062 C C . LEU C 1 7 ? 50.168 11.161 43.363 1.00 68.91 7 LEU C C 1
ATOM 2063 O O . LEU C 1 7 ? 49.879 10.608 44.422 1.00 68.40 7 LEU C O 1
ATOM 2068 N N . GLN C 1 8 ? 50.779 10.546 42.369 1.00 67.14 8 GLN C N 1
ATOM 2069 C CA . GLN C 1 8 ? 51.141 9.149 42.432 1.00 66.82 8 GLN C CA 1
ATOM 2070 C C . GLN C 1 8 ? 52.285 8.918 43.377 1.00 64.95 8 GLN C C 1
ATOM 2071 O O . GLN C 1 8 ? 52.318 7.911 44.036 1.00 65.01 8 GLN C O 1
ATOM 2077 N N . LEU C 1 9 ? 53.226 9.853 43.437 1.00 63.30 9 LEU C N 1
ATOM 2078 C CA . LEU C 1 9 ? 54.372 9.731 44.338 1.00 61.33 9 LEU C CA 1
ATOM 2079 C C . LEU C 1 9 ? 53.963 9.917 45.781 1.00 59.18 9 LEU C C 1
ATOM 2080 O O . LEU C 1 9 ? 54.476 9.268 46.669 1.00 60.62 9 LEU C O 1
ATOM 2082 N N . ALA C 1 10 ? 53.039 10.820 46.019 1.00 57.53 10 ALA C N 1
ATOM 2083 C CA . ALA C 1 10 ? 52.472 11.022 47.352 1.00 55.84 10 ALA C CA 1
ATOM 2084 C C . ALA C 1 10 ? 51.709 9.765 47.825 1.00 55.02 10 ALA C C 1
ATOM 2085 O O . ALA C 1 10 ? 51.839 9.368 48.941 1.00 54.87 10 ALA C O 1
ATOM 2087 N N . ALA C 1 11 ? 50.969 9.124 46.937 1.00 54.55 11 ALA C N 1
ATOM 2088 C CA . ALA C 1 11 ? 50.224 7.895 47.257 1.00 54.47 11 ALA C CA 1
ATOM 2089 C C . ALA C 1 11 ? 51.150 6.713 47.549 1.00 53.76 11 ALA C C 1
ATOM 2090 O O . ALA C 1 11 ? 50.945 6.020 48.531 1.00 53.87 11 ALA C O 1
ATOM 2092 N N . HIS C 1 12 ? 52.195 6.536 46.734 1.00 54.11 12 HIS C N 1
ATOM 2093 C CA . HIS C 1 12 ? 53.341 5.648 47.043 1.00 53.43 12 HIS C CA 1
ATOM 2094 C C . HIS C 1 12 ? 53.918 5.933 48.401 1.00 51.99 12 HIS C C 1
ATOM 2095 O O . HIS C 1 12 ? 54.151 5.010 49.172 1.00 51.39 12 HIS C O 1
ATOM 2102 N N . LEU C 1 13 ? 54.230 7.201 48.688 1.00 50.27 13 LEU C N 1
ATOM 2103 C CA . LEU C 1 13 ? 54.981 7.460 49.936 1.00 49.68 13 LEU C CA 1
ATOM 2104 C C . LEU C 1 13 ? 54.136 7.213 51.142 1.00 49.36 13 LEU C C 1
ATOM 2105 O O . LEU C 1 13 ? 54.629 6.641 52.118 1.00 49.32 13 LEU C O 1
ATOM 2110 N N . ARG C 1 14 ? 52.853 7.551 51.048 1.00 48.89 14 ARG C N 1
ATOM 2111 C CA . ARG C 1 14 ? 51.912 7.294 52.152 1.00 49.69 14 ARG C CA 1
ATOM 2112 C C . ARG C 1 14 ? 51.806 5.805 52.477 1.00 48.21 14 ARG C C 1
ATOM 2113 O O . ARG C 1 14 ? 51.780 5.374 53.618 1.00 48.52 14 ARG C O 1
ATOM 2121 N N . SER C 1 15 ? 51.603 5.034 51.435 1.00 48.45 15 SER C N 1
ATOM 2122 C CA . SER C 1 15 ? 51.551 3.607 51.544 1.00 49.25 15 SER C CA 1
ATOM 2123 C C . SER C 1 15 ? 52.842 3.037 52.110 1.00 48.64 15 SER C C 1
ATOM 2124 O O . SER C 1 15 ? 52.778 2.306 53.036 1.00 46.69 15 SER C O 1
ATOM 2127 N N . GLN C 1 16 ? 54.007 3.463 51.615 1.00 49.24 16 GLN C N 1
ATOM 2128 C CA . GLN C 1 16 ? 55.260 2.866 52.049 1.00 50.87 16 GLN C CA 1
ATOM 2129 C C . GLN C 1 16 ? 55.437 3.114 53.533 1.00 53.32 16 GLN C C 1
ATOM 2130 O O . GLN C 1 16 ? 55.711 2.199 54.311 1.00 54.09 16 GLN C O 1
ATOM 2136 N N . VAL C 1 17 ? 55.222 4.386 53.903 1.00 54.71 17 VAL C N 1
ATOM 2137 C CA . VAL C 1 17 ? 55.445 4.892 55.266 1.00 54.26 17 VAL C CA 1
ATOM 2138 C C . VAL C 1 17 ? 54.455 4.352 56.271 1.00 53.23 17 VAL C C 1
ATOM 2139 O O . VAL C 1 17 ? 54.882 3.919 57.319 1.00 52.17 17 VAL C O 1
ATOM 2143 N N . THR C 1 18 ? 53.147 4.337 55.944 1.00 53.03 18 THR C N 1
ATOM 2144 C CA . THR C 1 18 ? 52.125 3.790 56.864 1.00 52.93 18 THR C CA 1
ATOM 2145 C C . THR C 1 18 ? 52.152 2.283 56.982 1.00 50.92 18 THR C C 1
ATOM 2146 O O . THR C 1 18 ? 51.852 1.760 58.016 1.00 51.13 18 THR C O 1
ATOM 2150 N N . THR C 1 19 ? 52.500 1.598 55.916 1.00 50.01 19 THR C N 1
ATOM 2151 C CA . THR C 1 19 ? 52.629 0.144 55.915 1.00 49.74 19 THR C CA 1
ATOM 2152 C C . THR C 1 19 ? 53.751 -0.369 56.791 1.00 49.15 19 THR C C 1
ATOM 2153 O O . THR C 1 19 ? 53.586 -1.396 57.468 1.00 46.99 19 THR C O 1
ATOM 2157 N N . LEU C 1 20 ? 54.903 0.323 56.749 1.00 48.78 20 LEU C N 1
ATOM 2158 C CA . LEU C 1 20 ? 56.026 -0.006 57.634 1.00 48.32 20 LEU C CA 1
ATOM 2159 C C . LEU C 1 20 ? 55.732 0.240 59.116 1.00 50.23 20 LEU C C 1
ATOM 2160 O O . LEU C 1 20 ? 56.186 -0.520 60.019 1.00 50.90 20 LEU C O 1
ATOM 2165 N N . THR C 1 21 ? 55.089 1.367 59.366 1.00 52.03 21 THR C N 1
ATOM 2166 C CA . THR C 1 21 ? 54.584 1.692 60.696 1.00 53.98 21 THR C CA 1
ATOM 2167 C C . THR C 1 21 ? 53.553 0.628 61.157 1.00 52.89 21 THR C C 1
ATOM 2168 O O . THR C 1 21 ? 53.587 0.204 62.273 1.00 54.34 21 THR C O 1
ATOM 2172 N N . ARG C 1 22 ? 52.678 0.168 60.304 1.00 52.77 22 ARG C N 1
ATOM 2173 C CA . ARG C 1 22 ? 51.751 -0.895 60.716 1.00 53.39 22 ARG C CA 1
ATOM 2174 C C . ARG C 1 22 ? 52.479 -2.146 61.171 1.00 53.78 22 ARG C C 1
ATOM 2175 O O . ARG C 1 22 ? 52.114 -2.750 62.146 1.00 54.21 22 ARG C O 1
ATOM 2183 N N . ARG C 1 23 ? 53.506 -2.531 60.420 1.00 54.80 23 ARG C N 1
ATOM 2184 C CA . ARG C 1 23 ? 54.362 -3.654 60.744 1.00 55.05 23 ARG C CA 1
ATOM 2185 C C . ARG C 1 23 ? 55.179 -3.483 62.027 1.00 55.99 23 ARG C C 1
ATOM 2186 O O . ARG C 1 23 ? 55.381 -4.447 62.772 1.00 55.28 23 ARG C O 1
ATOM 2194 N N . LEU C 1 24 ? 55.679 -2.277 62.267 1.00 57.04 24 LEU C N 1
ATOM 2195 C CA . LEU C 1 24 ? 56.337 -1.991 63.525 1.00 57.84 24 LEU C CA 1
ATOM 2196 C C . LEU C 1 24 ? 55.392 -2.236 64.678 1.00 59.81 24 LEU C C 1
ATOM 2197 O O . LEU C 1 24 ? 55.759 -2.869 65.675 1.00 61.15 24 LEU C O 1
ATOM 2202 N N . ARG C 1 25 ? 54.164 -1.743 64.549 1.00 61.82 25 ARG C N 1
ATOM 2203 C CA . ARG C 1 25 ? 53.159 -1.927 65.593 1.00 63.27 25 ARG C CA 1
ATOM 2204 C C . ARG C 1 25 ? 52.862 -3.415 65.803 1.00 64.84 25 ARG C C 1
ATOM 2205 O O . ARG C 1 25 ? 52.747 -3.876 66.922 1.00 66.24 25 ARG C O 1
ATOM 2213 N N . ARG C 1 26 ? 52.724 -4.156 64.722 1.00 65.65 26 ARG C N 1
ATOM 2214 C CA . ARG C 1 26 ? 52.472 -5.574 64.820 1.00 67.24 26 ARG C CA 1
ATOM 2215 C C . ARG C 1 26 ? 53.566 -6.256 65.635 1.00 67.86 26 ARG C C 1
ATOM 2216 O O . ARG C 1 26 ? 53.285 -7.088 66.488 1.00 68.62 26 ARG C O 1
ATOM 2224 N N . GLU C 1 27 ? 54.824 -5.928 65.368 1.00 69.08 27 GLU C N 1
ATOM 2225 C CA . GLU C 1 27 ? 55.926 -6.589 66.069 1.00 70.08 27 GLU C CA 1
ATOM 2226 C C . GLU C 1 27 ? 56.044 -6.153 67.551 1.00 71.17 27 GLU C C 1
ATOM 2227 O O . GLU C 1 27 ? 56.665 -6.841 68.347 1.00 70.96 27 GLU C O 1
ATOM 2233 N N . ALA C 1 28 ? 55.492 -5.004 67.916 1.00 72.45 28 ALA C N 1
ATOM 2234 C CA . ALA C 1 28 ? 55.894 -4.388 69.157 1.00 73.80 28 ALA C CA 1
ATOM 2235 C C . ALA C 1 28 ? 55.025 -4.481 70.415 1.00 75.27 28 ALA C C 1
ATOM 2236 O O . ALA C 1 28 ? 55.096 -3.554 71.248 1.00 75.79 28 ALA C O 1
ATOM 2238 N N . GLN C 1 29 ? 54.179 -5.498 70.588 1.00 76.10 29 GLN C N 1
ATOM 2239 C CA . GLN C 1 29 ? 53.321 -6.112 69.574 1.00 77.48 29 GLN C CA 1
ATOM 2240 C C . GLN C 1 29 ? 51.933 -5.671 70.078 1.00 78.53 29 GLN C C 1
ATOM 2241 O O . GLN C 1 29 ? 51.496 -6.032 71.189 1.00 77.23 29 GLN C O 1
ATOM 2243 N N . ALA C 1 30 ? 51.270 -4.862 69.262 1.00 79.93 30 ALA C N 1
ATOM 2244 C CA . ALA C 1 30 ? 50.161 -4.044 69.728 1.00 81.07 30 ALA C CA 1
ATOM 2245 C C . ALA C 1 30 ? 48.983 -4.097 68.752 1.00 81.91 30 ALA C C 1
ATOM 2246 O O . ALA C 1 30 ? 49.080 -3.600 67.619 1.00 81.50 30 ALA C O 1
ATOM 2248 N N . ASP C 1 31 ? 47.885 -4.717 69.212 1.00 83.40 31 ASP C N 1
ATOM 2249 C CA . ASP C 1 31 ? 46.604 -4.713 68.490 1.00 84.09 31 ASP C CA 1
ATOM 2250 C C . ASP C 1 31 ? 46.018 -3.288 68.557 1.00 85.39 31 ASP C C 1
ATOM 2251 O O . ASP C 1 31 ? 46.395 -2.508 69.459 1.00 86.18 31 ASP C 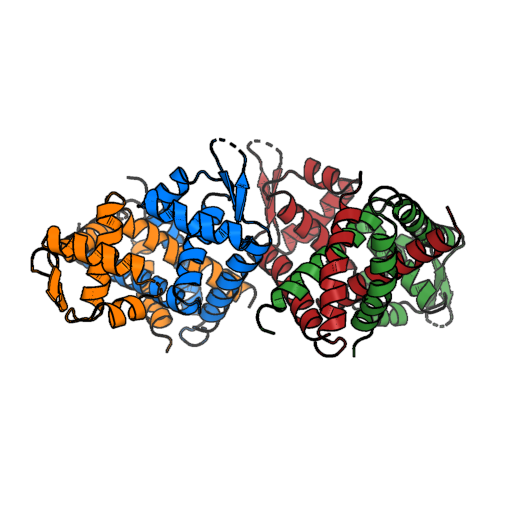O 1
ATOM 2256 N N . PRO C 1 32 ? 45.163 -2.907 67.577 1.00 86.33 32 PRO C N 1
ATOM 2257 C CA . PRO C 1 32 ? 44.763 -1.471 67.422 1.00 86.42 32 PRO C CA 1
ATOM 2258 C C . PRO C 1 32 ? 44.157 -0.765 68.665 1.00 86.36 32 PRO C C 1
ATOM 2259 O O . PRO C 1 32 ? 44.233 0.464 68.778 1.00 86.49 32 PRO C O 1
ATOM 2263 N N . VAL C 1 33 ? 43.606 -1.528 69.605 1.00 86.35 33 VAL C N 1
ATOM 2264 C CA . VAL C 1 33 ? 43.025 -0.934 70.809 1.00 86.52 33 VAL C CA 1
ATOM 2265 C C . VAL C 1 33 ? 44.072 -0.481 71.881 1.00 86.69 33 VAL C C 1
ATOM 2266 O O . VAL C 1 33 ? 43.862 0.549 72.545 1.00 86.84 33 VAL C O 1
ATOM 2270 N N . GLN C 1 34 ? 45.169 -1.235 72.045 1.00 86.34 34 GLN C N 1
ATOM 2271 C CA . GLN C 1 34 ? 46.266 -0.853 72.946 1.00 86.22 34 GLN C CA 1
ATOM 2272 C C . GLN C 1 34 ? 47.021 0.364 72.392 1.00 85.68 34 GLN C C 1
ATOM 2273 O O . GLN C 1 34 ? 47.485 1.232 73.147 1.00 85.60 34 GLN C O 1
ATOM 2279 N N . PHE C 1 35 ? 47.173 0.386 71.069 1.00 84.74 35 PHE C N 1
ATOM 2280 C CA . PHE C 1 35 ? 47.908 1.456 70.369 1.00 84.09 35 PHE C CA 1
ATOM 2281 C C . PHE C 1 35 ? 47.402 2.860 70.766 1.00 81.62 35 PHE C C 1
ATOM 2282 O O . PHE C 1 35 ? 48.191 3.746 71.121 1.00 81.60 35 PHE C O 1
ATOM 2290 N N . SER C 1 36 ? 46.097 3.048 70.743 1.00 78.48 36 SER C N 1
ATOM 2291 C CA . SER C 1 36 ? 45.539 4.306 71.178 1.00 76.31 36 SER C CA 1
ATOM 2292 C C . SER C 1 36 ? 46.069 4.734 72.563 1.00 74.98 36 SER C C 1
ATOM 2293 O O . SER C 1 36 ? 46.385 5.915 72.788 1.00 74.55 36 SER C O 1
ATOM 2296 N N . GLN C 1 37 ? 46.164 3.755 73.471 1.00 72.90 37 GLN C N 1
ATOM 2297 C CA . GLN C 1 37 ? 46.604 3.962 74.856 1.00 70.72 37 GLN C CA 1
ATOM 2298 C C . GLN C 1 37 ? 48.051 4.352 74.864 1.00 69.12 37 GLN C C 1
ATOM 2299 O O . GLN C 1 37 ? 48.485 5.211 75.651 1.00 67.64 37 GLN C O 1
ATOM 2305 N N . LEU C 1 38 ? 48.786 3.715 73.950 1.00 67.24 38 LEU C N 1
ATOM 2306 C CA . LEU C 1 38 ? 50.192 3.993 73.745 1.00 66.28 38 LEU C CA 1
ATOM 2307 C C . LEU C 1 38 ? 50.448 5.389 73.197 1.00 64.45 38 LEU C C 1
ATOM 2308 O O . LEU C 1 38 ? 51.466 6.014 73.520 1.00 63.39 38 LEU C O 1
ATOM 2313 N N . VAL C 1 39 ? 49.538 5.845 72.349 1.00 63.53 39 VAL C N 1
ATOM 2314 C CA . VAL C 1 39 ? 49.547 7.223 71.831 1.00 63.75 39 VAL C CA 1
ATOM 2315 C C . VAL C 1 39 ? 49.414 8.241 72.955 1.00 63.10 39 VAL C C 1
ATOM 2316 O O . VAL C 1 39 ? 50.121 9.252 72.989 1.00 64.20 39 VAL C O 1
ATOM 2320 N N . VAL C 1 40 ? 48.539 7.936 73.892 1.00 62.29 40 VAL C N 1
ATOM 2321 C CA . VAL C 1 40 ? 48.324 8.763 75.050 1.00 61.85 40 VAL C CA 1
ATOM 2322 C C . VAL C 1 40 ? 49.522 8.710 76.010 1.00 61.09 40 VAL C C 1
ATOM 2323 O O . VAL C 1 40 ? 49.902 9.735 76.548 1.00 62.02 40 VAL C O 1
ATOM 2327 N N . LEU C 1 41 ? 50.093 7.529 76.232 1.00 59.40 41 LEU C N 1
ATOM 2328 C CA . LEU C 1 41 ? 51.325 7.404 76.998 1.00 58.51 41 LEU C CA 1
ATOM 2329 C C . LEU C 1 41 ? 52.487 8.248 76.401 1.00 58.37 41 LEU C C 1
ATOM 2330 O O . LEU C 1 41 ? 53.190 8.975 77.105 1.00 56.99 41 LEU C O 1
ATOM 2335 N N . GLY C 1 42 ? 52.682 8.091 75.094 1.00 58.52 42 GLY C N 1
ATOM 2336 C CA . GLY C 1 42 ? 53.565 8.944 74.317 1.00 59.16 42 GLY C CA 1
ATOM 2337 C C . GLY C 1 42 ? 53.359 10.438 74.499 1.00 59.63 42 GLY C C 1
ATOM 2338 O O . GLY C 1 42 ? 54.337 11.144 74.611 1.00 59.70 42 GLY C O 1
ATOM 2339 N N . ALA C 1 43 ? 52.101 10.916 74.498 1.00 59.47 43 ALA C N 1
ATOM 2340 C CA . ALA C 1 43 ? 51.824 12.338 74.554 1.00 60.01 43 ALA C CA 1
ATOM 2341 C C . ALA C 1 43 ? 52.252 12.805 75.895 1.00 60.40 43 ALA C C 1
ATOM 2342 O O . ALA C 1 43 ? 52.862 13.812 75.999 1.00 61.11 43 ALA C O 1
ATOM 2344 N N . ILE C 1 44 ? 51.936 12.048 76.926 1.00 61.66 44 ILE C N 1
ATOM 2345 C CA . ILE C 1 44 ? 52.229 12.439 78.281 1.00 63.10 44 ILE C CA 1
ATOM 2346 C C . ILE C 1 44 ? 53.717 12.662 78.478 1.00 64.65 44 ILE C C 1
ATOM 2347 O O . ILE C 1 44 ? 54.142 13.580 79.157 1.00 64.48 44 ILE C O 1
ATOM 2352 N N . ASP C 1 45 ? 54.492 11.781 77.872 1.00 67.07 45 ASP C N 1
ATOM 2353 C CA . ASP C 1 45 ? 55.899 11.808 77.949 1.00 68.53 45 ASP C CA 1
ATOM 2354 C C . ASP C 1 45 ? 56.398 12.908 76.992 1.00 69.81 45 ASP C C 1
ATOM 2355 O O . ASP C 1 45 ? 57.418 13.545 77.243 1.00 70.35 45 ASP C O 1
ATOM 2360 N N . ARG C 1 46 ? 55.667 13.170 75.927 1.00 70.66 46 ARG C N 1
ATOM 2361 C CA . ARG C 1 46 ? 56.065 14.229 75.004 1.00 72.31 46 ARG C CA 1
ATOM 2362 C C . ARG C 1 46 ? 55.794 15.644 75.591 1.00 72.78 46 ARG C C 1
ATOM 2363 O O . ARG C 1 46 ? 56.559 16.581 75.370 1.00 73.92 46 ARG C O 1
ATOM 2371 N N . LEU C 1 47 ? 54.752 15.787 76.396 1.00 72.87 47 LEU C N 1
ATOM 2372 C CA . LEU C 1 47 ? 54.419 17.072 76.996 1.00 72.56 47 LEU C CA 1
ATOM 2373 C C . LEU C 1 47 ? 55.098 17.265 78.345 1.00 72.19 47 LEU C C 1
ATOM 2374 O O . LEU C 1 47 ? 54.782 18.220 79.090 1.00 72.13 47 LEU C O 1
ATOM 2379 N N . GLY C 1 48 ? 56.013 16.364 78.666 1.00 70.99 48 GLY C N 1
ATOM 2380 C CA . GLY C 1 48 ? 56.866 16.539 79.835 1.00 70.45 48 GLY C CA 1
ATOM 2381 C C . GLY C 1 48 ? 56.516 15.679 81.039 1.00 69.79 48 GLY C C 1
ATOM 2382 O O . GLY C 1 48 ? 57.108 15.844 82.120 1.00 68.97 48 GLY C O 1
ATOM 2383 N N . GLY C 1 49 ? 55.526 14.803 80.868 1.00 69.32 49 GLY C N 1
ATOM 2384 C CA . GLY C 1 49 ? 55.217 13.768 81.863 1.00 68.65 49 GLY C CA 1
ATOM 2385 C C . GLY C 1 49 ? 54.325 14.113 83.035 1.00 67.89 49 GLY C C 1
ATOM 2386 O O . GLY C 1 49 ? 54.256 13.321 83.962 1.00 67.27 49 GLY C O 1
ATOM 2387 N N . ASP C 1 50 ? 53.679 15.284 83.009 1.00 67.28 50 ASP C N 1
ATOM 2388 C CA . ASP C 1 50 ? 52.701 15.678 84.035 1.00 67.47 50 ASP C CA 1
ATOM 2389 C C . ASP C 1 50 ? 51.748 16.778 83.486 1.00 66.95 50 ASP C C 1
ATOM 2390 O O . ASP C 1 50 ? 52.132 17.949 83.446 1.00 66.69 50 ASP C O 1
ATOM 2392 N N . VAL C 1 51 ? 50.539 16.383 83.056 1.00 66.16 51 VAL C N 1
ATOM 2393 C CA . VAL C 1 51 ? 49.676 17.219 82.178 1.00 64.89 51 VAL C CA 1
ATOM 2394 C C . VAL C 1 51 ? 48.211 17.141 82.539 1.00 64.11 51 VAL C C 1
ATOM 2395 O O . VAL C 1 51 ? 47.807 16.279 83.316 1.00 63.80 51 VAL C O 1
ATOM 2399 N N . THR C 1 52 ? 47.405 18.056 81.998 1.00 63.77 52 THR C N 1
ATOM 2400 C CA . THR C 1 52 ? 45.960 17.950 82.189 1.00 63.38 52 THR C CA 1
ATOM 2401 C C . THR C 1 52 ? 45.417 17.161 81.027 1.00 62.21 52 THR C C 1
ATOM 2402 O O . THR C 1 52 ? 45.951 17.227 79.915 1.00 61.63 52 THR C O 1
ATOM 2406 N N . PRO C 1 53 ? 44.344 16.412 81.284 1.00 61.48 53 PRO C N 1
ATOM 2407 C CA . PRO C 1 53 ? 43.578 15.829 80.202 1.00 61.23 53 PRO C CA 1
ATOM 2408 C C . PRO C 1 53 ? 43.242 16.810 79.076 1.00 60.94 53 PRO C C 1
ATOM 2409 O O . PRO C 1 53 ? 43.148 16.380 77.933 1.00 60.30 53 PRO C O 1
ATOM 2413 N N . SER C 1 54 ? 43.070 18.100 79.389 1.00 61.25 54 SER C N 1
ATOM 2414 C CA . SER C 1 54 ? 42.741 19.130 78.377 1.00 61.26 54 SER C CA 1
ATOM 2415 C C . SER C 1 54 ? 43.948 19.457 77.502 1.00 61.05 54 SER C C 1
ATOM 2416 O O . SER C 1 54 ? 43.875 19.457 76.287 1.00 60.21 54 SER C O 1
ATOM 2419 N N . GLU C 1 55 ? 45.081 19.716 78.131 1.00 61.97 55 GLU C N 1
ATOM 2420 C CA . GLU C 1 55 ? 46.346 19.765 77.393 1.00 62.44 55 GLU C CA 1
ATOM 2421 C C . GLU C 1 55 ? 46.547 18.529 76.488 1.00 62.53 55 GLU C C 1
ATOM 2422 O O . GLU C 1 55 ? 46.961 18.658 75.343 1.00 62.93 55 GLU C O 1
ATOM 2428 N N . LEU C 1 56 ? 46.283 17.335 77.010 1.00 62.37 56 LEU C N 1
ATOM 2429 C CA . LEU C 1 56 ? 46.170 16.125 76.151 1.00 62.76 56 LEU C CA 1
ATOM 2430 C C . LEU C 1 56 ? 45.219 16.253 74.971 1.00 62.86 56 LEU C C 1
ATOM 2431 O O . LEU C 1 56 ? 45.635 16.220 73.824 1.00 63.13 56 LEU C O 1
ATOM 2436 N N . ALA C 1 57 ? 43.929 16.393 75.257 1.00 64.08 57 ALA C N 1
ATOM 2437 C CA . ALA C 1 57 ? 42.900 16.587 74.228 1.00 64.17 57 ALA C CA 1
ATOM 2438 C C . ALA C 1 57 ? 43.372 17.584 73.149 1.00 65.17 57 ALA C C 1
ATOM 2439 O O . ALA C 1 57 ? 43.313 17.299 71.955 1.00 64.70 57 ALA C O 1
ATOM 2441 N N . ALA C 1 58 ? 43.887 18.733 73.585 1.00 66.89 58 ALA C N 1
ATOM 2442 C CA . ALA C 1 58 ? 44.476 19.740 72.679 1.00 67.98 58 ALA C CA 1
ATOM 2443 C C . ALA C 1 58 ? 45.583 19.180 71.774 1.00 68.86 58 ALA C C 1
ATOM 2444 O O . ALA C 1 58 ? 45.587 19.376 70.554 1.00 68.88 58 ALA C O 1
ATOM 2446 N N . ALA C 1 59 ? 46.522 18.464 72.364 1.00 69.84 59 ALA C N 1
ATOM 2447 C CA . ALA C 1 59 ? 47.644 17.972 71.588 1.00 70.76 59 ALA C CA 1
ATOM 2448 C C . ALA C 1 59 ? 47.286 16.724 70.765 1.00 71.60 59 ALA C C 1
ATOM 2449 O O . ALA C 1 59 ? 47.929 16.451 69.758 1.00 72.28 59 ALA C O 1
ATOM 2451 N N . GLU C 1 60 ? 46.290 15.954 71.188 1.00 72.75 60 GLU C N 1
ATOM 2452 C CA . GLU C 1 60 ? 45.906 14.721 70.462 1.00 73.68 60 GLU C CA 1
ATOM 2453 C C . GLU C 1 60 ? 44.645 14.884 69.618 1.00 75.55 60 GLU C C 1
ATOM 2454 O O . GLU C 1 60 ? 44.278 13.978 68.851 1.00 75.05 60 GLU C O 1
ATOM 2460 N N . ARG C 1 61 ? 43.999 16.032 69.774 1.00 77.65 61 ARG C N 1
ATOM 2461 C CA . ARG C 1 61 ? 42.730 16.301 69.137 1.00 80.66 61 ARG C CA 1
ATOM 2462 C C . ARG C 1 61 ? 41.743 15.151 69.337 1.00 82.07 61 ARG C C 1
ATOM 2463 O O . ARG C 1 61 ? 41.447 14.421 68.399 1.00 82.06 61 ARG C O 1
ATOM 2479 N N . ARG C 1 63 ? 37.979 14.325 71.822 1.00 84.04 63 ARG C N 1
ATOM 2480 C CA . ARG C 1 63 ? 36.955 14.946 72.673 1.00 83.41 63 ARG C CA 1
ATOM 2481 C C . ARG C 1 63 ? 37.188 14.592 74.142 1.00 82.59 63 ARG C C 1
ATOM 2482 O O . ARG C 1 63 ? 37.682 13.515 74.461 1.00 82.84 63 ARG C O 1
ATOM 2484 N N . SER C 1 64 ? 36.870 15.533 75.026 1.00 81.98 64 SER C N 1
ATOM 2485 C CA . SER C 1 64 ? 36.901 15.318 76.470 1.00 81.43 64 SER C CA 1
ATOM 2486 C C . SER C 1 64 ? 36.592 13.859 76.802 1.00 81.13 64 SER C C 1
ATOM 2487 O O . SER C 1 64 ? 37.260 13.245 77.650 1.00 80.95 64 SER C O 1
ATOM 2490 N N . SER C 1 65 ? 35.582 13.323 76.104 1.00 80.66 65 SER C N 1
ATOM 2491 C CA . SER C 1 65 ? 35.021 12.002 76.372 1.00 79.91 65 SER C CA 1
ATOM 2492 C C . SER C 1 65 ? 35.888 10.870 75.827 1.00 79.43 65 SER C C 1
ATOM 2493 O O . SER C 1 65 ? 36.169 9.907 76.544 1.00 79.18 65 SER C O 1
ATOM 2496 N N . ASN C 1 66 ? 36.308 10.975 74.569 1.00 79.11 66 ASN C N 1
ATOM 2497 C CA . ASN C 1 66 ? 37.231 9.993 73.988 1.00 78.89 66 ASN C CA 1
ATOM 2498 C C . ASN C 1 66 ? 38.457 9.732 74.883 1.00 78.61 66 ASN C C 1
ATOM 2499 O O . ASN C 1 66 ? 38.911 8.591 75.008 1.00 78.60 66 ASN C O 1
ATOM 2501 N N . LEU C 1 67 ? 38.969 10.782 75.519 1.00 77.92 67 LEU C N 1
ATOM 2502 C CA . LEU C 1 67 ? 40.161 10.672 76.342 1.00 77.33 67 LEU C CA 1
ATOM 2503 C C . LEU C 1 67 ? 39.826 10.164 77.752 1.00 77.13 67 LEU C C 1
ATOM 2504 O O . LEU C 1 67 ? 40.633 9.471 78.388 1.00 76.66 67 LEU C O 1
ATOM 2509 N N . ALA C 1 68 ? 38.653 10.529 78.253 1.00 76.63 68 ALA C N 1
ATOM 2510 C CA . ALA C 1 68 ? 38.187 10.023 79.547 1.00 76.63 68 ALA C CA 1
ATOM 2511 C C . ALA C 1 68 ? 38.151 8.479 79.601 1.00 76.63 68 ALA C C 1
ATOM 2512 O O . ALA C 1 68 ? 38.483 7.881 80.631 1.00 76.75 68 ALA C O 1
ATOM 2514 N N . ALA C 1 69 ? 37.748 7.854 78.490 1.00 76.23 69 ALA C N 1
ATOM 2515 C CA . ALA C 1 69 ? 37.705 6.390 78.349 1.00 75.91 69 ALA C CA 1
ATOM 2516 C C . ALA C 1 69 ? 39.064 5.743 78.578 1.00 75.57 69 ALA C C 1
ATOM 2517 O O . ALA C 1 69 ? 39.189 4.763 79.323 1.00 75.83 69 ALA C O 1
ATOM 2519 N N . LEU C 1 70 ? 40.072 6.289 77.906 1.00 74.90 70 LEU C N 1
ATOM 2520 C CA . LEU C 1 70 ? 41.448 5.768 77.965 1.00 74.15 70 LEU C CA 1
ATOM 2521 C C . LEU C 1 70 ? 42.175 6.140 79.263 1.00 73.31 70 LEU C C 1
ATOM 2522 O O . LEU C 1 70 ? 42.997 5.359 79.751 1.00 73.30 70 LEU C O 1
ATOM 2527 N N . LEU C 1 71 ? 41.883 7.321 79.817 1.00 72.16 71 LEU C N 1
ATOM 2528 C CA . LEU C 1 71 ? 42.491 7.722 81.083 1.00 71.34 71 LEU C CA 1
ATOM 2529 C C . LEU C 1 71 ? 42.019 6.751 82.141 1.00 70.76 71 LEU C C 1
ATOM 2530 O O . LEU C 1 71 ? 42.830 6.235 82.921 1.00 70.98 71 LEU C O 1
ATOM 2535 N N . ARG C 1 72 ? 40.705 6.507 82.135 1.00 69.95 72 ARG C N 1
ATOM 2536 C CA . ARG C 1 72 ? 40.073 5.446 82.896 1.00 69.28 72 ARG C CA 1
ATOM 2537 C C . ARG C 1 72 ? 40.803 4.120 82.730 1.00 68.81 72 ARG C C 1
ATOM 2538 O O . ARG C 1 72 ? 41.259 3.522 83.686 1.00 68.53 72 ARG C O 1
ATOM 2540 N N . GLU C 1 73 ? 40.915 3.688 81.488 1.00 68.74 73 GLU C N 1
ATOM 2541 C CA . GLU C 1 73 ? 41.512 2.396 81.136 1.00 69.03 73 GLU C CA 1
ATOM 2542 C C . GLU C 1 73 ? 42.969 2.237 81.578 1.00 68.43 73 GLU C C 1
ATOM 2543 O O . GLU C 1 73 ? 43.342 1.205 82.143 1.00 68.99 73 GLU C O 1
ATOM 2549 N N . LEU C 1 74 ? 43.773 3.267 81.311 1.00 67.59 74 LEU C N 1
ATOM 2550 C CA . LEU C 1 74 ? 45.194 3.302 81.665 1.00 66.08 74 LEU C CA 1
ATOM 2551 C C . LEU C 1 74 ? 45.446 3.353 83.152 1.00 65.42 74 LEU C C 1
ATOM 2552 O O . LEU C 1 74 ? 46.472 2.882 83.596 1.00 65.23 74 LEU C O 1
ATOM 2557 N N . GLU C 1 75 ? 44.529 3.963 83.910 1.00 65.07 75 GLU C N 1
ATOM 2558 C CA . GLU C 1 75 ? 44.569 3.932 85.395 1.00 64.69 75 GLU C CA 1
ATOM 2559 C C . GLU C 1 75 ? 44.238 2.546 85.944 1.00 64.26 75 GLU C C 1
ATOM 2560 O O . GLU C 1 75 ? 44.724 2.158 86.991 1.00 63.56 75 GLU C O 1
ATOM 2562 N N . ARG C 1 76 ? 43.407 1.800 85.230 1.00 64.66 76 ARG C N 1
ATOM 2563 C CA . ARG C 1 76 ? 43.038 0.462 85.660 1.00 65.07 76 ARG C CA 1
ATOM 2564 C C . ARG C 1 76 ? 44.260 -0.455 85.532 1.00 64.80 76 ARG C C 1
ATOM 2565 O O . ARG C 1 76 ? 44.589 -1.201 86.465 1.00 64.65 76 ARG C O 1
ATOM 2567 N N . GLY C 1 77 ? 44.945 -0.375 84.395 1.00 64.70 77 GLY C N 1
ATOM 2568 C CA . GLY C 1 77 ? 46.187 -1.128 84.197 1.00 64.54 77 GLY C CA 1
ATOM 2569 C C . GLY C 1 77 ? 47.348 -0.618 85.035 1.00 64.34 77 GLY C C 1
ATOM 2570 O O . GLY C 1 77 ? 48.420 -1.234 85.062 1.00 64.85 77 GLY C O 1
ATOM 2571 N N . GLY C 1 78 ? 47.145 0.516 85.702 1.00 63.93 78 GLY C N 1
ATOM 2572 C CA . GLY C 1 78 ? 48.187 1.177 86.495 1.00 63.66 78 GLY C CA 1
ATOM 2573 C C . GLY C 1 78 ? 49.324 1.809 85.678 1.00 63.16 78 GLY C C 1
ATOM 2574 O O . GLY C 1 78 ? 50.467 1.873 86.152 1.00 63.21 78 GLY C O 1
ATOM 2575 N N . LEU C 1 79 ? 49.042 2.288 84.475 1.00 62.57 79 LEU C N 1
ATOM 2576 C CA . LEU C 1 79 ? 50.117 2.869 83.635 1.00 63.23 79 LEU C CA 1
ATOM 2577 C C . LEU C 1 79 ? 50.216 4.395 83.742 1.00 63.44 79 LEU C C 1
ATOM 2578 O O . LEU C 1 79 ? 51.220 4.984 83.337 1.00 63.23 79 LEU C O 1
ATOM 2583 N N . ILE C 1 80 ? 49.167 5.018 84.279 1.00 64.34 80 ILE C N 1
ATOM 2584 C CA . ILE C 1 80 ? 49.178 6.433 84.633 1.00 65.04 80 ILE C CA 1
ATOM 2585 C C . ILE C 1 80 ? 48.639 6.624 86.023 1.00 66.42 80 ILE C C 1
ATOM 2586 O O . ILE C 1 80 ? 47.912 5.794 86.551 1.00 66.57 80 ILE C O 1
ATOM 2591 N N . VAL C 1 81 ? 48.976 7.77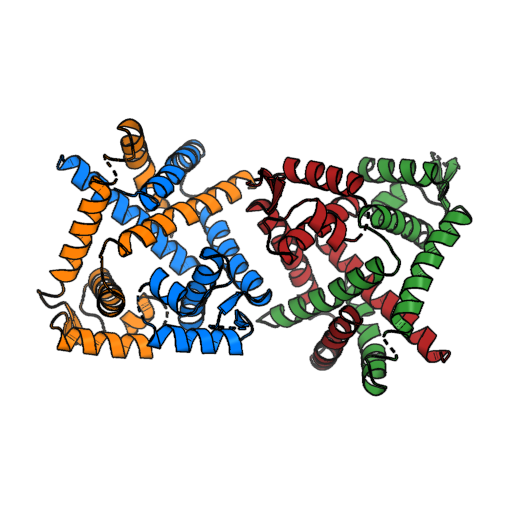9 86.572 1.00 68.63 81 VAL C N 1
ATOM 2592 C CA . VAL C 1 81 ? 48.679 8.158 87.935 1.00 70.09 81 VAL C CA 1
ATOM 2593 C C . VAL C 1 81 ? 48.084 9.573 87.894 1.00 71.74 81 VAL C C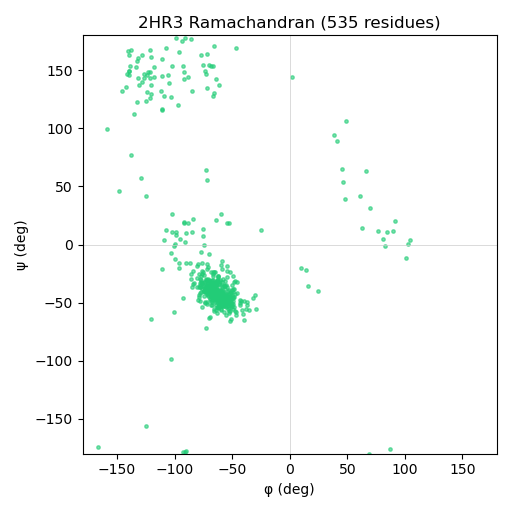 1
ATOM 2594 O O . VAL C 1 81 ? 48.498 10.374 87.074 1.00 71.58 81 VAL C O 1
ATOM 2598 N N . ARG C 1 82 ? 47.106 9.880 88.748 1.00 74.72 82 ARG C N 1
ATOM 2599 C CA . ARG C 1 82 ? 46.571 11.273 88.835 1.00 76.88 82 ARG C CA 1
ATOM 2600 C C . ARG C 1 82 ? 46.678 11.941 90.225 1.00 78.48 82 ARG C C 1
ATOM 2601 O O . ARG C 1 82 ? 47.020 11.295 91.228 1.00 78.80 82 ARG C O 1
ATOM 2609 N N . HIS C 1 83 ? 46.451 13.262 90.231 1.00 80.58 83 HIS C N 1
ATOM 2610 C CA . HIS C 1 83 ? 46.595 14.144 91.415 1.00 81.90 83 HIS C CA 1
ATOM 2611 C C . HIS C 1 83 ? 45.916 15.506 91.108 1.00 82.78 83 HIS C C 1
ATOM 2612 O O . HIS C 1 83 ? 45.267 15.641 90.061 1.00 82.86 83 HIS C O 1
ATOM 2619 N N . ALA C 1 84 ? 46.030 16.495 92.004 1.00 83.54 84 ALA C N 1
ATOM 2620 C CA . ALA C 1 84 ? 45.459 17.832 91.757 1.00 84.21 84 ALA C CA 1
ATOM 2621 C C . ALA C 1 84 ? 46.472 18.837 91.194 1.00 84.81 84 ALA C C 1
ATOM 2622 O O . ALA C 1 84 ? 47.673 18.587 91.225 1.00 84.90 84 ALA C O 1
ATOM 2624 N N . ASP C 1 85 ? 45.972 19.968 90.679 1.00 85.76 85 ASP C N 1
ATOM 2625 C CA . ASP C 1 85 ? 46.813 21.122 90.261 1.00 85.99 85 ASP C CA 1
ATOM 2626 C C . ASP C 1 85 ? 46.424 22.376 91.038 1.00 86.73 85 ASP C C 1
ATOM 2627 O O . ASP C 1 85 ? 46.274 22.339 92.274 1.00 87.78 85 ASP C O 1
ATOM 2629 N N . ARG C 1 91 ? 41.098 20.609 87.350 1.00 72.33 91 ARG C N 1
ATOM 2630 C CA . ARG C 1 91 ? 41.681 20.610 88.685 1.00 72.37 91 ARG C CA 1
ATOM 2631 C C . ARG C 1 91 ? 42.475 19.318 88.956 1.00 72.25 91 ARG C C 1
ATOM 2632 O O . ARG C 1 91 ? 42.750 18.998 90.123 1.00 72.42 91 ARG C O 1
ATOM 2634 N N . THR C 1 92 ? 42.862 18.607 87.883 1.00 71.81 92 THR C N 1
ATOM 2635 C CA . THR C 1 92 ? 43.487 17.266 87.982 1.00 71.61 92 THR C CA 1
ATOM 2636 C C . THR C 1 92 ? 44.549 16.965 86.914 1.00 70.96 92 THR C C 1
ATOM 2637 O O . THR C 1 92 ? 44.312 17.151 85.723 1.00 70.97 92 THR C O 1
ATOM 2641 N N . ARG C 1 93 ? 45.695 16.451 87.362 1.00 70.43 93 ARG C N 1
ATOM 2642 C CA . ARG C 1 93 ? 46.834 16.111 86.470 1.00 70.31 93 ARG C CA 1
ATOM 2643 C C . ARG C 1 93 ? 47.031 14.598 86.292 1.00 68.92 93 ARG C C 1
ATOM 2644 O O . ARG C 1 93 ? 46.432 13.794 87.013 1.00 69.42 93 ARG C O 1
ATOM 2652 N N . VAL C 1 94 ? 47.879 14.238 85.339 1.00 67.17 94 VAL C N 1
ATOM 2653 C CA . VAL C 1 94 ? 48.141 12.846 84.986 1.00 66.61 94 VAL C CA 1
ATOM 2654 C C . VAL C 1 94 ? 49.614 12.644 84.656 1.00 65.33 94 VAL C C 1
ATOM 2655 O O . VAL C 1 94 ? 50.175 13.451 83.920 1.00 64.60 94 VAL C O 1
ATOM 2659 N N . SER C 1 95 ? 50.216 11.560 85.167 1.00 64.36 95 SER C N 1
ATOM 2660 C CA . SER C 1 95 ? 51.586 11.148 84.743 1.00 63.69 95 SER C CA 1
ATOM 2661 C C . SER C 1 95 ? 51.751 9.630 84.536 1.00 63.42 95 SER C C 1
ATOM 2662 O O . SER C 1 95 ? 50.877 8.835 84.916 1.00 62.53 95 SER C O 1
ATOM 2665 N N . LEU C 1 96 ? 52.865 9.233 83.916 1.00 63.05 96 LEU C N 1
ATOM 2666 C CA . LEU C 1 96 ? 53.180 7.791 83.799 1.00 63.32 96 LEU C CA 1
ATOM 2667 C C . LEU C 1 96 ? 53.642 7.169 85.124 1.00 63.11 96 LEU C C 1
ATOM 2668 O O . LEU C 1 96 ? 54.196 7.846 85.975 1.00 63.10 96 LEU C O 1
ATOM 2673 N N . SER C 1 97 ? 53.350 5.880 85.297 1.00 63.03 97 SER C N 1
ATOM 2674 C CA . SER C 1 97 ? 53.935 5.074 86.365 1.00 62.28 97 SER C CA 1
ATOM 2675 C C . SER C 1 97 ? 55.284 4.556 85.821 1.00 61.96 97 SER C C 1
ATOM 2676 O O . SER C 1 97 ? 55.662 4.819 84.663 1.00 61.49 97 SER C O 1
ATOM 2679 N N . SER C 1 98 ? 56.040 3.837 86.638 1.00 61.23 98 SER C N 1
ATOM 2680 C CA . SER C 1 98 ? 57.218 3.135 86.109 1.00 60.17 98 SER C CA 1
ATOM 2681 C C . SER C 1 98 ? 56.828 1.994 85.124 1.00 59.37 98 SER C C 1
ATOM 2682 O O . SER C 1 98 ? 57.570 1.735 84.178 1.00 58.44 98 SER C O 1
ATOM 2685 N N . GLU C 1 99 ? 55.685 1.328 85.346 1.00 58.44 99 GLU C N 1
ATOM 2686 C CA . GLU C 1 99 ? 55.187 0.277 84.433 1.00 58.86 99 GLU C CA 1
ATOM 2687 C C . GLU C 1 99 ? 54.774 0.883 83.067 1.00 57.99 99 GLU C C 1
ATOM 2688 O O . GLU C 1 99 ? 55.096 0.330 82.033 1.00 58.84 99 GLU C O 1
ATOM 2691 N N . GLY C 1 100 ? 54.066 2.013 83.082 1.00 56.70 100 GLY C N 1
ATOM 2692 C CA . GLY C 1 100 ? 53.827 2.826 81.884 1.00 55.77 100 GLY C CA 1
ATOM 2693 C C . GLY C 1 100 ? 55.087 3.360 81.224 1.00 55.50 100 GLY C C 1
ATOM 2694 O O . GLY C 1 100 ? 55.203 3.317 80.019 1.00 53.72 100 GLY C O 1
ATOM 2695 N N . ARG C 1 101 ? 56.046 3.870 81.999 1.00 56.29 101 ARG C N 1
ATOM 2696 C CA . ARG C 1 101 ? 57.305 4.318 81.411 1.00 57.09 101 ARG C CA 1
ATOM 2697 C C . ARG C 1 101 ? 57.911 3.092 80.733 1.00 57.29 101 ARG C C 1
ATOM 2698 O O . ARG C 1 101 ? 58.378 3.180 79.583 1.00 55.46 101 ARG C O 1
ATOM 2706 N N . ARG C 1 102 ? 57.788 1.939 81.405 1.00 58.55 102 ARG C N 1
ATOM 2707 C CA . ARG C 1 102 ? 58.348 0.664 80.921 1.00 59.58 102 ARG C CA 1
ATOM 2708 C C . ARG C 1 102 ? 57.646 0.156 79.686 1.00 58.67 102 ARG C C 1
ATOM 2709 O O . ARG C 1 102 ? 58.309 -0.295 78.779 1.00 58.06 102 ARG C O 1
ATOM 2717 N N . ASN C 1 103 ? 56.310 0.132 79.701 1.00 59.19 103 ASN C N 1
ATOM 2718 C CA . ASN C 1 103 ? 55.525 -0.187 78.498 1.00 59.98 103 ASN C CA 1
ATOM 2719 C C . ASN C 1 103 ? 55.936 0.673 77.328 1.00 59.22 103 ASN C C 1
ATOM 2720 O O . ASN C 1 103 ? 56.127 0.213 76.188 1.00 58.19 103 ASN C O 1
ATOM 2725 N N . LEU C 1 104 ? 56.074 1.948 77.607 1.00 59.06 104 LEU C N 1
ATOM 2726 C CA . LEU C 1 104 ? 56.242 2.873 76.518 1.00 59.99 104 LEU C CA 1
ATOM 2727 C C . LEU C 1 104 ? 57.585 2.648 75.808 1.00 59.62 104 LEU C C 1
ATOM 2728 O O . LEU C 1 104 ? 57.621 2.494 74.577 1.00 59.72 104 LEU C O 1
ATOM 2733 N N . TYR C 1 105 ? 58.667 2.633 76.581 1.00 61.39 105 TYR C N 1
ATOM 2734 C CA . TYR C 1 105 ? 60.046 2.485 76.045 1.00 62.38 105 TYR C CA 1
ATOM 2735 C C . TYR C 1 105 ? 60.298 1.053 75.589 1.00 61.97 105 TYR C C 1
ATOM 2736 O O . TYR C 1 105 ? 61.052 0.843 74.631 1.00 60.78 105 TYR C O 1
ATOM 2745 N N . GLY C 1 106 ? 59.661 0.095 76.284 1.00 60.76 106 GLY C N 1
ATOM 2746 C CA . GLY C 1 106 ? 59.632 -1.278 75.845 1.00 60.27 106 GLY C CA 1
ATOM 2747 C C . GLY C 1 106 ? 58.949 -1.476 74.518 1.00 60.20 106 GLY C C 1
ATOM 2748 O O . GLY C 1 106 ? 59.426 -2.205 73.693 1.00 60.32 106 GLY C O 1
ATOM 2749 N N . ASN C 1 107 ? 57.807 -0.846 74.302 1.00 61.14 107 ASN C N 1
ATOM 2750 C CA . ASN C 1 107 ? 57.193 -0.878 72.996 1.00 61.99 107 ASN C CA 1
ATOM 2751 C C . ASN C 1 107 ? 58.133 -0.284 71.961 1.00 60.94 107 ASN C C 1
ATOM 2752 O O . ASN C 1 107 ? 58.407 -0.888 70.970 1.00 62.01 107 ASN C O 1
ATOM 2757 N N . ARG C 1 108 ? 58.715 0.868 72.222 1.00 61.07 108 ARG C N 1
ATOM 2758 C CA . ARG C 1 108 ? 59.785 1.415 71.337 1.00 60.56 108 ARG C CA 1
ATOM 2759 C C . ARG C 1 108 ? 61.063 0.577 71.058 1.00 59.54 108 ARG C C 1
ATOM 2760 O O . ARG C 1 108 ? 61.672 0.646 69.951 1.00 59.48 108 ARG C O 1
ATOM 2768 N N . ALA C 1 109 ? 61.502 -0.165 72.060 1.00 57.79 109 ALA C N 1
ATOM 2769 C CA . ALA C 1 109 ? 62.719 -0.925 71.943 1.00 56.46 109 ALA C CA 1
ATOM 2770 C C . ALA C 1 109 ? 62.460 -2.097 71.083 1.00 57.40 109 ALA C C 1
ATOM 2771 O O . ALA C 1 109 ? 63.320 -2.451 70.277 1.00 57.95 109 ALA C O 1
ATOM 2773 N N . LYS C 1 110 ? 61.281 -2.727 71.254 1.00 57.46 110 LYS C N 1
ATOM 2774 C CA . LYS C 1 110 ? 60.860 -3.837 70.406 1.00 57.67 110 LYS C CA 1
ATOM 2775 C C . LYS C 1 110 ? 60.871 -3.455 68.953 1.00 58.05 110 LYS C C 1
ATOM 2776 O O . LYS C 1 110 ? 61.302 -4.214 68.122 1.00 60.17 110 LYS C O 1
ATOM 2779 N N . ARG C 1 111 ? 60.326 -2.309 68.617 1.00 58.89 111 ARG C N 1
ATOM 2780 C CA . ARG C 1 111 ? 60.296 -1.886 67.214 1.00 58.91 111 ARG C CA 1
ATOM 2781 C C . ARG C 1 111 ? 61.678 -1.678 66.610 1.00 58.25 111 ARG C C 1
ATOM 2782 O O . ARG C 1 111 ? 61.917 -1.996 65.469 1.00 56.70 111 ARG C O 1
ATOM 2790 N N . GLU C 1 112 ? 62.558 -1.073 67.399 1.00 59.37 112 GLU C N 1
ATOM 2791 C CA . GLU C 1 112 ? 63.929 -0.794 67.034 1.00 59.19 112 GLU C CA 1
ATOM 2792 C C . GLU C 1 112 ? 64.692 -2.075 66.846 1.00 59.22 112 GLU C C 1
ATOM 2793 O O . GLU C 1 112 ? 65.368 -2.247 65.814 1.00 59.15 112 GLU C O 1
ATOM 2799 N N . GLU C 1 113 ? 64.585 -2.970 67.825 1.00 58.90 113 GLU C N 1
ATOM 2800 C CA . GLU C 1 113 ? 65.215 -4.300 67.714 1.00 59.30 113 GLU C CA 1
ATOM 2801 C C . GLU C 1 113 ? 64.741 -5.107 66.521 1.00 58.75 113 GLU C C 1
ATOM 2802 O O . GLU C 1 113 ? 65.587 -5.674 65.856 1.00 58.88 113 GLU C O 1
ATOM 2808 N N . TRP C 1 114 ? 63.434 -5.170 66.223 1.00 57.79 114 TRP C N 1
ATOM 2809 C CA . TRP C 1 114 ? 63.011 -5.786 64.952 1.00 57.91 114 TRP C CA 1
ATOM 2810 C C . TRP C 1 114 ? 63.510 -4.970 63.721 1.00 58.88 114 TRP C C 1
ATOM 2811 O O . TRP C 1 114 ? 63.853 -5.530 62.714 1.00 60.27 114 TRP C O 1
ATOM 2822 N N . LEU C 1 115 ? 63.572 -3.658 63.785 1.00 58.77 115 LEU C N 1
ATOM 2823 C CA . LEU C 1 115 ? 64.058 -2.882 62.618 1.00 59.34 115 LEU C CA 1
ATOM 2824 C C . LEU C 1 115 ? 65.562 -3.073 62.282 1.00 59.97 115 LEU C C 1
ATOM 2825 O O . LEU C 1 115 ? 65.917 -3.152 61.149 1.00 58.33 115 LEU C O 1
ATOM 2830 N N . VAL C 1 116 ? 66.423 -3.072 63.290 1.00 61.80 116 VAL C N 1
ATOM 2831 C CA . VAL C 1 116 ? 67.839 -3.504 63.179 1.00 63.82 116 VAL C CA 1
ATOM 2832 C C . VAL C 1 116 ? 68.031 -4.862 62.470 1.00 64.65 116 VAL C C 1
ATOM 2833 O O . VAL C 1 116 ? 68.841 -5.004 61.535 1.00 65.60 116 VAL C O 1
ATOM 2837 N N . ARG C 1 117 ? 67.328 -5.871 62.976 1.00 64.68 117 ARG C N 1
ATOM 2838 C CA . ARG C 1 117 ? 67.298 -7.187 62.362 1.00 64.49 117 ARG C CA 1
ATOM 2839 C C . ARG C 1 117 ? 66.885 -7.176 60.897 1.00 64.11 117 ARG C C 1
ATOM 2840 O O . ARG C 1 117 ? 67.573 -7.737 60.055 1.00 64.99 117 ARG C O 1
ATOM 2842 N N . ALA C 1 118 ? 65.747 -6.551 60.606 1.00 63.44 118 ALA C N 1
ATOM 2843 C CA . ALA C 1 118 ? 65.236 -6.420 59.250 1.00 62.65 118 ALA C CA 1
ATOM 2844 C C . ALA C 1 118 ? 66.180 -5.688 58.306 1.00 63.07 118 ALA C C 1
ATOM 2845 O O . ALA C 1 118 ? 66.411 -6.144 57.196 1.00 62.10 118 ALA C O 1
ATOM 2855 N N . HIS C 1 120 ? 69.315 -5.506 58.564 1.00 61.63 120 HIS C N 1
ATOM 2856 C CA . HIS C 1 120 ? 70.514 -6.260 58.372 1.00 60.83 120 HIS C CA 1
ATOM 2857 C C . HIS C 1 120 ? 70.302 -7.337 57.366 1.00 59.04 120 HIS C C 1
ATOM 2858 O O . HIS C 1 120 ? 71.170 -7.550 56.527 1.00 59.15 120 HIS C O 1
ATOM 2865 N N . ALA C 1 121 ? 69.140 -7.980 57.425 1.00 56.78 121 ALA C N 1
ATOM 2866 C CA . ALA C 1 121 ? 68.837 -9.111 56.568 1.00 55.47 121 ALA C CA 1
ATOM 2867 C C . ALA C 1 121 ? 68.424 -8.702 55.209 1.00 55.23 121 ALA C C 1
ATOM 2868 O O . ALA C 1 121 ? 68.900 -9.263 54.228 1.00 54.99 121 ALA C O 1
ATOM 2870 N N . CYS C 1 122 ? 67.515 -7.747 55.078 1.00 55.32 122 CYS C N 1
ATOM 2871 C CA . CYS C 1 122 ? 66.983 -7.550 53.748 1.00 55.90 122 CYS C CA 1
ATOM 2872 C C . CYS C 1 122 ? 67.570 -6.407 53.011 1.00 54.52 122 CYS C C 1
ATOM 2873 O O . CYS C 1 122 ? 67.250 -6.224 51.858 1.00 55.48 122 CYS C O 1
ATOM 2876 N N . LEU C 1 123 ? 68.475 -5.660 53.607 1.00 54.00 123 LEU C N 1
ATOM 2877 C CA . LEU C 1 123 ? 68.971 -4.458 52.912 1.00 54.86 123 LEU C CA 1
ATOM 2878 C C . LEU C 1 123 ? 70.464 -4.557 52.808 1.00 54.47 123 LEU C C 1
ATOM 2879 O O . LEU C 1 123 ? 71.084 -5.057 53.712 1.00 56.34 123 LEU C O 1
ATOM 2884 N N . ASP C 1 124 ? 71.065 -4.070 51.752 1.00 54.56 124 ASP C N 1
ATOM 2885 C CA . ASP C 1 124 ? 72.511 -3.920 51.767 1.00 54.86 124 ASP C CA 1
ATOM 2886 C C . ASP C 1 124 ? 72.922 -2.538 52.306 1.00 54.93 124 ASP C C 1
ATOM 2887 O O . ASP C 1 124 ? 72.083 -1.734 52.695 1.00 56.40 124 ASP C O 1
ATOM 2892 N N . GLU C 1 125 ? 74.222 -2.291 52.307 1.00 54.48 125 GLU C N 1
ATOM 2893 C CA . GLU C 1 125 ? 74.889 -1.188 52.961 1.00 54.41 125 GLU C CA 1
ATOM 2894 C C . GLU C 1 125 ? 74.568 0.179 52.416 1.00 53.62 125 GLU C C 1
ATOM 2895 O O . GLU C 1 125 ? 74.538 1.211 53.119 1.00 52.99 125 GLU C O 1
ATOM 2901 N N . SER C 1 126 ? 74.415 0.195 51.120 1.00 53.96 126 SER C N 1
ATOM 2902 C CA . SER C 1 126 ? 74.116 1.414 50.421 1.00 55.05 126 SER C CA 1
ATOM 2903 C C . SER C 1 126 ? 72.608 1.659 50.467 1.00 54.41 126 SER C C 1
ATOM 2904 O O . SER C 1 126 ? 72.154 2.813 50.358 1.00 56.38 126 SER C O 1
ATOM 2907 N N . GLU C 1 127 ? 71.827 0.599 50.661 1.00 53.37 127 GLU C N 1
ATOM 2908 C CA . GLU C 1 127 ? 70.362 0.760 50.881 1.00 52.22 127 GLU C CA 1
ATOM 2909 C C . GLU C 1 127 ? 70.088 1.293 52.282 1.00 51.92 127 GLU C C 1
ATOM 2910 O O . GLU C 1 127 ? 69.363 2.253 52.455 1.00 51.12 127 GLU C O 1
ATOM 2916 N N . ARG C 1 128 ? 70.754 0.752 53.300 1.00 51.96 128 ARG C N 1
ATOM 2917 C CA . ARG C 1 128 ? 70.743 1.453 54.582 1.00 52.19 128 ARG C CA 1
ATOM 2918 C C . ARG C 1 128 ? 71.237 2.941 54.571 1.00 52.34 128 ARG C C 1
ATOM 2919 O O . ARG C 1 128 ? 70.724 3.742 55.343 1.00 53.44 128 ARG C O 1
ATOM 2927 N N . ALA C 1 129 ? 72.221 3.311 53.744 1.00 51.86 129 ALA C N 1
ATOM 2928 C CA . ALA C 1 129 ? 72.696 4.723 53.678 1.00 51.70 129 ALA C CA 1
ATOM 2929 C C . ALA C 1 129 ? 71.667 5.617 53.023 1.00 51.18 129 ALA C C 1
ATOM 2930 O O . ALA C 1 129 ? 71.540 6.786 53.357 1.00 51.45 129 ALA C O 1
ATOM 2932 N N . LEU C 1 130 ? 70.943 5.062 52.075 1.00 51.96 130 LEU C N 1
ATOM 2933 C CA . LEU C 1 130 ? 69.905 5.788 51.386 1.00 52.49 130 LEU C CA 1
ATOM 2934 C C . LEU C 1 130 ? 68.765 6.147 52.333 1.00 53.52 130 LEU C C 1
ATOM 2935 O O . LEU C 1 130 ? 68.236 7.271 52.308 1.00 54.41 130 LEU C O 1
ATOM 2940 N N . LEU C 1 131 ? 68.368 5.182 53.144 1.00 54.55 131 LEU C N 1
ATOM 2941 C CA . LEU C 1 131 ? 67.393 5.404 54.190 1.00 54.41 131 LEU C CA 1
ATOM 2942 C C . LEU C 1 131 ? 67.899 6.410 55.211 1.00 54.84 131 LEU C C 1
ATOM 2943 O O . LEU C 1 131 ? 67.138 7.299 55.620 1.00 54.63 131 LEU C O 1
ATOM 2948 N N . ALA C 1 132 ? 69.173 6.322 55.588 1.00 54.20 132 ALA C N 1
ATOM 2949 C CA . ALA C 1 132 ? 69.763 7.323 56.482 1.00 54.22 132 ALA C CA 1
ATOM 2950 C C . ALA C 1 132 ? 69.688 8.707 55.863 1.00 56.31 132 ALA C C 1
ATOM 2951 O O . ALA C 1 132 ? 69.273 9.643 56.544 1.00 58.56 132 ALA C O 1
ATOM 2953 N N . ALA C 1 133 ? 69.992 8.827 54.564 1.00 56.51 133 ALA C N 1
ATOM 2954 C CA . ALA C 1 133 ? 69.838 10.067 53.810 1.00 57.16 133 ALA C CA 1
ATOM 2955 C C . ALA C 1 133 ? 68.414 10.552 53.576 1.00 57.53 133 ALA C C 1
ATOM 2956 O O . ALA C 1 133 ? 68.125 11.727 53.722 1.00 59.03 133 ALA C O 1
ATOM 2958 N N . ALA C 1 134 ? 67.554 9.690 53.118 1.00 58.04 134 ALA C N 1
ATOM 2959 C CA . ALA C 1 134 ? 66.133 10.032 52.979 1.00 58.99 134 ALA C CA 1
ATOM 2960 C C . ALA C 1 134 ? 65.377 10.361 54.296 1.00 59.77 134 ALA C C 1
ATOM 2961 O O . ALA C 1 134 ? 64.409 11.131 54.324 1.00 59.11 134 ALA C O 1
ATOM 2963 N N . GLY C 1 135 ? 65.818 9.736 55.382 1.00 61.43 135 GLY C N 1
ATOM 2964 C CA . GLY C 1 135 ? 65.145 9.826 56.667 1.00 61.85 135 GLY C CA 1
ATOM 2965 C C . GLY C 1 135 ? 64.752 11.240 57.075 1.00 61.90 135 GLY C C 1
ATOM 2966 O O . GLY C 1 135 ? 63.545 11.537 57.302 1.00 62.14 135 GLY C O 1
ATOM 2967 N N . PRO C 1 136 ? 65.748 12.112 57.203 1.00 59.49 136 PRO C N 1
ATOM 2968 C CA . PRO C 1 136 ? 65.564 13.467 57.600 1.00 59.59 136 PRO C CA 1
ATOM 2969 C C . PRO C 1 136 ? 64.575 14.274 56.765 1.00 58.40 136 PRO C C 1
ATOM 2970 O O . PRO C 1 136 ? 64.201 15.317 57.183 1.00 60.89 136 PRO C O 1
ATOM 2974 N N . LEU C 1 137 ? 64.242 13.837 55.564 1.00 58.95 137 LEU C N 1
ATOM 2975 C CA . LEU C 1 137 ? 63.212 14.448 54.676 1.00 58.02 137 LEU C CA 1
ATOM 2976 C C . LEU C 1 137 ? 61.802 14.009 55.074 1.00 56.87 137 LEU C C 1
ATOM 2977 O O . LEU C 1 137 ? 60.815 14.772 54.911 1.00 56.94 137 LEU C O 1
ATOM 2982 N N . LEU C 1 138 ? 61.718 12.817 55.638 1.00 54.06 138 LEU C N 1
ATOM 2983 C CA . LEU C 1 138 ? 60.498 12.440 56.324 1.00 54.68 138 LEU C CA 1
ATOM 2984 C C . LEU C 1 138 ? 60.247 13.291 57.555 1.00 55.03 138 LEU C C 1
ATOM 2985 O O . LEU C 1 138 ? 59.142 13.595 57.845 1.00 55.21 138 LEU C O 1
ATOM 2990 N N . THR C 1 139 ? 61.291 13.650 58.281 1.00 57.60 139 THR C N 1
ATOM 2991 C CA . THR C 1 139 ? 61.195 14.617 59.402 1.00 58.58 139 THR C CA 1
ATOM 2992 C C . THR C 1 139 ? 60.714 16.004 58.972 1.00 58.36 139 THR C C 1
ATOM 2993 O O . THR C 1 139 ? 59.843 16.560 59.620 1.00 60.34 139 THR C O 1
ATOM 2997 N N . ARG C 1 140 ? 61.223 16.512 57.867 1.00 57.90 140 ARG C N 1
ATOM 2998 C CA . ARG C 1 140 ? 60.840 17.808 57.345 1.00 58.35 140 ARG C CA 1
ATOM 2999 C C . ARG C 1 140 ? 59.386 17.844 56.881 1.00 59.02 140 ARG C C 1
ATOM 3000 O O . ARG C 1 140 ? 58.695 18.849 57.048 1.00 59.77 140 ARG C O 1
ATOM 3008 N N . LEU C 1 141 ? 58.899 16.776 56.251 1.00 59.95 141 LEU C N 1
ATOM 3009 C CA . LEU C 1 141 ? 57.520 16.781 55.708 1.00 59.28 141 LEU C CA 1
ATOM 3010 C C . LEU C 1 141 ? 56.552 16.729 56.887 1.00 59.95 141 LEU C C 1
ATOM 3011 O O . LEU C 1 141 ? 55.552 17.440 56.904 1.00 60.43 141 LEU C O 1
ATOM 3016 N N . ALA C 1 142 ? 56.889 15.919 57.883 1.00 60.84 142 ALA C N 1
ATOM 3017 C CA . ALA C 1 142 ? 56.193 15.905 59.162 1.00 62.06 142 ALA C CA 1
ATOM 3018 C C . ALA C 1 142 ? 56.205 17.255 59.910 1.00 62.89 142 ALA C C 1
ATOM 3019 O O . ALA C 1 142 ? 55.374 17.441 60.794 1.00 63.68 142 ALA C O 1
ATOM 3021 N N . GLN C 1 143 ? 57.154 18.159 59.605 1.00 64.05 143 GLN C N 1
ATOM 3022 C CA . GLN C 1 143 ? 57.218 19.522 60.237 1.00 64.73 143 GLN C CA 1
ATOM 3023 C C . GLN C 1 143 ? 56.655 20.666 59.406 1.00 64.72 143 GLN C C 1
ATOM 3024 O O . GLN C 1 143 ? 56.688 21.794 59.830 1.00 66.27 143 GLN C O 1
ATOM 3030 N N . PHE C 1 144 ? 56.153 20.387 58.221 1.00 65.22 144 PHE C N 1
ATOM 3031 C CA . PHE C 1 144 ? 55.716 21.409 57.311 1.00 65.39 144 PHE C CA 1
ATOM 3032 C C . PHE C 1 144 ? 54.485 22.173 57.819 1.00 66.23 144 PHE C C 1
ATOM 3033 O O . PHE C 1 144 ? 53.502 21.569 58.201 1.00 67.28 144 PHE C O 1
ATOM 3041 N N . GLU C 1 145 ? 54.566 23.508 57.841 1.00 66.48 145 GLU C N 1
ATOM 3042 C CA . GLU C 1 145 ? 53.476 24.369 58.313 1.00 65.64 145 GLU C CA 1
ATOM 3043 C C . GLU C 1 145 ? 53.474 25.604 57.438 1.00 65.59 145 GLU C C 1
ATOM 3044 O O . GLU C 1 145 ? 53.231 25.495 56.237 1.00 65.51 145 GLU C O 1
ATOM 3046 N N . PRO D 1 2 ? 75.299 -6.068 66.445 1.00 60.07 2 PRO D N 1
ATOM 3047 C CA . PRO D 1 2 ? 74.847 -4.718 66.041 1.00 59.70 2 PRO D CA 1
ATOM 3048 C C . PRO D 1 2 ? 75.830 -3.610 66.423 1.00 59.05 2 PRO D C 1
ATOM 3049 O O . PRO D 1 2 ? 76.242 -3.479 67.589 1.00 58.76 2 PRO D O 1
ATOM 3053 N N . THR D 1 3 ? 76.238 -2.860 65.406 1.00 58.62 3 THR D N 1
ATOM 3054 C CA . THR D 1 3 ? 77.066 -1.686 65.591 1.00 57.48 3 THR D CA 1
ATOM 3055 C C . THR D 1 3 ? 76.195 -0.567 66.123 1.00 57.54 3 THR D C 1
ATOM 3056 O O . THR D 1 3 ? 74.992 -0.523 65.895 1.00 55.55 3 THR D O 1
ATOM 3060 N N . ASN D 1 4 ? 76.865 0.338 66.820 1.00 57.64 4 ASN D N 1
ATOM 3061 C CA . ASN D 1 4 ? 76.263 1.485 67.396 1.00 58.21 4 ASN D CA 1
ATOM 3062 C C . ASN D 1 4 ? 75.513 2.182 66.339 1.00 57.82 4 ASN D C 1
ATOM 3063 O O . ASN D 1 4 ? 74.375 2.555 66.537 1.00 58.04 4 ASN D O 1
ATOM 3068 N N . GLN D 1 5 ? 76.155 2.340 65.191 1.00 57.32 5 GLN D N 1
ATOM 3069 C CA . GLN D 1 5 ? 75.532 3.027 64.082 1.00 57.48 5 GLN D CA 1
ATOM 3070 C C . GLN D 1 5 ? 74.244 2.356 63.616 1.00 55.77 5 GLN D C 1
ATOM 3071 O O . GLN D 1 5 ? 73.325 3.031 63.249 1.00 55.58 5 GLN D O 1
ATOM 3077 N N . ASP D 1 6 ? 74.228 1.033 63.608 1.00 55.68 6 ASP D N 1
ATOM 3078 C CA . ASP D 1 6 ? 73.056 0.211 63.244 1.00 56.03 6 ASP D CA 1
ATOM 3079 C C . ASP D 1 6 ? 71.885 0.587 64.142 1.00 55.02 6 ASP D C 1
ATOM 3080 O O . ASP D 1 6 ? 70.809 0.877 63.660 1.00 55.83 6 ASP D O 1
ATOM 3085 N N . LEU D 1 7 ? 72.147 0.571 65.444 1.00 54.69 7 LEU D N 1
ATOM 3086 C CA . LEU D 1 7 ? 71.260 1.058 66.491 1.00 55.05 7 LEU D CA 1
ATOM 3087 C C . LEU D 1 7 ? 70.711 2.456 66.250 1.00 54.91 7 LEU D C 1
ATOM 3088 O O . LEU D 1 7 ? 69.497 2.681 66.346 1.00 55.27 7 LEU D O 1
ATOM 3093 N N . GLN D 1 8 ? 71.603 3.386 65.969 1.00 55.21 8 GLN D N 1
ATOM 3094 C CA . GLN D 1 8 ? 71.232 4.777 65.696 1.00 56.10 8 GLN D CA 1
ATOM 3095 C C . GLN D 1 8 ? 70.376 4.843 64.468 1.00 54.56 8 GLN D C 1
ATOM 3096 O O . GLN D 1 8 ? 69.437 5.588 64.444 1.00 55.59 8 GLN D O 1
ATOM 3102 N N . LEU D 1 9 ? 70.681 4.055 63.446 1.00 53.80 9 LEU D N 1
ATOM 3103 C CA . LEU D 1 9 ? 69.861 4.052 62.230 1.00 52.27 9 LEU D CA 1
ATOM 3104 C C . LEU D 1 9 ? 68.486 3.494 62.421 1.00 51.24 9 LEU D C 1
ATOM 3105 O O . LEU D 1 9 ? 67.524 4.086 61.899 1.00 51.78 9 LEU D O 1
ATOM 3107 N N . ALA D 1 10 ? 68.359 2.374 63.128 1.00 50.65 10 ALA D N 1
ATOM 3108 C CA . ALA D 1 10 ? 66.991 1.822 63.464 1.00 50.59 10 ALA D CA 1
ATOM 3109 C C . ALA D 1 10 ? 66.179 2.811 64.299 1.00 50.55 10 ALA D C 1
ATOM 3110 O O . ALA D 1 10 ? 65.036 3.095 63.998 1.00 50.77 10 ALA D O 1
ATOM 3112 N N . ALA D 1 11 ? 66.819 3.376 65.318 1.00 51.40 11 ALA D N 1
ATOM 3113 C CA . ALA D 1 11 ? 66.233 4.394 66.170 1.00 51.45 11 ALA D CA 1
ATOM 3114 C C . ALA D 1 11 ? 65.687 5.570 65.366 1.00 52.10 11 ALA D C 1
ATOM 3115 O O . ALA D 1 11 ? 64.529 5.963 65.502 1.00 51.35 11 ALA D O 1
ATOM 3117 N N . HIS D 1 12 ? 66.547 6.155 64.559 1.00 53.30 12 HIS D N 1
ATOM 3118 C CA . HIS D 1 12 ? 66.145 7.299 63.716 1.00 55.06 12 HIS D CA 1
ATOM 3119 C C . HIS D 1 12 ? 65.035 7.018 62.736 1.00 54.72 12 HIS D C 1
ATOM 3120 O O . HIS D 1 12 ? 64.120 7.797 62.658 1.00 56.01 12 HIS D O 1
ATOM 3127 N N . LEU D 1 13 ? 65.133 5.925 62.001 1.00 54.15 13 LEU D N 1
ATOM 3128 C CA . LEU D 1 13 ? 64.125 5.571 61.020 1.00 53.51 13 LEU D CA 1
ATOM 3129 C C . LEU D 1 13 ? 62.776 5.313 61.693 1.00 53.76 13 LEU D C 1
ATOM 3130 O O . LEU D 1 13 ? 61.709 5.656 61.185 1.00 53.79 13 LEU D O 1
ATOM 3135 N N . ARG D 1 14 ? 62.816 4.647 62.832 1.00 54.89 14 ARG D N 1
ATOM 3136 C CA . ARG D 1 14 ? 61.597 4.378 63.558 1.00 54.57 14 ARG D CA 1
ATOM 3137 C C . ARG D 1 14 ? 60.968 5.713 63.837 1.00 55.24 14 ARG D C 1
ATOM 3138 O O . ARG D 1 14 ? 59.797 5.884 63.632 1.00 55.31 14 ARG D O 1
ATOM 3146 N N . SER D 1 15 ? 61.754 6.660 64.326 1.00 55.22 15 SER D N 1
ATOM 3147 C CA . SER D 1 15 ? 61.196 7.902 64.741 1.00 56.07 15 SER D CA 1
ATOM 3148 C C . SER D 1 15 ? 60.731 8.693 63.546 1.00 56.08 15 SER D C 1
ATOM 3149 O O . SER D 1 15 ? 59.742 9.382 63.619 1.00 56.21 15 SER D O 1
ATOM 3152 N N . GLN D 1 16 ? 61.423 8.602 62.436 1.00 55.93 16 GLN D N 1
ATOM 3153 C CA . GLN D 1 16 ? 60.997 9.357 61.270 1.00 56.38 16 GLN D CA 1
ATOM 3154 C C . GLN D 1 16 ? 59.688 8.901 60.603 1.00 57.91 16 GLN D C 1
ATOM 3155 O O . GLN D 1 16 ? 58.932 9.776 60.100 1.00 57.20 16 GLN D O 1
ATOM 3161 N N . VAL D 1 17 ? 59.485 7.567 60.477 1.00 58.29 17 VAL D N 1
ATOM 3162 C CA . VAL D 1 17 ? 58.330 7.046 59.730 1.00 58.95 17 VAL D CA 1
ATOM 3163 C C . VAL D 1 17 ? 57.117 7.189 60.596 1.00 58.67 17 VAL D C 1
ATOM 3164 O O . VAL D 1 17 ? 56.073 7.575 60.109 1.00 58.70 17 VAL D O 1
ATOM 3168 N N . THR D 1 18 ? 57.330 6.881 61.874 1.00 59.59 18 THR D N 1
ATOM 3169 C CA . THR D 1 18 ? 56.380 7.022 62.986 1.00 60.63 18 THR D CA 1
ATOM 3170 C C . THR D 1 18 ? 55.932 8.494 63.150 1.00 60.93 18 THR D C 1
ATOM 3171 O O . THR D 1 18 ? 54.733 8.762 63.213 1.00 61.09 18 THR D O 1
ATOM 3175 N N . THR D 1 19 ? 56.871 9.443 63.176 1.00 60.64 19 THR D N 1
ATOM 3176 C CA . THR D 1 19 ? 56.477 10.851 63.217 1.00 61.71 19 THR D CA 1
ATOM 3177 C C . THR D 1 19 ? 55.630 11.321 61.995 1.00 60.73 19 THR D C 1
ATOM 3178 O O . THR D 1 19 ? 54.630 12.062 62.158 1.00 60.19 19 THR D O 1
ATOM 3182 N N . LEU D 1 20 ? 55.984 10.872 60.798 1.00 58.82 20 LEU D N 1
ATOM 3183 C CA . LEU D 1 20 ? 55.229 11.277 59.596 1.00 57.85 20 LEU D CA 1
ATOM 3184 C C . LEU D 1 20 ? 53.851 10.599 59.503 1.00 58.31 20 LEU D C 1
ATOM 3185 O O . LEU D 1 20 ? 52.890 11.183 59.100 1.00 58.97 20 LEU D O 1
ATOM 3190 N N . THR D 1 21 ? 53.776 9.359 59.907 1.00 58.78 21 THR D N 1
ATOM 3191 C CA . THR D 1 21 ? 52.546 8.621 59.873 1.00 59.90 21 THR D CA 1
ATOM 3192 C C . THR D 1 21 ? 51.508 9.218 60.834 1.00 59.87 21 THR D C 1
ATOM 3193 O O . THR D 1 21 ? 50.366 9.185 60.542 1.00 60.27 21 THR D O 1
ATOM 3197 N N . ARG D 1 22 ? 51.954 9.743 61.971 1.00 60.24 22 ARG D N 1
ATOM 3198 C CA . ARG D 1 22 ? 51.160 10.496 62.929 1.00 61.06 22 ARG D CA 1
ATOM 3199 C C . ARG D 1 22 ? 50.666 11.833 62.393 1.00 61.09 22 ARG D C 1
ATOM 3200 O O . ARG D 1 22 ? 49.538 12.225 62.665 1.00 61.14 22 ARG D O 1
ATOM 3208 N N . ARG D 1 23 ? 51.520 12.555 61.669 1.00 61.32 23 ARG D N 1
ATOM 3209 C CA . ARG D 1 23 ? 51.118 13.826 61.087 1.00 60.83 23 ARG D CA 1
ATOM 3210 C C . ARG D 1 23 ? 50.056 13.534 60.009 1.00 61.18 23 ARG D C 1
ATOM 3211 O O . ARG D 1 23 ? 49.045 14.223 59.937 1.00 59.21 23 ARG D O 1
ATOM 3219 N N . LEU D 1 24 ? 50.290 12.508 59.192 1.00 61.29 24 LEU D N 1
ATOM 3220 C CA . LEU D 1 24 ? 49.317 12.110 58.171 1.00 61.85 24 LEU D CA 1
ATOM 3221 C C . LEU D 1 24 ? 47.964 11.768 58.782 1.00 62.54 24 LEU D C 1
ATOM 3222 O O . LEU D 1 24 ? 46.922 12.262 58.355 1.00 62.12 24 LEU D O 1
ATOM 3227 N N . ARG D 1 25 ? 48.020 10.926 59.807 1.00 62.66 25 ARG D N 1
ATOM 3228 C CA . ARG D 1 25 ? 46.907 10.576 60.604 1.00 63.37 25 ARG D CA 1
ATOM 3229 C C . ARG D 1 25 ? 46.115 11.788 61.085 1.00 63.70 25 ARG D C 1
ATOM 3230 O O . ARG D 1 25 ? 44.919 11.757 60.957 1.00 65.19 25 ARG D O 1
ATOM 3238 N N . ARG D 1 26 ? 46.755 12.850 61.590 1.00 63.94 26 ARG D N 1
ATOM 3239 C CA . ARG D 1 26 ? 46.040 14.053 62.107 1.00 64.74 26 ARG D CA 1
ATOM 3240 C C . ARG D 1 26 ? 45.550 14.927 60.952 1.00 65.94 26 ARG D C 1
ATOM 3241 O O . ARG D 1 26 ? 44.485 15.532 61.043 1.00 66.49 26 ARG D O 1
ATOM 3249 N N . GLU D 1 27 ? 46.283 14.954 59.844 1.00 67.43 27 GLU D N 1
ATOM 3250 C CA . GLU D 1 27 ? 45.845 15.725 58.675 1.00 68.97 27 GLU D CA 1
ATOM 3251 C C . GLU D 1 27 ? 44.558 15.158 58.097 1.00 70.32 27 GLU D C 1
ATOM 3252 O O . GLU D 1 27 ? 43.817 15.871 57.440 1.00 70.53 27 GLU D O 1
ATOM 3258 N N . ALA D 1 28 ? 44.296 13.882 58.362 1.00 72.31 28 ALA D N 1
ATOM 3259 C CA . ALA D 1 28 ? 43.109 13.225 57.878 1.00 74.28 28 ALA D CA 1
ATOM 3260 C C . ALA D 1 28 ? 41.953 13.507 58.831 1.00 76.49 28 ALA D C 1
ATOM 3261 O O . ALA D 1 28 ? 41.005 12.750 58.865 1.00 76.41 28 ALA D O 1
ATOM 3263 N N . GLN D 1 29 ? 42.059 14.593 59.603 1.00 79.22 29 GLN D N 1
ATOM 3264 C CA . GLN D 1 29 ? 41.005 15.056 60.529 1.00 81.26 29 GLN D CA 1
ATOM 3265 C C . GLN D 1 29 ? 40.435 13.921 61.414 1.00 82.85 29 GLN D C 1
ATOM 3266 O O . GLN D 1 29 ? 39.218 13.874 61.694 1.00 83.37 29 GLN D O 1
ATOM 3268 N N . ALA D 1 30 ? 41.351 13.041 61.847 1.00 84.48 30 ALA D N 1
ATOM 3269 C CA . ALA D 1 30 ? 41.091 11.928 62.760 1.00 85.59 30 ALA D CA 1
ATOM 3270 C C . ALA D 1 30 ? 41.755 12.158 64.151 1.00 86.47 30 ALA D C 1
ATOM 3271 O O . ALA D 1 30 ? 42.832 12.756 64.258 1.00 86.48 30 ALA D O 1
ATOM 3273 N N . ASP D 1 31 ? 41.076 11.694 65.208 1.00 87.23 31 ASP D N 1
ATOM 3274 C CA . ASP D 1 31 ? 41.706 11.472 66.514 1.00 87.56 31 ASP D CA 1
ATOM 3275 C C . ASP D 1 31 ? 42.183 10.001 66.610 1.00 87.82 31 ASP D C 1
ATOM 3276 O O . ASP D 1 31 ? 42.118 9.257 65.617 1.00 88.14 31 ASP D O 1
ATOM 3281 N N . PRO D 1 32 ? 42.760 9.597 67.754 1.00 88.22 32 PRO D N 1
ATOM 3282 C CA . PRO D 1 32 ? 43.227 8.202 67.847 1.00 88.18 32 PRO D CA 1
ATOM 3283 C C . PRO D 1 32 ? 42.101 7.183 68.055 1.00 88.21 32 PRO D C 1
ATOM 3284 O O . PRO D 1 32 ? 42.187 6.060 67.554 1.00 88.47 32 PRO D O 1
ATOM 3288 N N . VAL D 1 33 ? 41.052 7.581 68.768 1.00 88.29 33 VAL D N 1
ATOM 3289 C CA . VAL D 1 33 ? 39.870 6.738 68.943 1.00 88.28 33 VAL D CA 1
ATOM 3290 C C . VAL D 1 33 ? 39.286 6.264 67.587 1.00 87.74 33 VAL D C 1
ATOM 3291 O O . VAL D 1 33 ? 39.017 5.066 67.395 1.00 87.61 33 VAL D O 1
ATOM 3295 N N . GLN D 1 34 ? 39.109 7.202 66.654 1.00 86.63 34 GLN D N 1
ATOM 3296 C CA . GLN D 1 34 ? 38.603 6.865 65.336 1.00 85.47 34 GLN D CA 1
ATOM 3297 C C . GLN D 1 34 ? 39.649 6.106 64.531 1.00 84.92 34 GLN D C 1
ATOM 3298 O O . GLN D 1 34 ? 39.287 5.452 63.560 1.00 84.40 34 GLN D O 1
ATOM 3300 N N . PHE D 1 35 ? 40.938 6.190 64.906 1.00 84.10 35 PHE D N 1
ATOM 3301 C CA . PHE D 1 35 ? 41.988 5.463 64.156 1.00 83.44 35 PHE D CA 1
ATOM 3302 C C . PHE D 1 35 ? 41.840 3.950 64.264 1.00 81.54 35 PHE D C 1
ATOM 3303 O O . PHE D 1 35 ? 41.976 3.238 63.253 1.00 81.36 35 PHE D O 1
ATOM 3311 N N . SER D 1 36 ? 41.576 3.466 65.473 1.00 79.13 36 SER D N 1
ATOM 3312 C CA . SER D 1 36 ? 41.476 2.036 65.682 1.00 77.53 36 SER D CA 1
ATOM 3313 C C . SER D 1 36 ? 40.452 1.461 64.676 1.00 76.83 36 SER D C 1
ATOM 3314 O O . SER D 1 36 ? 40.816 0.529 63.942 1.00 77.53 36 SER D O 1
ATOM 3317 N N . GLN D 1 37 ? 39.245 2.054 64.595 1.00 74.05 37 GLN D N 1
ATOM 3318 C CA . GLN D 1 37 ? 38.212 1.701 63.562 1.00 73.59 37 GLN D CA 1
ATOM 3319 C C . GLN D 1 37 ? 38.692 1.719 62.114 1.00 71.38 37 GLN D C 1
ATOM 3320 O O . GLN D 1 37 ? 38.480 0.777 61.322 1.00 70.31 37 GLN D O 1
ATOM 3326 N N . LEU D 1 38 ? 39.321 2.830 61.773 1.00 69.64 38 LEU D N 1
ATOM 3327 C CA . LEU D 1 38 ? 39.903 2.993 60.472 1.00 68.82 38 LEU D CA 1
ATOM 3328 C C . LEU D 1 38 ? 40.903 1.883 60.130 1.00 67.86 38 LEU D C 1
ATOM 3329 O O . LEU D 1 38 ? 40.912 1.431 58.975 1.00 67.71 38 LEU D O 1
ATOM 3334 N N . VAL D 1 39 ? 41.676 1.370 61.100 1.00 67.01 39 VAL D N 1
ATOM 3335 C CA . VAL D 1 39 ? 42.556 0.262 60.749 1.00 66.71 39 VAL D CA 1
ATOM 3336 C C . VAL D 1 39 ? 41.802 -1.038 60.467 1.00 66.28 39 VAL D C 1
ATOM 3337 O O . VAL D 1 39 ? 42.156 -1.763 59.550 1.00 67.15 39 VAL D O 1
ATOM 3341 N N . VAL D 1 40 ? 40.761 -1.338 61.229 1.00 65.77 40 VAL D N 1
ATOM 3342 C CA . VAL D 1 40 ? 39.938 -2.506 60.965 1.00 64.94 40 VAL D CA 1
ATOM 3343 C C . VAL D 1 40 ? 39.326 -2.416 59.557 1.00 65.15 40 VAL D C 1
ATOM 3344 O O . VAL D 1 40 ? 39.382 -3.380 58.807 1.00 65.04 40 VAL D O 1
ATOM 3348 N N . LEU D 1 41 ? 38.771 -1.248 59.188 1.00 64.74 41 LEU D N 1
ATOM 3349 C CA . LEU D 1 41 ? 38.294 -0.995 57.801 1.00 63.71 41 LEU D CA 1
ATOM 3350 C C . LEU D 1 41 ? 39.324 -1.282 56.701 1.00 63.22 41 LEU D C 1
ATOM 3351 O O . LEU D 1 41 ? 39.000 -1.899 55.655 1.00 63.45 41 LEU D O 1
ATOM 3356 N N . GLY D 1 42 ? 40.566 -0.841 56.929 1.00 61.38 42 GLY D N 1
ATOM 3357 C CA . GLY D 1 42 ? 41.629 -1.063 55.948 1.00 60.21 42 GLY D CA 1
ATOM 3358 C C . GLY D 1 42 ? 42.053 -2.500 55.908 1.00 58.96 42 GLY D C 1
ATOM 3359 O O . GLY D 1 42 ? 42.449 -2.993 54.899 1.00 57.01 42 GLY D O 1
ATOM 3360 N N . ALA D 1 43 ? 41.949 -3.183 57.035 1.00 60.38 43 ALA D N 1
ATOM 3361 C CA . ALA D 1 43 ? 42.049 -4.664 57.069 1.00 60.50 43 ALA D CA 1
ATOM 3362 C C . ALA D 1 43 ? 41.003 -5.323 56.249 1.00 60.58 43 ALA D C 1
ATOM 3363 O O . ALA D 1 43 ? 41.321 -6.181 55.451 1.00 60.96 43 ALA D O 1
ATOM 3365 N N . ILE D 1 44 ? 39.737 -4.954 56.439 1.00 62.14 44 ILE D N 1
ATOM 3366 C CA . ILE D 1 44 ? 38.677 -5.618 55.667 1.00 62.72 44 ILE D CA 1
ATOM 3367 C C . ILE D 1 44 ? 38.968 -5.385 54.204 1.00 63.26 44 ILE D C 1
ATOM 3368 O O . ILE D 1 44 ? 39.001 -6.318 53.431 1.00 63.47 44 ILE D O 1
ATOM 3373 N N . ASP D 1 45 ? 39.164 -4.128 53.825 1.00 64.34 45 ASP D N 1
ATOM 3374 C CA . ASP D 1 45 ? 39.519 -3.797 52.442 1.00 65.28 45 ASP D CA 1
ATOM 3375 C C . ASP D 1 45 ? 40.751 -4.592 51.928 1.00 65.71 45 ASP D C 1
ATOM 3376 O O . ASP D 1 45 ? 40.774 -5.095 50.828 1.00 66.16 45 ASP D O 1
ATOM 3381 N N . ARG D 1 46 ? 41.768 -4.720 52.745 1.00 66.80 46 ARG D N 1
ATOM 3382 C CA . ARG D 1 46 ? 42.972 -5.448 52.354 1.00 68.83 46 ARG D CA 1
ATOM 3383 C C . ARG D 1 46 ? 42.708 -6.960 52.151 1.00 69.90 46 ARG D C 1
ATOM 3384 O O . ARG D 1 46 ? 43.161 -7.565 51.176 1.00 70.47 46 ARG D O 1
ATOM 3392 N N . LEU D 1 47 ? 41.930 -7.564 53.042 1.00 70.11 47 LEU D N 1
ATOM 3393 C CA . LEU D 1 47 ? 41.598 -8.974 52.910 1.00 69.92 47 LEU D CA 1
ATOM 3394 C C . LEU D 1 47 ? 40.575 -9.333 51.825 1.00 69.96 47 LEU D C 1
ATOM 3395 O O . LEU D 1 47 ? 40.288 -10.498 51.647 1.00 71.75 47 LEU D O 1
ATOM 3400 N N . GLY D 1 48 ? 40.042 -8.368 51.087 1.00 70.51 48 GLY D N 1
ATOM 3401 C CA . GLY D 1 48 ? 39.100 -8.634 49.966 1.00 69.40 48 GLY D CA 1
ATOM 3402 C C . GLY D 1 48 ? 37.630 -8.403 50.302 1.00 69.23 48 GLY D C 1
ATOM 3403 O O . GLY D 1 48 ? 36.769 -8.351 49.406 1.00 68.60 48 GLY D O 1
ATOM 3404 N N . GLY D 1 49 ? 37.326 -8.235 51.589 1.00 69.02 49 GLY D N 1
ATOM 3405 C CA . GLY D 1 49 ? 35.929 -8.153 52.034 1.00 68.88 49 GLY D CA 1
ATOM 3406 C C . GLY D 1 49 ? 35.363 -9.549 52.315 1.00 68.73 49 GLY D C 1
ATOM 3407 O O . GLY D 1 49 ? 36.086 -10.582 52.264 1.00 67.18 49 GLY D O 1
ATOM 3408 N N . ASP D 1 50 ? 34.080 -9.569 52.648 1.00 68.40 50 ASP D N 1
ATOM 3409 C CA . ASP D 1 50 ? 33.348 -10.826 52.840 1.00 68.71 50 ASP D CA 1
ATOM 3410 C C . ASP D 1 50 ? 34.179 -11.776 53.707 1.00 67.72 50 ASP D C 1
ATOM 3411 O O . ASP D 1 50 ? 34.463 -12.927 53.316 1.00 67.55 50 ASP D O 1
ATOM 3416 N N . VAL D 1 51 ? 34.584 -11.265 54.877 1.00 66.80 51 VAL D N 1
ATOM 3417 C CA . VAL D 1 51 ? 35.433 -12.010 55.818 1.00 66.22 51 VAL D CA 1
ATOM 3418 C C . VAL D 1 51 ? 34.788 -12.256 57.153 1.00 65.06 51 VAL D C 1
ATOM 3419 O O . VAL D 1 51 ? 33.961 -11.496 57.604 1.00 64.94 51 VAL D O 1
ATOM 3423 N N . THR D 1 52 ? 35.205 -13.325 57.801 1.00 63.94 52 THR D N 1
ATOM 3424 C CA . THR D 1 52 ? 34.656 -13.627 59.077 1.00 63.81 52 THR D CA 1
ATOM 3425 C C . THR D 1 52 ? 35.473 -12.920 60.140 1.00 63.51 52 THR D C 1
ATOM 3426 O O . THR D 1 52 ? 36.724 -12.923 60.075 1.00 61.58 52 THR D O 1
ATOM 3430 N N . PRO D 1 53 ? 34.774 -12.456 61.203 1.00 62.91 53 PRO D N 1
ATOM 3431 C CA . PRO D 1 53 ? 35.450 -11.971 62.386 1.00 62.58 53 PRO D CA 1
ATOM 3432 C C . PRO D 1 53 ? 36.698 -12.807 62.701 1.00 62.48 53 PRO D C 1
ATOM 3433 O O . PRO D 1 53 ? 37.769 -12.270 62.915 1.00 62.90 53 PRO D O 1
ATOM 3437 N N . SER D 1 54 ? 36.571 -14.121 62.729 1.00 62.43 54 SER D N 1
ATOM 3438 C CA . SER D 1 54 ? 37.656 -14.878 63.261 1.00 62.32 54 SER D CA 1
ATOM 3439 C C . SER D 1 54 ? 38.918 -14.772 62.380 1.00 62.81 54 SER D C 1
ATOM 3440 O O . SER D 1 54 ? 39.995 -14.767 62.928 1.00 62.93 54 SER D O 1
ATOM 3443 N N . GLU D 1 55 ? 38.792 -14.660 61.058 1.00 64.05 55 GLU D N 1
ATOM 3444 C CA . GLU D 1 55 ? 39.971 -14.493 60.160 1.00 65.31 55 GLU D CA 1
ATOM 3445 C C . GLU D 1 55 ? 40.515 -13.044 60.178 1.00 66.06 55 GLU D C 1
ATOM 3446 O O . GLU D 1 55 ? 41.727 -12.799 60.044 1.00 64.95 55 GLU D O 1
ATOM 3452 N N . LEU D 1 56 ? 39.588 -12.090 60.279 1.00 67.26 56 LEU D N 1
ATOM 3453 C CA . LEU D 1 56 ? 39.920 -10.701 60.515 1.00 68.19 56 LEU D CA 1
ATOM 3454 C C . LEU D 1 56 ? 40.787 -10.584 61.785 1.00 68.28 56 LEU D C 1
ATOM 3455 O O . LEU D 1 56 ? 41.927 -10.135 61.712 1.00 68.04 56 LEU D O 1
ATOM 3460 N N . ALA D 1 57 ? 40.231 -11.022 62.923 1.00 68.38 57 ALA D N 1
ATOM 3461 C CA . ALA D 1 57 ? 40.897 -10.985 64.235 1.00 68.84 57 ALA D CA 1
ATOM 3462 C C . ALA D 1 57 ? 42.285 -11.597 64.177 1.00 69.10 57 ALA D C 1
ATOM 3463 O O . ALA D 1 57 ? 43.247 -10.993 64.578 1.00 68.47 57 ALA D O 1
ATOM 3465 N N . ALA D 1 58 ? 42.349 -12.812 63.653 1.00 69.86 58 ALA D N 1
ATOM 3466 C CA . ALA D 1 58 ? 43.600 -13.534 63.441 1.00 70.42 58 ALA D CA 1
ATOM 3467 C C . ALA D 1 58 ? 44.602 -12.798 62.558 1.00 70.46 58 ALA D C 1
ATOM 3468 O O . ALA D 1 58 ? 45.763 -12.722 62.898 1.00 71.11 58 ALA D O 1
ATOM 3470 N N . ALA D 1 59 ? 44.163 -12.279 61.421 1.00 71.57 59 ALA D N 1
ATOM 3471 C CA . ALA D 1 59 ? 45.042 -11.515 60.516 1.00 72.51 59 ALA D CA 1
ATOM 3472 C C . ALA D 1 59 ? 45.507 -10.185 61.128 1.00 73.41 59 ALA D C 1
ATOM 3473 O O . ALA D 1 59 ? 46.511 -9.657 60.721 1.00 73.16 59 ALA D O 1
ATOM 3475 N N . GLU D 1 60 ? 44.768 -9.648 62.082 1.00 74.85 60 GLU D N 1
ATOM 3476 C CA . GLU D 1 60 ? 45.163 -8.436 62.727 1.00 76.94 60 GLU D CA 1
ATOM 3477 C C . GLU D 1 60 ? 45.831 -8.730 64.063 1.00 78.96 60 GLU D C 1
ATOM 3478 O O . GLU D 1 60 ? 46.113 -7.799 64.863 1.00 79.38 60 GLU D O 1
ATOM 3484 N N . ARG D 1 61 ? 46.120 -10.020 64.280 1.00 80.64 61 ARG D N 1
ATOM 3485 C CA . ARG D 1 61 ? 46.658 -10.516 65.529 1.00 81.84 61 ARG D CA 1
ATOM 3486 C C . ARG D 1 61 ? 46.001 -9.855 66.725 1.00 83.53 61 ARG D C 1
ATOM 3487 O O . ARG D 1 61 ? 46.695 -9.294 67.558 1.00 83.37 61 ARG D O 1
ATOM 3503 N N . ARG D 1 63 ? 42.615 -9.821 69.844 1.00 86.78 63 ARG D N 1
ATOM 3504 C CA . ARG D 1 63 ? 41.642 -10.547 70.655 1.00 85.83 63 ARG D CA 1
ATOM 3505 C C . ARG D 1 63 ? 40.278 -10.328 70.018 1.00 85.68 63 ARG D C 1
ATOM 3506 O O . ARG D 1 63 ? 39.973 -9.215 69.577 1.00 85.41 63 ARG D O 1
ATOM 3514 N N . SER D 1 64 ? 39.459 -11.378 69.965 1.00 85.16 64 SER D N 1
ATOM 3515 C CA . SER D 1 64 ? 38.207 -11.297 69.211 1.00 85.02 64 SER D CA 1
ATOM 3516 C C . SER D 1 64 ? 37.143 -10.510 69.986 1.00 84.78 64 SER D C 1
ATOM 3517 O O . SER D 1 64 ? 36.298 -9.857 69.371 1.00 85.11 64 SER D O 1
ATOM 3520 N N . SER D 1 65 ? 37.188 -10.556 71.319 1.00 84.24 65 SER D N 1
ATOM 3521 C CA . SER D 1 65 ? 36.256 -9.769 72.152 1.00 83.66 65 SER D CA 1
ATOM 3522 C C . SER D 1 65 ? 36.367 -8.250 71.884 1.00 83.26 65 SER D C 1
ATOM 3523 O O . SER D 1 65 ? 35.350 -7.525 71.923 1.00 83.17 65 SER D O 1
ATOM 3526 N N . ASN D 1 66 ? 37.600 -7.792 71.621 1.00 82.24 66 ASN D N 1
ATOM 3527 C CA . ASN D 1 66 ? 37.862 -6.418 71.212 1.00 81.75 66 ASN D CA 1
ATOM 3528 C C . ASN D 1 66 ? 37.332 -6.238 69.807 1.00 81.36 66 ASN D C 1
ATOM 3529 O O . ASN D 1 66 ? 36.394 -5.462 69.589 1.00 81.35 66 ASN D O 1
ATOM 3531 N N . LEU D 1 67 ? 37.906 -6.984 68.857 1.00 80.49 67 LEU D N 1
ATOM 3532 C CA . LEU D 1 67 ? 37.453 -6.921 67.466 1.00 79.46 67 LEU D CA 1
ATOM 3533 C C . LEU D 1 67 ? 35.959 -6.755 67.427 1.00 78.22 67 LEU D C 1
ATOM 3534 O O . LEU D 1 67 ? 35.442 -5.866 66.765 1.00 78.77 67 LEU D O 1
ATOM 3539 N N . ALA D 1 68 ? 35.291 -7.643 68.140 1.00 77.03 68 ALA D N 1
ATOM 3540 C CA . ALA D 1 68 ? 33.850 -7.633 68.301 1.00 76.05 68 ALA D CA 1
ATOM 3541 C C . ALA D 1 68 ? 33.265 -6.225 68.487 1.00 75.13 68 ALA D C 1
ATOM 3542 O O . ALA D 1 68 ? 32.447 -5.785 67.699 1.00 75.48 68 ALA D O 1
ATOM 3544 N N . ALA D 1 69 ? 33.689 -5.534 69.534 1.00 74.21 69 ALA D N 1
ATOM 3545 C CA . ALA D 1 69 ? 33.277 -4.140 69.805 1.00 73.78 69 ALA D CA 1
ATOM 3546 C C . ALA D 1 69 ? 33.635 -3.087 68.721 1.00 72.83 69 ALA D C 1
ATOM 3547 O O . ALA D 1 69 ? 32.934 -2.093 68.550 1.00 72.27 69 ALA D O 1
ATOM 3549 N N . LEU D 1 70 ? 34.750 -3.283 68.036 1.00 71.87 70 LEU D N 1
ATOM 3550 C CA . LEU D 1 70 ? 35.099 -2.447 66.895 1.00 71.55 70 LEU D CA 1
ATOM 3551 C C . LEU D 1 70 ? 34.160 -2.624 65.705 1.00 70.82 70 LEU D C 1
ATOM 3552 O O . LEU D 1 70 ? 34.036 -1.717 64.902 1.00 70.66 70 LEU D O 1
ATOM 3557 N N . LEU D 1 71 ? 33.535 -3.787 65.571 1.00 69.97 71 LEU D N 1
ATOM 3558 C CA . LEU D 1 71 ? 32.607 -4.040 64.478 1.00 69.57 71 LEU D CA 1
ATOM 3559 C C . LEU D 1 71 ? 31.233 -3.524 64.863 1.00 69.71 71 LEU D C 1
ATOM 3560 O O . LEU D 1 71 ? 30.472 -3.061 64.007 1.00 70.22 71 LEU D O 1
ATOM 3565 N N . ARG D 1 72 ? 30.901 -3.671 66.146 1.00 69.51 72 ARG D N 1
ATOM 3566 C CA . ARG D 1 72 ? 29.789 -2.960 66.768 1.00 69.36 72 ARG D CA 1
ATOM 3567 C C . ARG D 1 72 ? 29.891 -1.456 66.520 1.00 69.34 72 ARG D C 1
ATOM 3568 O O . ARG D 1 72 ? 28.989 -0.870 65.939 1.00 68.44 72 ARG D O 1
ATOM 3570 N N . GLU D 1 73 ? 31.004 -0.834 66.923 1.00 69.50 73 GLU D N 1
ATOM 3571 C CA . GLU D 1 73 ? 31.197 0.600 66.688 1.00 69.82 73 GLU D CA 1
ATOM 3572 C C . GLU D 1 73 ? 30.960 0.933 65.208 1.00 69.56 73 GLU D C 1
ATOM 3573 O O . GLU D 1 73 ? 30.276 1.908 64.893 1.00 70.71 73 GLU D O 1
ATOM 3579 N N . LEU D 1 74 ? 31.461 0.068 64.324 1.00 68.69 74 LEU D N 1
ATOM 3580 C CA . LEU D 1 74 ? 31.420 0.246 62.854 1.00 67.58 74 LEU D CA 1
ATOM 3581 C C . LEU D 1 74 ? 30.139 -0.061 62.130 1.00 67.24 74 LEU D C 1
ATOM 3582 O O . LEU D 1 74 ? 29.863 0.540 61.105 1.00 66.72 74 LEU D O 1
ATOM 3587 N N . GLU D 1 75 ? 29.430 -1.087 62.585 1.00 66.86 75 GLU D N 1
ATOM 3588 C CA . GLU D 1 75 ? 28.235 -1.546 61.906 1.00 66.96 75 GLU D CA 1
ATOM 3589 C C . GLU D 1 75 ? 27.116 -0.542 62.253 1.00 66.69 75 GLU D C 1
ATOM 3590 O O . GLU D 1 75 ? 26.119 -0.419 61.533 1.00 65.47 75 GLU D O 1
ATOM 3592 N N . ARG D 1 76 ? 27.325 0.145 63.383 1.00 66.54 76 ARG D N 1
ATOM 3593 C CA . ARG D 1 76 ? 26.477 1.233 63.863 1.00 66.38 76 ARG D CA 1
ATOM 3594 C C . ARG D 1 76 ? 26.713 2.493 63.020 1.00 66.16 76 ARG D C 1
ATOM 3595 O O . ARG D 1 76 ? 25.741 3.100 62.520 1.00 66.77 76 ARG D O 1
ATOM 3598 N N . GLY D 1 77 ? 27.987 2.866 62.848 1.00 65.10 77 GLY D N 1
ATOM 3599 C CA . GLY D 1 77 ? 28.364 3.939 61.927 1.00 64.40 77 GLY D CA 1
ATOM 3600 C C . GLY D 1 77 ? 27.803 3.782 60.512 1.00 63.70 77 GLY D C 1
ATOM 3601 O O . GLY D 1 77 ? 27.666 4.768 59.803 1.00 63.45 77 GLY D O 1
ATOM 3602 N N . GLY D 1 78 ? 27.474 2.553 60.100 1.00 62.95 78 GLY D N 1
ATOM 3603 C CA . GLY D 1 78 ? 27.025 2.265 58.729 1.00 62.45 78 GLY D CA 1
ATOM 3604 C C . GLY D 1 78 ? 28.183 1.927 57.805 1.00 62.30 78 GLY D C 1
ATOM 3605 O O . GLY D 1 78 ? 28.030 1.831 56.591 1.00 62.01 78 GLY D O 1
ATOM 3606 N N . LEU D 1 79 ? 29.350 1.706 58.401 1.00 62.52 79 LEU D N 1
ATOM 3607 C CA . LEU D 1 79 ? 30.596 1.606 57.666 1.00 61.99 79 LEU D CA 1
ATOM 3608 C C . LEU D 1 79 ? 30.934 0.196 57.213 1.00 62.38 79 LEU D C 1
ATOM 3609 O O . LEU D 1 79 ? 31.808 0.015 56.368 1.00 60.96 79 LEU D O 1
ATOM 3614 N N . ILE D 1 80 ? 30.273 -0.803 57.792 1.00 63.65 80 ILE D N 1
ATOM 3615 C CA . ILE D 1 80 ? 30.502 -2.190 57.384 1.00 64.96 80 ILE D CA 1
ATOM 3616 C C . ILE D 1 80 ? 29.190 -2.918 57.340 1.00 66.75 80 ILE D C 1
ATOM 3617 O O . ILE D 1 80 ? 28.313 -2.654 58.160 1.00 66.73 80 ILE D O 1
ATOM 3622 N N . VAL D 1 81 ? 29.093 -3.841 56.386 1.00 68.71 81 VAL D N 1
ATOM 3623 C CA . VAL D 1 81 ? 27.947 -4.727 56.213 1.00 70.34 81 VAL D CA 1
ATOM 3624 C C . VAL D 1 81 ? 28.215 -6.100 56.885 1.00 72.07 81 VAL D C 1
ATOM 3625 O O . VAL D 1 81 ? 29.182 -6.808 56.542 1.00 72.16 81 VAL D O 1
ATOM 3629 N N . ARG D 1 82 ? 27.365 -6.439 57.854 1.00 73.31 82 ARG D N 1
ATOM 3630 C CA . ARG D 1 82 ? 27.481 -7.677 58.597 1.00 75.06 82 ARG D CA 1
ATOM 3631 C C . ARG D 1 82 ? 26.335 -8.562 58.225 1.00 75.96 82 ARG D C 1
ATOM 3632 O O . ARG D 1 82 ? 25.189 -8.223 58.474 1.00 76.27 82 ARG D O 1
ATOM 3634 N N . HIS D 1 83 ? 26.650 -9.700 57.628 1.00 77.35 83 HIS D N 1
ATOM 3635 C CA . HIS D 1 83 ? 25.637 -10.660 57.248 1.00 78.66 83 HIS D CA 1
ATOM 3636 C C . HIS D 1 83 ? 26.038 -12.058 57.654 1.00 78.74 83 HIS D C 1
ATOM 3637 O O . HIS D 1 83 ? 27.226 -12.369 57.750 1.00 78.26 83 HIS D O 1
ATOM 3644 N N . ALA D 1 84 ? 25.031 -12.890 57.875 1.00 78.96 84 ALA D N 1
ATOM 3645 C CA . ALA D 1 84 ? 25.244 -14.286 58.107 1.00 79.77 84 ALA D CA 1
ATOM 3646 C C . ALA D 1 84 ? 25.845 -14.919 56.875 1.00 80.56 84 ALA D C 1
ATOM 3647 O O . ALA D 1 84 ? 25.507 -14.592 55.735 1.00 79.44 84 ALA D O 1
ATOM 3649 N N . ASP D 1 85 ? 26.742 -15.852 57.146 1.00 82.15 85 ASP D N 1
ATOM 3650 C CA . ASP D 1 85 ? 27.388 -16.644 56.126 1.00 83.60 85 ASP D CA 1
ATOM 3651 C C . ASP D 1 85 ? 26.568 -17.932 55.922 1.00 84.76 85 ASP D C 1
ATOM 3652 O O . ASP D 1 85 ? 26.030 -18.491 56.901 1.00 86.17 85 ASP D O 1
ATOM 3657 N N . PRO D 1 86 ? 26.445 -18.401 54.663 1.00 85.33 86 PRO D N 1
ATOM 3658 C CA . PRO D 1 86 ? 26.061 -19.825 54.515 1.00 85.43 86 PRO D CA 1
ATOM 3659 C C . PRO D 1 86 ? 27.213 -20.760 54.913 1.00 85.35 86 PRO D C 1
ATOM 3660 O O . PRO D 1 86 ? 28.117 -20.981 54.100 1.00 85.33 86 PRO D O 1
ATOM 3664 N N . ARG D 1 91 ? 28.317 -18.930 60.172 1.00 62.44 91 ARG D N 1
ATOM 3665 C CA . ARG D 1 91 ? 29.203 -17.818 60.487 1.00 62.24 91 ARG D CA 1
ATOM 3666 C C . ARG D 1 91 ? 28.574 -16.502 60.017 1.00 62.41 91 ARG D C 1
ATOM 3667 O O . ARG D 1 91 ? 27.454 -16.468 59.467 1.00 61.54 91 ARG D O 1
ATOM 3669 N N . THR D 1 92 ? 29.307 -15.420 60.257 1.00 63.02 92 THR D N 1
ATOM 3670 C CA . THR D 1 92 ? 28.939 -14.087 59.782 1.00 63.35 92 THR D CA 1
ATOM 3671 C C . THR D 1 92 ? 30.100 -13.487 59.000 1.00 63.11 92 THR D C 1
ATOM 3672 O O . THR D 1 92 ? 31.256 -13.715 59.314 1.00 61.59 92 THR D O 1
ATOM 3676 N N . ARG D 1 93 ? 29.735 -12.749 57.955 1.00 63.63 93 ARG D N 1
ATOM 3677 C CA . ARG D 1 93 ? 30.676 -12.202 56.972 1.00 63.74 93 ARG D CA 1
ATOM 3678 C C . ARG D 1 93 ? 30.619 -10.669 56.892 1.00 62.78 93 ARG D C 1
ATOM 3679 O O . ARG D 1 93 ? 29.548 -10.068 56.874 1.00 61.78 93 ARG D O 1
ATOM 3687 N N . VAL D 1 94 ? 31.789 -10.059 56.817 1.00 61.68 94 VAL D N 1
ATOM 3688 C CA . VAL D 1 94 ? 31.918 -8.619 56.965 1.00 61.59 94 VAL D CA 1
ATOM 3689 C C . VAL D 1 94 ? 32.545 -7.988 55.718 1.00 61.16 94 VAL D C 1
ATOM 3690 O O . VAL D 1 94 ? 33.637 -8.395 55.260 1.00 61.03 94 VAL D O 1
ATOM 3694 N N . SER D 1 95 ? 31.846 -6.995 55.165 1.00 60.59 95 SER D N 1
ATOM 3695 C CA . SER D 1 95 ? 32.372 -6.191 54.065 1.00 60.35 95 SER D CA 1
ATOM 3696 C C . SER D 1 95 ? 32.231 -4.734 54.434 1.00 60.60 95 SER D C 1
ATOM 3697 O O . SER D 1 95 ? 31.523 -4.401 55.360 1.00 61.07 95 SER D O 1
ATOM 3700 N N . LEU D 1 96 ? 32.959 -3.868 53.729 1.00 61.79 96 LEU D N 1
ATOM 3701 C CA . LEU D 1 96 ? 32.756 -2.400 53.795 1.00 61.16 96 LEU D CA 1
ATOM 3702 C C . LEU D 1 96 ? 31.419 -2.057 53.154 1.00 60.29 96 LEU D C 1
ATOM 3703 O O . LEU D 1 96 ? 30.921 -2.820 52.317 1.00 60.32 96 LEU D O 1
ATOM 3708 N N . SER D 1 97 ? 30.820 -0.944 53.582 1.00 59.33 97 SER D N 1
ATOM 3709 C CA . SER D 1 97 ? 29.637 -0.412 52.915 1.00 58.00 97 SER D CA 1
ATOM 3710 C C . SER D 1 97 ? 30.160 0.598 51.915 1.00 57.42 97 SER D C 1
ATOM 3711 O O . SER D 1 97 ? 31.378 0.841 51.846 1.00 56.78 97 SER D O 1
ATOM 3714 N N . SER D 1 98 ? 29.286 1.162 51.090 1.00 56.80 98 SER D N 1
ATOM 3715 C CA . SER D 1 98 ? 29.711 2.266 50.207 1.00 56.75 98 SER D CA 1
ATOM 3716 C C . SER D 1 98 ? 30.336 3.391 51.050 1.00 55.99 98 SER D C 1
ATOM 3717 O O . SER D 1 98 ? 31.379 3.948 50.679 1.00 55.48 98 SER D O 1
ATOM 3720 N N . GLU D 1 99 ? 29.709 3.695 52.185 1.00 55.12 99 GLU D N 1
ATOM 3721 C CA . GLU D 1 99 ? 30.176 4.773 53.032 1.00 56.30 99 GLU D CA 1
ATOM 3722 C C . GLU D 1 99 ? 31.477 4.421 53.793 1.00 55.37 99 GLU D C 1
ATOM 3723 O O . GLU D 1 99 ? 32.316 5.272 53.946 1.00 55.34 99 GLU D O 1
ATOM 3729 N N . GLY D 1 100 ? 31.614 3.175 54.248 1.00 55.28 100 GLY D N 1
ATOM 3730 C CA . GLY D 1 100 ? 32.882 2.615 54.744 1.00 55.75 100 GLY D CA 1
ATOM 3731 C C . GLY D 1 100 ? 34.022 2.774 53.730 1.00 55.56 100 GLY D C 1
ATOM 3732 O O . GLY D 1 100 ? 35.107 3.217 54.069 1.00 54.71 100 GLY D O 1
ATOM 3733 N N . ARG D 1 101 ? 33.737 2.450 52.474 1.00 55.33 101 ARG D N 1
ATOM 3734 C CA . ARG D 1 101 ? 34.667 2.668 51.410 1.00 55.58 101 ARG D CA 1
ATOM 3735 C C . ARG D 1 101 ? 34.995 4.135 51.129 1.00 56.08 101 ARG D C 1
ATOM 3736 O O . ARG D 1 101 ? 36.152 4.452 50.842 1.00 54.30 101 ARG D O 1
ATOM 3744 N N . ARG D 1 102 ? 33.980 5.013 51.149 1.00 57.19 102 ARG D N 1
ATOM 3745 C CA . ARG D 1 102 ? 34.203 6.451 50.982 1.00 57.49 102 ARG D CA 1
ATOM 3746 C C . ARG D 1 102 ? 34.992 6.953 52.173 1.00 57.48 102 ARG D C 1
ATOM 3747 O O . ARG D 1 102 ? 35.831 7.818 52.031 1.00 56.57 102 ARG D O 1
ATOM 3755 N N . ASN D 1 103 ? 34.743 6.396 53.348 1.00 58.16 103 ASN D N 1
ATOM 3756 C CA . ASN D 1 103 ? 35.504 6.798 54.531 1.00 59.67 103 ASN D CA 1
ATOM 3757 C C . ASN D 1 103 ? 36.997 6.436 54.369 1.00 59.48 103 ASN D C 1
ATOM 3758 O O . ASN D 1 103 ? 37.899 7.302 54.433 1.00 59.46 103 ASN D O 1
ATOM 3763 N N . LEU D 1 104 ? 37.248 5.160 54.121 1.00 59.61 104 LEU D N 1
ATOM 3764 C CA . LEU D 1 104 ? 38.622 4.655 54.028 1.00 60.03 104 LEU D CA 1
ATOM 3765 C C . LEU D 1 104 ? 39.431 5.387 52.930 1.00 60.68 104 LEU D C 1
ATOM 3766 O O . LEU D 1 104 ? 40.466 5.952 53.197 1.00 59.23 104 LEU D O 1
ATOM 3771 N N . TYR D 1 105 ? 38.861 5.413 51.726 1.00 62.03 105 TYR D N 1
ATOM 3772 C CA . TYR D 1 105 ? 39.452 6.007 50.556 1.00 62.85 105 TYR D CA 1
ATOM 3773 C C . TYR D 1 105 ? 39.478 7.554 50.551 1.00 62.89 105 TYR D C 1
ATOM 3774 O O . TYR D 1 105 ? 40.402 8.155 49.967 1.00 63.94 105 TYR D O 1
ATOM 3783 N N . GLY D 1 106 ? 38.493 8.174 51.191 1.00 62.19 106 GLY D N 1
ATOM 3784 C CA . GLY D 1 106 ? 38.481 9.598 51.456 1.00 61.78 106 GLY D CA 1
ATOM 3785 C C . GLY D 1 106 ? 39.510 9.968 52.512 1.00 62.07 106 GLY D C 1
ATOM 3786 O O . GLY D 1 106 ? 40.063 11.045 52.501 1.00 61.64 106 GLY D O 1
ATOM 3787 N N . ASN D 1 107 ? 39.769 9.096 53.461 1.00 62.55 107 ASN D N 1
ATOM 3788 C CA . ASN D 1 107 ? 40.822 9.393 54.433 1.00 63.22 107 ASN D CA 1
ATOM 3789 C C . ASN D 1 107 ? 42.239 9.443 53.716 1.00 62.77 107 ASN D C 1
ATOM 3790 O O . ASN D 1 107 ? 42.924 10.483 53.708 1.00 59.67 107 ASN D O 1
ATOM 3795 N N . ARG D 1 108 ? 42.573 8.350 53.023 1.00 63.34 108 ARG D N 1
ATOM 3796 C CA . ARG D 1 108 ? 43.800 8.239 52.173 1.00 63.58 108 ARG D CA 1
ATOM 3797 C C . ARG D 1 108 ? 44.027 9.395 51.211 1.00 63.29 108 ARG D C 1
ATOM 3798 O O . ARG D 1 108 ? 45.125 9.924 51.108 1.00 63.58 108 ARG D O 1
ATOM 3806 N N . ALA D 1 109 ? 42.964 9.789 50.537 1.00 63.35 109 ALA D N 1
ATOM 3807 C CA . ALA D 1 109 ? 42.937 10.982 49.691 1.00 63.22 109 ALA D CA 1
ATOM 3808 C C . ALA D 1 109 ? 43.284 12.310 50.412 1.00 62.99 109 ALA D C 1
ATOM 3809 O O . ALA D 1 109 ? 44.104 13.117 49.905 1.00 63.65 109 ALA D O 1
ATOM 3811 N N . LYS D 1 110 ? 42.713 12.533 51.591 1.00 62.94 110 LYS D N 1
ATOM 3812 C CA . LYS D 1 110 ? 43.075 13.686 52.418 1.00 63.37 110 LYS D CA 1
ATOM 3813 C C . LYS D 1 110 ? 44.586 13.708 52.708 1.00 63.59 110 LYS D C 1
ATOM 3814 O O . LYS D 1 110 ? 45.270 14.719 52.581 1.00 63.33 110 LYS D O 1
ATOM 3820 N N . ARG D 1 111 ? 45.070 12.568 53.157 1.00 63.10 111 ARG D N 1
ATOM 3821 C CA . ARG D 1 111 ? 46.438 12.420 53.510 1.00 63.67 111 ARG D CA 1
ATOM 3822 C C . ARG D 1 111 ? 47.386 12.647 52.336 1.00 62.43 111 ARG D C 1
ATOM 3823 O O . ARG D 1 111 ? 48.349 13.335 52.502 1.00 62.17 111 ARG D O 1
ATOM 3831 N N . GLU D 1 112 ? 47.059 12.092 51.174 1.00 61.80 112 GLU D N 1
ATOM 3832 C CA . GLU D 1 112 ? 47.762 12.342 49.921 1.00 61.78 112 GLU D CA 1
ATOM 3833 C C . GLU D 1 112 ? 47.656 13.783 49.455 1.00 61.05 112 GLU D C 1
ATOM 3834 O O . GLU D 1 112 ? 48.628 14.326 48.928 1.00 61.56 112 GLU D O 1
ATOM 3840 N N . GLU D 1 113 ? 46.506 14.420 49.668 1.00 60.66 113 GLU D N 1
ATOM 3841 C CA . GLU D 1 113 ? 46.393 15.842 49.315 1.00 60.48 113 GLU D CA 1
ATOM 3842 C C . GLU D 1 113 ? 47.334 16.733 50.123 1.00 58.64 113 GLU D C 1
ATOM 3843 O O . GLU D 1 113 ? 48.118 17.510 49.546 1.00 57.72 113 GLU D O 1
ATOM 3849 N N . TRP D 1 114 ? 47.256 16.608 51.439 1.00 56.32 114 TRP D N 1
ATOM 3850 C CA . TRP D 1 114 ? 48.215 17.215 52.297 1.00 55.36 114 TRP D CA 1
ATOM 3851 C C . TRP D 1 114 ? 49.665 16.871 51.835 1.00 56.09 114 TRP D C 1
ATOM 3852 O O . TRP D 1 114 ? 50.521 17.788 51.594 1.00 53.97 114 TRP D O 1
ATOM 3863 N N . LEU D 1 115 ? 49.951 15.580 51.667 1.00 55.90 115 LEU D N 1
ATOM 3864 C CA . LEU D 1 115 ? 51.313 15.172 51.387 1.00 56.44 115 LEU D CA 1
ATOM 3865 C C . LEU D 1 115 ? 51.905 15.757 50.086 1.00 57.61 115 LEU D C 1
ATOM 3866 O O . LEU D 1 115 ? 53.058 16.187 50.024 1.00 54.33 115 LEU D O 1
ATOM 3871 N N . VAL D 1 116 ? 51.077 15.835 49.047 1.00 59.66 116 VAL D N 1
ATOM 3872 C CA . VAL D 1 116 ? 51.511 16.480 47.818 1.00 60.62 116 VAL D CA 1
ATOM 3873 C C . VAL D 1 116 ? 51.822 17.967 48.002 1.00 61.42 116 VAL D C 1
ATOM 3874 O O . VAL D 1 116 ? 52.684 18.473 47.299 1.00 62.13 116 VAL D O 1
ATOM 3878 N N . ARG D 1 117 ? 51.133 18.653 48.917 1.00 61.59 117 ARG D N 1
ATOM 3879 C CA . ARG D 1 117 ? 51.393 20.061 49.193 1.00 62.23 117 ARG D CA 1
ATOM 3880 C C . ARG D 1 117 ? 52.685 20.176 49.951 1.00 62.51 117 ARG D C 1
ATOM 3881 O O . ARG D 1 117 ? 53.516 21.041 49.652 1.00 63.31 117 ARG D O 1
ATOM 3889 N N . ALA D 1 118 ? 52.884 19.262 50.890 1.00 63.13 118 ALA D N 1
ATOM 3890 C CA . ALA D 1 118 ? 54.014 19.270 51.774 1.00 63.28 118 ALA D CA 1
ATOM 3891 C C . ALA D 1 118 ? 55.276 19.069 50.976 1.00 64.90 118 ALA D C 1
ATOM 3892 O O . ALA D 1 118 ? 56.298 19.733 51.253 1.00 64.51 118 ALA D O 1
ATOM 3902 N N . HIS D 1 120 ? 55.715 19.612 47.671 1.00 66.42 120 HIS D N 1
ATOM 3903 C CA . HIS D 1 120 ? 56.088 20.721 46.801 1.00 67.04 120 HIS D CA 1
ATOM 3904 C C . HIS D 1 120 ? 56.590 21.970 47.522 1.00 65.06 120 HIS D C 1
ATOM 3905 O O . HIS D 1 120 ? 57.356 22.717 46.952 1.00 64.20 120 HIS D O 1
ATOM 3912 N N . ALA D 1 121 ? 56.275 22.114 48.800 1.00 64.10 121 ALA D N 1
ATOM 3913 C CA . ALA D 1 121 ? 56.847 23.183 49.592 1.00 64.20 121 ALA D CA 1
ATOM 3914 C C . ALA D 1 121 ? 58.300 22.849 49.956 1.00 64.52 121 ALA D C 1
ATOM 3915 O O . ALA D 1 121 ? 59.217 23.607 49.618 1.00 63.63 121 ALA D O 1
ATOM 3917 N N . CYS D 1 122 ? 58.467 21.665 50.555 1.00 64.56 122 CYS D N 1
ATOM 3918 C CA . CYS D 1 122 ? 59.620 21.243 51.333 1.00 65.18 122 CYS D CA 1
ATOM 3919 C C . CYS D 1 122 ? 60.795 20.615 50.608 1.00 65.19 122 CYS D C 1
ATOM 3920 O O . CYS D 1 122 ? 61.831 20.448 51.230 1.00 64.75 122 CYS D O 1
ATOM 3923 N N . LEU D 1 123 ? 60.620 20.185 49.358 1.00 65.25 123 LEU D N 1
ATOM 3924 C CA . LEU D 1 123 ? 61.592 19.319 48.694 1.00 65.27 123 LEU D CA 1
ATOM 3925 C C . LEU D 1 123 ? 61.796 19.707 47.252 1.00 64.70 123 LEU D C 1
ATOM 3926 O O . LEU D 1 123 ? 60.859 20.188 46.631 1.00 65.88 123 LEU D O 1
ATOM 3931 N N . ASP D 1 124 ? 62.997 19.496 46.713 1.00 63.61 124 ASP D N 1
ATOM 3932 C CA . ASP D 1 124 ? 63.255 19.729 45.281 1.00 62.46 124 ASP D CA 1
ATOM 3933 C C . ASP D 1 124 ? 63.199 18.399 44.529 1.00 62.47 124 ASP D C 1
ATOM 3934 O O . ASP D 1 124 ? 62.990 17.363 45.135 1.00 61.29 124 ASP D O 1
ATOM 3939 N N . GLU D 1 125 ? 63.358 18.449 43.210 1.00 62.81 125 GLU D N 1
ATOM 3940 C CA . GLU D 1 125 ? 63.256 17.264 42.360 1.00 63.27 125 GLU D CA 1
ATOM 3941 C C . GLU D 1 125 ? 64.202 16.226 42.887 1.00 63.69 125 GLU D C 1
ATOM 3942 O O . GLU D 1 125 ? 63.899 15.031 42.905 1.00 65.23 125 GLU D O 1
ATOM 3944 N N . SER D 1 126 ? 65.345 16.713 43.355 1.00 63.80 126 SER D N 1
ATOM 3945 C CA . SER D 1 126 ? 66.407 15.895 43.936 1.00 63.07 126 SER D CA 1
ATOM 3946 C C . SER D 1 126 ? 65.950 15.032 45.111 1.00 61.52 126 SER D C 1
ATOM 3947 O O . SER D 1 126 ? 66.184 13.847 45.133 1.00 60.30 126 SER D O 1
ATOM 3950 N N . GLU D 1 127 ? 65.323 15.690 46.089 1.00 60.44 127 GLU D N 1
ATOM 3951 C CA . GLU D 1 127 ? 64.858 15.074 47.333 1.00 59.57 127 GLU D CA 1
ATOM 3952 C C . GLU D 1 127 ? 63.670 14.155 47.145 1.00 58.93 127 GLU D C 1
ATOM 3953 O O . GLU D 1 127 ? 63.544 13.155 47.873 1.00 57.19 127 GLU D O 1
ATOM 3959 N N . ARG D 1 128 ? 62.860 14.476 46.136 1.00 58.27 128 ARG D N 1
ATOM 3960 C CA . ARG D 1 128 ? 61.753 13.638 45.714 1.00 59.32 128 ARG D CA 1
ATOM 3961 C C . ARG D 1 128 ? 62.232 12.368 45.016 1.00 58.79 128 ARG D C 1
ATOM 3962 O O . ARG D 1 128 ? 61.736 11.251 45.290 1.00 58.14 128 ARG D O 1
ATOM 3970 N N . ALA D 1 129 ? 63.218 12.530 44.148 1.00 58.17 129 ALA D N 1
ATOM 3971 C CA . ALA D 1 129 ? 63.916 11.371 43.591 1.00 58.32 129 ALA D CA 1
ATOM 3972 C C . ALA D 1 129 ? 64.424 10.450 44.694 1.00 59.41 129 ALA D C 1
ATOM 3973 O O . ALA D 1 129 ? 64.078 9.253 44.696 1.00 60.55 129 ALA D O 1
ATOM 3975 N N . LEU D 1 130 ? 65.197 10.992 45.646 1.00 59.07 130 LEU D N 1
ATOM 3976 C CA . LEU D 1 130 ? 65.613 10.235 46.809 1.00 59.38 130 LEU D CA 1
ATOM 3977 C C . LEU D 1 130 ? 64.503 9.487 47.543 1.00 59.34 130 LEU D C 1
ATOM 3978 O O . LEU D 1 130 ? 64.631 8.324 47.939 1.00 59.13 130 LEU D O 1
ATOM 3983 N N . LEU D 1 131 ? 63.447 10.200 47.865 1.00 60.34 131 LEU D N 1
ATOM 3984 C CA . LEU D 1 131 ? 62.322 9.569 48.580 1.00 59.74 131 LEU D CA 1
ATOM 3985 C C . LEU D 1 131 ? 61.658 8.557 47.692 1.00 58.86 131 LEU D C 1
ATOM 3986 O O . LEU D 1 131 ? 61.262 7.496 48.144 1.00 58.75 131 LEU D O 1
ATOM 3991 N N . ALA D 1 132 ? 61.469 8.907 46.427 1.00 58.62 132 ALA D N 1
ATOM 3992 C CA . ALA D 1 132 ? 61.007 7.894 45.462 1.00 57.99 132 ALA D CA 1
ATOM 3993 C C . ALA D 1 132 ? 61.900 6.584 45.457 1.00 58.43 132 ALA D C 1
ATOM 3994 O O . ALA D 1 132 ? 61.361 5.444 45.338 1.00 57.45 132 ALA D O 1
ATOM 3996 N N . ALA D 1 133 ? 63.231 6.760 45.586 1.00 58.06 133 ALA D N 1
ATOM 3997 C CA . ALA D 1 133 ? 64.190 5.625 45.599 1.00 58.46 133 ALA D CA 1
ATOM 3998 C C . ALA D 1 133 ? 64.148 4.862 46.896 1.00 58.87 133 ALA D C 1
ATOM 3999 O O . ALA D 1 133 ? 64.199 3.672 46.886 1.00 59.69 133 ALA D O 1
ATOM 4001 N N . ALA D 1 134 ? 64.029 5.572 48.004 1.00 59.22 134 ALA D N 1
ATOM 4002 C CA . ALA D 1 134 ? 63.993 5.016 49.366 1.00 59.43 134 ALA D CA 1
ATOM 4003 C C . ALA D 1 134 ? 62.715 4.332 49.795 1.00 58.76 134 ALA D C 1
ATOM 4004 O O . ALA D 1 134 ? 62.720 3.390 50.603 1.00 58.64 134 ALA D O 1
ATOM 4006 N N . GLY D 1 135 ? 61.615 4.884 49.320 1.00 58.88 135 GLY D N 1
ATOM 4007 C CA . GLY D 1 135 ? 60.318 4.499 49.702 1.00 57.17 135 GLY D CA 1
ATOM 4008 C C . GLY D 1 135 ? 60.153 3.033 49.533 1.00 57.66 135 GLY D C 1
ATOM 4009 O O . GLY D 1 135 ? 59.710 2.321 50.430 1.00 57.33 135 GLY D O 1
ATOM 4010 N N . PRO D 1 136 ? 60.473 2.540 48.350 1.00 58.40 136 PRO D N 1
ATOM 4011 C CA . PRO D 1 136 ? 60.273 1.139 48.239 1.00 58.47 136 PRO D CA 1
ATOM 4012 C C . PRO D 1 136 ? 61.051 0.287 49.220 1.00 58.70 136 PRO D C 1
ATOM 4013 O O . PRO D 1 136 ? 60.682 -0.861 49.372 1.00 61.69 136 PRO D O 1
ATOM 4017 N N . LEU D 1 137 ? 62.103 0.798 49.864 1.00 56.81 137 LEU D N 1
ATOM 4018 C CA . LEU D 1 137 ? 62.880 -0.016 50.760 1.00 55.37 137 LEU D CA 1
ATOM 4019 C C . LEU D 1 137 ? 62.100 -0.174 52.014 1.00 55.26 137 LEU D C 1
ATOM 4020 O O . LEU D 1 137 ? 62.340 -1.070 52.750 1.00 55.47 137 LEU D O 1
ATOM 4025 N N . LEU D 1 138 ? 61.189 0.757 52.279 1.00 56.00 138 LEU D N 1
ATOM 4026 C CA . LEU D 1 138 ? 60.337 0.760 53.473 1.00 55.52 138 LEU D CA 1
ATOM 4027 C C . LEU D 1 138 ? 59.412 -0.393 53.331 1.00 55.56 138 LEU D C 1
ATOM 4028 O O . LEU D 1 138 ? 59.128 -1.106 54.261 1.00 53.94 138 LEU D O 1
ATOM 4033 N N . THR D 1 139 ? 58.954 -0.545 52.112 1.00 57.41 139 THR D N 1
ATOM 4034 C CA . THR D 1 139 ? 57.978 -1.587 51.743 1.00 58.41 139 THR D CA 1
ATOM 4035 C C . THR D 1 139 ? 58.660 -2.953 51.913 1.00 58.73 139 THR D C 1
ATOM 4036 O O . THR D 1 139 ? 58.061 -3.892 52.409 1.00 58.29 139 THR D O 1
ATOM 4040 N N . ARG D 1 140 ? 59.917 -3.036 51.479 1.00 59.18 140 ARG D N 1
ATOM 4041 C CA . ARG D 1 140 ? 60.722 -4.246 51.634 1.00 59.48 140 ARG D CA 1
ATOM 4042 C C . ARG D 1 140 ? 60.882 -4.615 53.090 1.00 59.24 140 ARG D C 1
ATOM 4043 O O . ARG D 1 140 ? 60.646 -5.775 53.445 1.00 60.36 140 ARG D O 1
ATOM 4051 N N . LEU D 1 141 ? 61.254 -3.643 53.933 1.00 57.37 141 LEU D N 1
ATOM 4052 C CA . LEU D 1 141 ? 61.259 -3.872 55.375 1.00 56.34 141 LEU D CA 1
ATOM 4053 C C . LEU D 1 141 ? 59.901 -4.394 55.902 1.00 56.00 141 LEU D C 1
ATOM 4054 O O . LEU D 1 141 ? 59.883 -5.354 56.648 1.00 55.88 141 LEU D O 1
ATOM 4059 N N . ALA D 1 142 ? 58.796 -3.783 55.499 1.00 56.11 142 ALA D N 1
ATOM 4060 C CA . ALA D 1 142 ? 57.425 -4.192 55.939 1.00 56.95 142 ALA D CA 1
ATOM 4061 C C . ALA D 1 142 ? 57.048 -5.666 55.670 1.00 56.91 142 ALA D C 1
ATOM 4062 O O . ALA D 1 142 ? 56.304 -6.233 56.438 1.00 57.01 142 ALA D O 1
ATOM 4064 N N . GLN D 1 143 ? 57.593 -6.227 54.598 1.00 57.72 143 GLN D N 1
ATOM 4065 C CA . GLN D 1 143 ? 57.417 -7.603 54.135 1.00 58.48 143 GLN D CA 1
ATOM 4066 C C . GLN D 1 143 ? 58.507 -8.537 54.594 1.00 58.66 143 GLN D C 1
ATOM 4067 O O . GLN D 1 143 ? 58.505 -9.668 54.221 1.00 58.12 143 GLN D O 1
ATOM 4073 N N . PHE D 1 144 ? 59.436 -8.067 55.428 1.00 59.94 144 PHE D N 1
ATOM 4074 C CA . PHE D 1 144 ? 60.494 -8.917 55.922 1.00 59.48 144 PHE D CA 1
ATOM 4075 C C . PHE D 1 144 ? 59.934 -10.022 56.820 1.00 61.20 144 PHE D C 1
ATOM 4076 O O . PHE D 1 144 ? 59.217 -9.748 57.770 1.00 59.71 144 PHE D O 1
ATOM 4084 N N . GLU D 1 145 ? 60.334 -11.273 56.544 1.00 63.05 145 GLU D N 1
ATOM 4085 C CA . GLU D 1 145 ? 59.932 -12.445 57.347 1.00 63.55 145 GLU D CA 1
ATOM 4086 C C . GLU D 1 145 ? 60.931 -13.512 57.064 1.00 63.11 145 GLU D C 1
ATOM 4087 O O . GLU D 1 145 ? 62.081 -13.376 57.471 1.00 63.92 145 GLU D O 1
#

Radius of gyration: 28.17 Å; Cα contacts (8 Å, |Δi|>4): 657; chains: 4; bounding box: 78×44×91 Å

Organism: Pseudomonas aeruginosa (strain ATCC 15692 / DSM 22644 / CIP 104116 / JCM 14847 / LMG 12228 / 1C / PRS 101 / PAO1) (NCBI:txid208964)

Nearest PDB structures (foldseek):
  2hr3-assembly2_C  TM=1.005E+00  e=5.376E-22  Pseudomonas aeruginosa
  2hr3-assembly1_A  TM=8.966E-01  e=2.665E-19  Pseudomonas aeruginosa
  5aip-assembly1_B  TM=6.665E-01  e=4.392E-04  Neisseria meningitidis serogroup B
  4hbl-assembly1_B  TM=5.895E-01  e=1.086E-03  Staphylococcus epidermidis RP62A
  3vb2-assembly1_B  TM=6.789E-01  e=4.220E-03  Escherichia coli K-12

Foldseek 3Di:
DDVVVVVVVVVVVVVVVVVVVVLLVLLVDPPLVSVLLLLLVLCVVVPFWAALVVSCVVVPDSVPSVVSVVVCVVVQQWDWDDPITIGGDVNVVCSNVVSVVRSVVVVVVVVVVDDPVRVVVCVVCVVVVVVVVPDDD/DVVVVVVVVVVVVVVVVVVVVLLCLLVDDPLVSLQLVLLVLCVVVVFWAALVVSCVVPPDNVSSVVSVVVCVVVQQWDDPNTIGGDVVVVVSNVVSVVSSVVVVVCCVPPDDPVRVVVCVVCVVVVVVVVPPD/DPCVVVVVVVVCCVVVVLVVVLCVQLPHDPVVVVLLVLLVVCVVVPFKADVVVVCVVVPDSVVSVVSVVVCVVVPQKDWDPVVIMIGGDVVVVCSNVSSVVRSVVVVVVCVPPDDDVRVVVCVVCVVVVVVVVVDD/DDPVVVVVVVVVCCVVVVLVVVLCVLLVDDVVVVVLLVLLVLCVVVPFFDALVVSCVVVPDSVVVVVSVVVQVVVVQWDWAPDCRITIGGDVVVVCSNVVSVVSSVVVVVVVVVPDDPVVVVVCVVCVVVVVVVVPDD

Secondary structure (DSSP, 8-state):
--HHHHHHHHHHHHHHHHHHHHHHHTT---HHHHHHHHHHHHHHHTTS-B-HHHHHHHT--HHHHHHHHHHHHHTTSEEEE---EEEE-HHHHHHHHHHHHHHHHHHHH---S--HHHHHHHHHHHHHHHHHHT---/-HHHHHHHHHHHHHHHHHHHHHHHTT---HHHHHHHHHHHHHHHTTS-B-HHHHHHHT--HHHHHHHHHHHHHHTSEEE---EEE-HHHHHHHHHHHHHHHHHHHH---S--HHHHHHHHHHHHHHHHHHT--/--S-HHHHHHHHHHHHHHHHHHHHHTT--HHHHHHHHHHHHHHHTTS-B-HHHHHHHH--HHHHHHHHHHHHHTTSEEEEE--EEEEE-HHHHHHHHHHHHHHHHHHHH---S--HHHHHHHHHHHHHHHHHHT--/--HHHHHHHHHHHHHHHHHHHHHHHHTT--HHHHHHHHHHHHHHHHTS-B-HHHHHHHT--HHHHHHHHHHHHHHT-EEEEE---EEEEE-HHHHHHHHHHHHHHHHHHHH---S--HHHHHHHHHHHHHHHHHHT--